Protein AF-A0A1H4NUS2-F1 (afdb_monomer_lite)

Organism: NCBI:txid1437360

Sequence (467 aa):
MADLNRAGRAFARDLIAGDNIDRDSAWSFTADDGNTLLGDAGSDWANYGKHHLGIDTTENFDTKDHWKYPFAKDGKIYRSALVAIRQRSSSQKDKVVYDAAGALLDEIDGDTDSSQADAGKGPNAGGGVITVANRPPRIEVQPRSDLASSAPASPDCFSRWNPGIRAATADEPNVIEMFDVIGYDFWSGGGITAESVSSQLKSFSGQPVEVQINSPGGDMFEGIAIYNLLNQYPGKVTVKVMALAASAASVIAMAGDDVQIGQGAFIMIHNCWVMAIGNRNDMREVADYLEPFDQALCDIYVARTSMKANDVATYMDDETFIGAQQAIDEGFADTLLSQEKIKEDKKAAASSKSKIAALHIEAALVRRGHVPAAQARSMIVNAAGAGADGTPAVREIEKILTRNDGEHEGMSRGTFRALIRDLKSGTPAAAANQSDVMPGADVGSKPGAGQAELLTAIAAFRQVAKS

InterPro domains:
  IPR001907 ATP-dependent Clp protease proteolytic subunit [PR00127] (208-228)
  IPR001907 ATP-dependent Clp protease proteolytic subunit [PR00127] (239-256)
  IPR001907 ATP-dependent Clp protease proteolytic subunit [PR00127] (315-334)
  IPR023562 Clp protease proteolytic subunit /Translocation-enhancing protein TepA [PF00574] (205-339)
  IPR023562 Clp protease proteolytic subunit /Translocation-enhancing protein TepA [PTHR10381] (207-345)
  IPR029045 ClpP/crotonase-like domain superfamily [SSF52096] (176-342)

pLDDT: mean 75.92, std 22.21, range [23.77, 98.38]

Radius of gyration: 27.38 Å; chains: 1; bounding box: 62×71×72 Å

Secondary structure (DSSP, 8-state):
-PEE-HHHHHHHHHHHHTT-EESSSPP---HHHHHHHTTTTT--HHHHHHTEEEE-TTS-TTSGGGEEEE-EETTEEEHHHHHHHHHHHHHHT-HHHHHHHHHHHHHHHHGGG------------------GGGPPP-------TTS-TT----HHHHHH--TTEEES-S--TTEEEE-S-BS-BTTTTB-B-HHHHHHHHHHTTT--EEEEEEE--B-HHHHHHHHHHHHT-SS-EEEEEEEEEETHHHHHHTT-SEEEE-TT-EEEE--------S-HHHHHHHHHHHHHHHHHHHHHHHHHSSS-HHHHHHHHHTTEEEEHHHHHHHTS-SEEPPGGGEEE-HHHHHHHHHHHHHHHHHHHHHHTT---HHHHHHHHHHHHT-SSTTSHHHHHHHHHHT---SSSPPPPHHHHHHHHHHHHTS--TTTTS-SS--TTS---S---HHHHHHHHHHHHHHHHTT-

Foldseek 3Di:
DWDFLPLLLVLLVVQLVVVLEAEDDADDDDPVQLQVQCPPVNQPLVSSQNQAGTADPVDDSRDPNRGHQGQDGPSHGYLNSLVVQLVVCVVVVVVNSNVSSVVSNCSNVVVPPPPDDDDDDDDDDDDDDDDPPDDDPDPPPDVDPQFPLFQFFALVLLVQAQLLKAWPDPPDPAEAEQSEEQDQDQLQRDHHFLVVLLVSLVVCVLEEHEYEDRYSYTRQVRLVSLLVSLLPRNHAYEYEQRAEQEESSLLSQLSHPARAYEANHKYWAAFRDTQDDDDPVSVVVVVVVRVVVRQVSLVSLVVQWVDDSVVSSVSRHVRHIAGRVRCCVGRSHVYYDDPNTIDGPPVSSLVCLLVSLLSSLLSLCVPQVVARSVRSNVLLLVLLPDPDCPDPSNVVSQVRQCDDPPPDHGDDPVNSVSSSVSNNSDRSPRSPPDDDDDPPPDPVDDDDPVVVVVVVVVVVVVVVVVD

Structure (mmCIF, N/CA/C/O backbone):
data_AF-A0A1H4NUS2-F1
#
_entry.id   AF-A0A1H4NUS2-F1
#
loop_
_atom_site.group_PDB
_atom_site.id
_atom_site.type_symbol
_atom_site.label_atom_id
_atom_site.label_alt_id
_atom_site.label_comp_id
_atom_site.label_asym_id
_atom_site.label_entity_id
_atom_site.label_seq_id
_atom_site.pdbx_PDB_ins_code
_atom_site.Cartn_x
_atom_site.Cartn_y
_atom_site.Cartn_z
_atom_site.occupancy
_atom_site.B_iso_or_equiv
_atom_site.auth_seq_id
_atom_site.auth_comp_id
_atom_site.auth_asym_id
_atom_site.auth_atom_id
_atom_site.pdbx_PDB_model_num
ATOM 1 N N . MET A 1 1 ? 5.716 -34.068 -12.506 1.00 69.44 1 MET A N 1
ATOM 2 C CA . MET A 1 1 ? 5.096 -32.837 -13.039 1.00 69.44 1 MET A CA 1
ATOM 3 C C . MET A 1 1 ? 6.242 -31.910 -13.341 1.00 69.44 1 MET A C 1
ATOM 5 O O . MET A 1 1 ? 7.138 -31.826 -12.512 1.00 69.44 1 MET A O 1
ATOM 9 N N . ALA A 1 2 ? 6.264 -31.328 -14.532 1.00 82.88 2 ALA A N 1
ATOM 10 C CA . ALA A 1 2 ? 7.347 -30.450 -14.940 1.00 82.88 2 ALA A CA 1
ATOM 11 C C . ALA A 1 2 ? 7.139 -29.042 -14.370 1.00 82.88 2 ALA A C 1
ATOM 13 O O . ALA A 1 2 ? 6.059 -28.461 -14.509 1.00 82.88 2 ALA A O 1
ATOM 14 N N . ASP A 1 3 ? 8.195 -28.488 -13.785 1.00 90.94 3 ASP A N 1
ATOM 15 C CA . ASP A 1 3 ? 8.243 -27.088 -13.382 1.00 90.94 3 ASP A CA 1
ATOM 16 C C . ASP A 1 3 ? 8.579 -26.204 -14.589 1.00 90.94 3 ASP A C 1
ATOM 18 O O . ASP A 1 3 ? 9.109 -26.658 -15.608 1.00 90.94 3 ASP A O 1
ATOM 22 N N . LEU A 1 4 ? 8.273 -24.911 -14.492 1.00 93.69 4 LEU A N 1
ATOM 23 C CA . LEU A 1 4 ? 8.584 -23.960 -15.554 1.00 93.69 4 LEU A CA 1
ATOM 24 C C . LEU A 1 4 ? 10.086 -23.672 -15.612 1.00 93.69 4 LEU A C 1
ATOM 26 O O . LEU A 1 4 ? 10.677 -23.166 -14.655 1.00 93.69 4 LEU A O 1
ATOM 30 N N . ASN A 1 5 ? 10.684 -23.866 -16.786 1.00 94.31 5 ASN A N 1
ATOM 31 C CA . ASN A 1 5 ? 12.039 -23.407 -17.039 1.00 94.31 5 ASN A CA 1
ATOM 32 C C . ASN A 1 5 ? 12.053 -21.890 -17.273 1.00 94.31 5 ASN A C 1
ATOM 34 O O . ASN A 1 5 ? 11.832 -21.414 -18.389 1.00 94.31 5 ASN A O 1
ATOM 38 N N . ARG A 1 6 ? 12.339 -21.107 -16.227 1.00 87.81 6 ARG A N 1
ATOM 39 C CA . ARG A 1 6 ? 12.378 -19.636 -16.331 1.00 87.81 6 ARG A CA 1
ATOM 40 C C . ARG A 1 6 ? 13.460 -19.143 -17.296 1.00 87.81 6 ARG A C 1
ATOM 42 O O . ARG A 1 6 ? 13.219 -18.185 -18.026 1.00 87.81 6 ARG A O 1
ATOM 49 N N . ALA A 1 7 ? 14.615 -19.811 -17.343 1.00 86.12 7 ALA A N 1
ATOM 50 C CA . ALA A 1 7 ? 15.694 -19.470 -18.272 1.00 86.12 7 ALA A CA 1
ATOM 51 C C . ALA A 1 7 ? 15.288 -19.747 -19.726 1.00 86.12 7 ALA A C 1
ATOM 53 O O . ALA A 1 7 ? 15.540 -18.921 -20.602 1.00 86.12 7 ALA A O 1
ATOM 54 N N . GLY A 1 8 ? 14.600 -20.867 -19.962 1.00 89.69 8 GLY A N 1
ATOM 55 C CA . GLY A 1 8 ? 14.024 -21.185 -21.265 1.00 89.69 8 GLY A CA 1
ATOM 56 C C . GLY A 1 8 ? 12.941 -20.196 -21.690 1.00 89.69 8 GLY A C 1
ATOM 57 O O . GLY A 1 8 ? 12.992 -19.659 -22.790 1.00 89.69 8 GLY A O 1
ATOM 58 N N . ARG A 1 9 ? 12.010 -19.847 -20.794 1.00 93.50 9 ARG A N 1
ATOM 59 C CA . ARG A 1 9 ? 10.984 -18.829 -21.075 1.00 93.50 9 ARG A CA 1
ATOM 60 C C . ARG A 1 9 ? 11.595 -17.465 -21.405 1.00 93.50 9 ARG A C 1
ATOM 62 O O . ARG A 1 9 ? 11.124 -16.802 -22.320 1.00 93.50 9 ARG A O 1
ATOM 69 N N . ALA A 1 10 ? 12.630 -17.038 -20.682 1.00 86.56 10 ALA A N 1
ATOM 70 C CA . ALA A 1 10 ? 13.322 -15.786 -20.983 1.00 86.56 10 ALA A CA 1
ATOM 71 C C . ALA A 1 10 ? 13.984 -15.827 -22.369 1.00 86.56 10 ALA A C 1
ATOM 73 O O . ALA A 1 10 ? 13.817 -14.895 -23.149 1.00 86.56 10 ALA A O 1
ATOM 74 N N . PHE A 1 11 ? 14.656 -16.932 -22.704 1.00 93.44 11 PHE A N 1
ATOM 75 C CA . PHE A 1 11 ? 15.268 -17.116 -24.018 1.00 93.44 11 PHE A CA 1
ATOM 76 C C . PHE A 1 11 ? 14.235 -17.135 -25.155 1.00 93.44 11 PHE A C 1
ATOM 78 O O . PHE A 1 11 ? 14.470 -16.543 -26.202 1.00 93.44 11 PHE A O 1
ATOM 85 N N . ALA A 1 12 ? 13.065 -17.742 -24.937 1.00 92.31 12 ALA A N 1
ATOM 86 C CA . ALA A 1 12 ? 11.951 -17.686 -25.880 1.00 92.31 12 ALA A CA 1
ATOM 87 C C . ALA A 1 12 ? 11.541 -16.239 -26.199 1.00 92.31 12 ALA A C 1
ATOM 89 O O . ALA A 1 12 ? 11.397 -15.897 -27.368 1.00 92.31 12 ALA A O 1
ATOM 90 N N . ARG A 1 13 ? 11.412 -15.379 -25.179 1.00 89.75 13 ARG A N 1
ATOM 91 C CA . ARG A 1 13 ? 11.066 -13.958 -25.368 1.00 89.75 13 ARG A CA 1
ATOM 92 C C . ARG A 1 13 ? 12.177 -13.170 -26.051 1.00 89.75 13 ARG A C 1
ATOM 94 O O . ARG A 1 13 ? 11.882 -12.337 -26.893 1.00 89.75 13 ARG A O 1
ATOM 101 N N . ASP A 1 14 ? 13.441 -13.465 -25.750 1.00 91.50 14 ASP A N 1
ATOM 102 C CA . ASP A 1 14 ? 14.576 -12.840 -26.443 1.00 91.50 14 ASP A CA 1
ATOM 103 C C . ASP A 1 14 ? 14.574 -13.191 -27.946 1.00 91.50 14 ASP A C 1
ATOM 105 O O . ASP A 1 14 ? 14.858 -12.338 -28.786 1.00 91.50 14 ASP A O 1
ATOM 109 N N . LEU A 1 15 ? 14.213 -14.432 -28.302 1.00 92.56 15 LEU A N 1
ATOM 110 C CA . LEU A 1 15 ? 14.055 -14.845 -29.699 1.00 92.56 15 LEU A CA 1
ATOM 111 C C . LEU A 1 15 ? 12.871 -14.146 -30.377 1.00 92.56 15 LEU A C 1
ATOM 113 O O . LEU A 1 15 ? 13.014 -13.728 -31.524 1.00 92.56 15 LEU A O 1
ATOM 117 N N . ILE A 1 16 ? 11.744 -13.987 -29.674 1.00 89.94 16 ILE A N 1
ATOM 118 C CA . ILE A 1 16 ? 10.565 -13.268 -30.180 1.00 89.94 16 ILE A CA 1
ATOM 119 C C . IL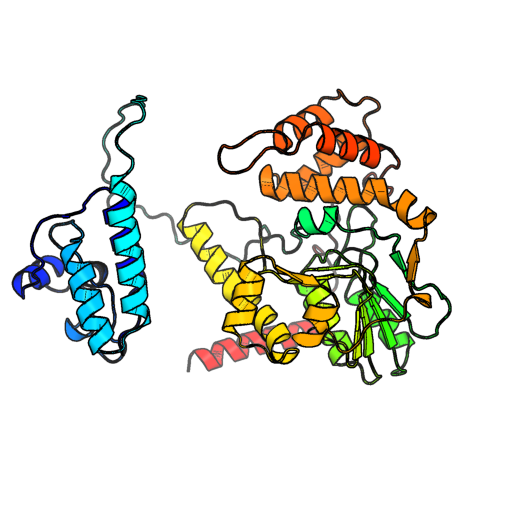E A 1 16 ? 10.894 -11.789 -30.411 1.00 89.94 16 ILE A C 1
ATOM 121 O O . ILE A 1 16 ? 10.726 -11.290 -31.519 1.00 89.94 16 ILE A O 1
ATOM 125 N N . ALA A 1 17 ? 11.457 -11.111 -29.411 1.00 84.75 17 ALA A N 1
ATOM 126 C CA . ALA A 1 17 ? 11.843 -9.703 -29.501 1.00 84.75 17 ALA A CA 1
ATOM 127 C C . ALA A 1 17 ? 12.914 -9.438 -30.574 1.00 84.75 17 ALA A C 1
ATOM 129 O O . ALA A 1 17 ? 13.002 -8.336 -31.111 1.00 84.75 17 ALA A 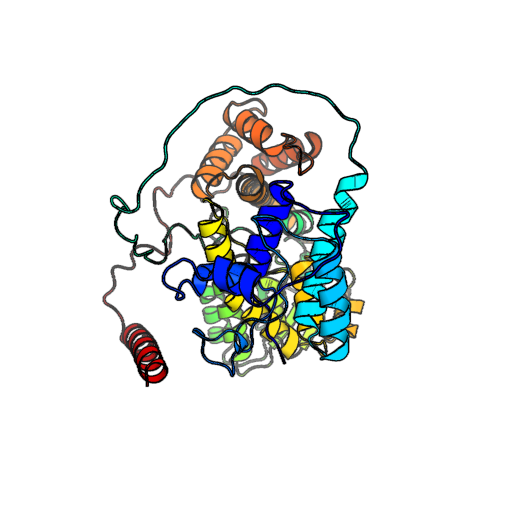O 1
ATOM 130 N N . GLY A 1 18 ? 13.744 -10.439 -30.882 1.00 88.12 18 GLY A N 1
ATOM 131 C CA . GLY A 1 18 ? 14.729 -10.386 -31.960 1.00 88.12 18 GLY A CA 1
ATOM 132 C C . GLY A 1 18 ? 14.200 -10.781 -33.344 1.00 88.12 18 GLY A C 1
ATOM 133 O O . GLY A 1 18 ? 15.023 -10.936 -34.242 1.00 88.12 18 GLY A O 1
ATOM 134 N N . ASP A 1 19 ? 12.889 -11.009 -33.502 1.00 89.31 19 ASP A N 1
ATOM 135 C CA . ASP A 1 19 ? 12.228 -11.555 -34.704 1.00 89.31 19 ASP A CA 1
ATOM 136 C C . ASP A 1 19 ? 12.880 -12.849 -35.243 1.00 89.31 19 ASP A C 1
ATOM 138 O O . ASP A 1 19 ? 12.853 -13.175 -36.429 1.00 89.31 19 ASP A O 1
ATOM 142 N N . ASN A 1 20 ? 13.459 -13.653 -34.348 1.00 93.69 20 ASN A N 1
ATOM 143 C CA . ASN A 1 20 ? 14.013 -14.967 -34.670 1.00 93.69 20 ASN A CA 1
ATOM 144 C C . ASN A 1 20 ? 12.926 -16.042 -34.567 1.00 93.69 20 ASN A C 1
ATOM 146 O O . ASN A 1 20 ? 13.058 -17.024 -33.832 1.00 93.69 20 ASN A O 1
ATOM 150 N N . ILE A 1 21 ? 11.827 -15.833 -35.288 1.00 93.88 21 ILE A N 1
ATOM 151 C CA . ILE A 1 21 ? 10.601 -16.619 -35.157 1.00 93.88 21 ILE A CA 1
ATOM 152 C C . ILE A 1 21 ? 10.349 -17.389 -36.450 1.00 93.88 21 ILE A C 1
ATOM 154 O O . ILE A 1 21 ? 10.258 -16.815 -37.534 1.00 93.88 21 ILE A O 1
ATOM 158 N N . ASP A 1 22 ? 10.192 -18.702 -36.333 1.00 93.62 22 ASP A N 1
ATOM 159 C CA . ASP A 1 22 ? 9.664 -19.541 -37.400 1.00 93.62 22 ASP A CA 1
ATOM 160 C C . ASP A 1 22 ? 8.156 -19.747 -37.189 1.00 93.62 22 ASP A C 1
ATOM 162 O O . ASP A 1 22 ? 7.715 -20.413 -36.243 1.00 93.62 22 ASP A O 1
ATOM 166 N N . ARG A 1 23 ? 7.358 -19.111 -38.053 1.00 92.31 23 ARG A N 1
ATOM 167 C CA . ARG A 1 23 ? 5.889 -19.096 -37.970 1.00 92.31 23 ARG A CA 1
ATOM 168 C C . ARG A 1 23 ? 5.236 -20.239 -38.755 1.00 92.31 23 ARG A C 1
ATOM 170 O O . ARG A 1 23 ? 4.121 -20.635 -38.415 1.00 92.31 23 ARG A O 1
ATOM 177 N N . ASP A 1 24 ? 5.945 -20.800 -39.734 1.00 88.31 24 ASP A N 1
ATOM 178 C CA . ASP A 1 24 ? 5.358 -21.615 -40.804 1.00 88.31 24 ASP A CA 1
ATOM 179 C C . ASP A 1 24 ? 5.843 -23.072 -40.804 1.00 88.31 24 ASP A C 1
ATOM 181 O O . ASP A 1 24 ? 5.113 -23.976 -41.221 1.00 88.31 24 ASP A O 1
ATOM 185 N N . SER A 1 25 ? 7.063 -23.335 -40.332 1.00 92.31 25 SER A N 1
ATOM 186 C CA . SER A 1 25 ? 7.662 -24.667 -40.374 1.00 92.31 25 SER A CA 1
ATOM 187 C C . SER A 1 25 ? 7.027 -25.608 -39.352 1.00 92.31 25 SER A C 1
ATOM 189 O O . SER A 1 25 ? 6.730 -25.244 -38.210 1.00 92.31 25 SER A O 1
ATOM 191 N N . ALA A 1 26 ? 6.866 -26.875 -39.737 1.00 89.44 26 ALA A N 1
ATOM 192 C CA . ALA A 1 26 ? 6.424 -27.920 -38.821 1.00 89.44 26 ALA A CA 1
ATOM 193 C C . ALA A 1 26 ? 7.491 -28.200 -37.749 1.00 89.44 26 ALA A C 1
ATOM 195 O O . ALA A 1 26 ? 8.675 -28.354 -38.054 1.00 89.44 26 ALA A O 1
ATOM 196 N N . TRP A 1 27 ? 7.064 -28.310 -36.490 1.00 93.31 27 TRP A N 1
ATOM 197 C CA . TRP A 1 27 ? 7.979 -28.572 -35.385 1.00 93.31 27 TRP A CA 1
ATOM 198 C C . TRP A 1 27 ? 8.450 -30.026 -35.356 1.00 93.31 27 TRP A C 1
ATOM 200 O O . TRP A 1 27 ? 7.646 -30.959 -35.371 1.00 93.31 27 TRP A O 1
ATOM 210 N N . SER A 1 28 ? 9.764 -30.211 -35.227 1.00 91.69 28 SER A N 1
ATOM 211 C CA . SER A 1 28 ? 10.380 -31.488 -34.872 1.00 91.69 28 SER A CA 1
ATOM 212 C C . SER A 1 28 ? 11.685 -31.256 -34.109 1.00 91.69 28 SER A C 1
ATOM 214 O O . SER A 1 28 ? 12.448 -30.341 -34.426 1.00 91.69 28 SER A O 1
ATOM 216 N N . PHE A 1 29 ? 11.936 -32.098 -33.106 1.00 92.00 29 PHE A N 1
ATOM 217 C CA . PHE A 1 29 ? 13.152 -32.068 -32.298 1.00 92.00 29 PHE A CA 1
ATOM 218 C C . PHE A 1 29 ? 13.722 -33.482 -32.203 1.00 92.00 29 PHE A C 1
ATOM 220 O O . PHE A 1 29 ? 13.109 -34.377 -31.616 1.00 92.00 29 PHE A O 1
ATOM 227 N N . THR A 1 30 ? 14.859 -33.686 -32.849 1.00 92.06 30 THR A N 1
ATOM 228 C CA . THR A 1 30 ? 15.549 -34.968 -32.984 1.00 92.06 30 THR A CA 1
ATOM 229 C C . THR A 1 30 ? 16.682 -35.098 -31.967 1.00 92.06 30 THR A C 1
ATOM 231 O O . THR A 1 30 ? 17.065 -34.141 -31.292 1.00 92.06 30 THR A O 1
ATOM 234 N N . ALA A 1 31 ? 17.242 -36.304 -31.850 1.00 87.00 31 ALA A N 1
ATOM 235 C CA . ALA A 1 31 ? 18.417 -36.526 -31.012 1.00 87.00 31 ALA A CA 1
ATOM 236 C C . ALA A 1 31 ? 19.623 -35.691 -31.476 1.00 87.00 31 ALA A C 1
ATOM 238 O O . ALA A 1 31 ? 20.376 -35.217 -30.624 1.00 87.00 31 ALA A O 1
ATOM 239 N N . ASP A 1 32 ? 19.758 -35.486 -32.790 1.00 88.69 32 ASP A N 1
ATOM 240 C CA . ASP A 1 32 ? 20.829 -34.696 -33.397 1.00 88.69 32 ASP A CA 1
ATOM 241 C C . ASP A 1 32 ? 20.664 -33.209 -33.091 1.00 88.69 32 ASP A C 1
ATOM 243 O O . ASP A 1 32 ? 21.622 -32.602 -32.625 1.00 88.69 32 ASP A O 1
ATOM 247 N N . ASP A 1 33 ? 19.445 -32.661 -33.209 1.00 90.88 33 ASP A N 1
ATOM 248 C CA . ASP A 1 33 ? 19.150 -31.279 -32.789 1.00 90.88 33 ASP A CA 1
ATOM 249 C C . ASP A 1 33 ? 19.592 -31.058 -31.330 1.00 90.88 33 ASP A C 1
ATOM 251 O O . ASP A 1 33 ? 20.264 -30.084 -30.995 1.00 90.88 33 ASP A O 1
ATOM 255 N N . GLY A 1 34 ? 19.274 -32.016 -30.454 1.00 87.69 34 GLY A N 1
ATOM 256 C CA . GLY A 1 34 ? 19.691 -31.965 -29.061 1.00 87.69 34 GLY A CA 1
ATOM 257 C C . GLY A 1 34 ? 21.206 -32.085 -28.851 1.00 87.69 34 GLY A C 1
ATOM 258 O O . GLY A 1 34 ? 21.749 -31.440 -27.959 1.00 87.69 34 GLY A O 1
ATOM 259 N N . ASN A 1 35 ? 21.902 -32.892 -29.652 1.00 90.06 35 ASN A N 1
ATOM 260 C CA . ASN A 1 35 ? 23.361 -33.016 -29.581 1.00 90.06 35 ASN A CA 1
ATOM 261 C C . ASN A 1 35 ? 24.054 -31.733 -30.051 1.00 90.06 35 ASN A C 1
ATOM 263 O O . ASN A 1 35 ? 25.014 -31.302 -29.420 1.00 90.06 35 ASN A O 1
ATOM 267 N N . THR A 1 36 ? 23.533 -31.083 -31.095 1.00 91.00 36 THR A N 1
ATOM 268 C CA . THR A 1 36 ? 24.023 -29.780 -31.561 1.00 91.00 36 THR A CA 1
ATOM 269 C C . THR A 1 36 ? 23.948 -28.732 -30.453 1.00 91.00 36 THR A C 1
ATOM 271 O O . THR A 1 36 ? 24.887 -27.962 -30.267 1.00 91.00 36 THR A O 1
ATOM 274 N N . LEU A 1 37 ? 22.874 -28.737 -29.661 1.00 89.81 37 LEU A N 1
ATOM 275 C CA . LEU A 1 37 ? 22.727 -27.815 -28.534 1.00 89.81 37 LEU A CA 1
ATOM 276 C C . LEU A 1 37 ? 23.702 -28.083 -27.374 1.00 89.81 37 LEU A C 1
ATOM 278 O O . LEU A 1 37 ? 24.019 -27.151 -26.640 1.00 89.81 37 LEU A O 1
ATOM 282 N N . LEU A 1 38 ? 24.192 -29.315 -27.212 1.00 88.25 38 LEU A N 1
ATOM 283 C CA . LEU A 1 38 ? 25.189 -29.668 -26.189 1.00 88.25 38 LEU A CA 1
ATOM 284 C C . LEU A 1 38 ? 26.630 -29.305 -26.593 1.00 88.25 38 LEU A C 1
ATOM 286 O O . LEU A 1 38 ? 27.542 -29.427 -25.767 1.00 88.25 38 LEU A O 1
ATOM 290 N N . GLY A 1 39 ? 26.831 -28.854 -27.836 1.00 84.56 39 GLY A N 1
ATOM 291 C CA . GLY A 1 39 ? 28.128 -28.487 -28.399 1.00 84.56 39 GLY A CA 1
ATOM 292 C C . GLY A 1 39 ? 29.070 -29.677 -28.618 1.00 84.56 39 GLY A C 1
ATOM 293 O O . GLY A 1 39 ? 28.769 -30.816 -28.264 1.00 84.56 39 GLY A O 1
ATOM 294 N N . ASP A 1 40 ? 30.254 -29.405 -29.172 1.00 81.31 40 ASP A N 1
ATOM 295 C CA . ASP A 1 40 ? 31.236 -30.436 -29.560 1.00 81.31 40 ASP A CA 1
ATOM 296 C C . ASP A 1 40 ? 31.722 -31.300 -28.381 1.00 81.31 40 ASP A C 1
ATOM 298 O O . ASP A 1 40 ? 32.098 -32.458 -28.558 1.00 81.31 40 ASP A O 1
ATOM 302 N N . ALA A 1 41 ? 31.707 -30.743 -27.165 1.00 79.38 41 ALA A N 1
ATOM 303 C CA . ALA A 1 41 ? 32.077 -31.445 -25.936 1.00 79.38 41 ALA A CA 1
ATOM 304 C C . ALA A 1 41 ? 30.923 -32.262 -25.322 1.00 79.38 41 ALA A C 1
ATOM 306 O O . ALA A 1 41 ? 31.149 -32.998 -24.361 1.00 79.38 41 ALA A O 1
ATOM 307 N N . GLY A 1 42 ? 29.698 -32.130 -25.846 1.00 84.31 42 GLY A N 1
ATOM 308 C CA . GLY A 1 42 ? 28.519 -32.868 -25.390 1.00 84.31 42 GLY A CA 1
ATOM 309 C C . GLY A 1 42 ? 28.074 -32.545 -23.959 1.00 84.31 42 GLY A C 1
ATOM 310 O O . GLY A 1 42 ? 27.412 -33.369 -23.333 1.00 84.31 42 GLY A O 1
ATOM 311 N N . SER A 1 43 ? 28.464 -31.387 -23.423 1.00 85.50 43 SER A N 1
ATOM 312 C CA . SER A 1 43 ? 28.314 -31.044 -22.003 1.00 85.50 43 SER A CA 1
ATOM 313 C C . SER A 1 43 ? 27.755 -29.643 -21.746 1.00 85.50 43 SER A C 1
ATOM 315 O O . SER A 1 43 ? 27.666 -29.228 -20.590 1.00 85.50 43 SER A O 1
ATOM 317 N N . ASP A 1 44 ? 27.337 -28.909 -22.785 1.00 88.38 44 ASP A N 1
ATOM 318 C CA . ASP A 1 44 ? 26.739 -27.578 -22.633 1.00 88.38 44 ASP A CA 1
ATOM 319 C C . ASP A 1 44 ? 25.251 -27.653 -22.240 1.00 88.38 44 ASP A C 1
ATOM 321 O O . ASP A 1 44 ? 24.341 -27.251 -22.971 1.00 88.38 44 ASP A O 1
ATOM 325 N N . TRP A 1 45 ? 24.992 -28.196 -21.049 1.00 87.56 45 TRP A N 1
ATOM 326 C CA . TRP A 1 45 ? 23.647 -28.329 -20.485 1.00 87.56 45 TRP A CA 1
ATOM 327 C C . TRP A 1 45 ? 22.979 -26.975 -20.231 1.00 87.56 45 TRP A C 1
ATOM 329 O O . TRP A 1 45 ? 21.757 -26.860 -20.306 1.00 87.56 45 TRP A O 1
ATOM 339 N N . ALA A 1 46 ? 23.772 -25.924 -20.004 1.00 85.31 46 ALA A N 1
ATOM 340 C CA . ALA A 1 46 ? 23.269 -24.564 -19.851 1.00 85.31 46 ALA A CA 1
ATOM 341 C C . ALA A 1 46 ? 22.716 -24.000 -21.172 1.00 85.31 46 ALA A C 1
ATOM 343 O O . ALA A 1 46 ? 21.694 -23.311 -21.159 1.00 85.31 46 ALA A O 1
ATOM 344 N N . ASN A 1 47 ? 23.359 -24.278 -22.310 1.00 89.44 47 ASN A N 1
ATOM 345 C CA . ASN A 1 47 ? 22.826 -23.930 -23.626 1.00 89.44 47 ASN A CA 1
ATOM 346 C C . ASN A 1 47 ? 21.640 -24.821 -24.016 1.00 89.44 47 ASN A C 1
ATOM 348 O O . ASN A 1 47 ? 20.606 -24.314 -24.461 1.00 89.44 47 ASN A O 1
ATOM 352 N N . TYR A 1 48 ? 21.750 -26.128 -23.775 1.00 91.12 48 TYR A N 1
ATOM 353 C CA . TYR A 1 48 ? 20.674 -27.088 -24.014 1.00 91.12 48 TYR A CA 1
ATOM 354 C C . TYR A 1 48 ? 19.389 -26.702 -23.271 1.00 91.12 48 TYR A C 1
ATOM 356 O O . TYR A 1 48 ? 18.311 -26.616 -23.867 1.00 91.12 48 TYR A O 1
ATOM 364 N N . GLY A 1 49 ? 19.509 -26.373 -21.984 1.00 90.19 49 GLY A N 1
ATOM 365 C CA . GLY A 1 49 ? 18.381 -26.015 -21.137 1.00 90.19 49 GLY A CA 1
ATOM 366 C C . GLY A 1 49 ? 17.643 -24.755 -21.579 1.00 90.19 49 GLY A C 1
ATOM 367 O O . GLY A 1 49 ? 16.422 -24.703 -21.480 1.00 90.19 49 GLY A O 1
ATOM 368 N N . LYS A 1 50 ? 18.324 -23.756 -22.158 1.00 93.69 50 LYS A N 1
ATOM 369 C CA . LYS A 1 50 ? 17.662 -22.532 -22.659 1.00 93.69 50 LYS A CA 1
ATOM 370 C C . LYS A 1 50 ? 16.651 -22.799 -23.771 1.00 93.69 50 LYS A C 1
ATOM 372 O O . LYS A 1 50 ? 15.751 -21.997 -23.956 1.00 93.69 50 LYS A O 1
ATOM 377 N N . HIS A 1 51 ? 16.763 -23.913 -24.484 1.00 96.56 51 HIS A N 1
ATOM 378 C CA . HIS A 1 51 ? 15.871 -24.251 -25.594 1.00 96.56 51 HIS A CA 1
ATOM 379 C C . HIS A 1 51 ? 14.636 -25.064 -25.159 1.00 96.56 51 HIS A C 1
ATOM 381 O O . HIS A 1 51 ? 13.867 -25.511 -26.011 1.00 96.56 51 HIS A O 1
ATOM 387 N N . HIS A 1 52 ? 14.438 -25.260 -23.849 1.00 97.19 52 HIS A N 1
ATOM 388 C CA . HIS A 1 52 ? 13.393 -26.100 -23.254 1.00 97.19 52 HIS A CA 1
ATOM 389 C C . HIS A 1 52 ? 12.498 -25.294 -22.305 1.00 97.19 52 HIS A C 1
ATOM 391 O O . HIS A 1 52 ? 12.999 -24.496 -21.521 1.00 97.19 52 HIS A O 1
ATOM 397 N N . LEU A 1 53 ? 11.176 -25.483 -22.352 1.00 95.94 53 LEU A N 1
ATOM 398 C CA . LEU A 1 53 ? 10.221 -24.675 -21.581 1.00 95.94 53 LEU A CA 1
ATOM 399 C C . LEU A 1 53 ? 9.879 -25.273 -20.209 1.00 95.94 53 LEU A C 1
ATOM 401 O O . LEU A 1 53 ? 9.401 -24.554 -19.336 1.00 95.94 53 LEU A O 1
ATOM 405 N N . GLY A 1 54 ? 10.141 -26.561 -19.990 1.00 95.38 54 GLY A N 1
ATOM 406 C CA . GLY A 1 54 ? 9.937 -27.207 -18.695 1.00 95.38 54 GLY A CA 1
ATOM 407 C C . GLY A 1 54 ? 11.193 -27.888 -18.173 1.00 95.38 54 GLY A C 1
ATOM 408 O O . GLY A 1 54 ? 12.093 -28.231 -18.941 1.00 95.38 54 GLY A O 1
ATOM 409 N N . ILE A 1 55 ? 11.228 -28.099 -16.863 1.00 94.81 55 ILE A N 1
ATOM 410 C CA . ILE A 1 55 ? 12.252 -28.884 -16.176 1.00 94.81 55 ILE A CA 1
ATOM 411 C C . ILE A 1 55 ? 11.608 -29.986 -15.339 1.00 94.81 55 ILE A C 1
ATOM 413 O O . ILE A 1 55 ? 10.520 -29.808 -14.795 1.00 94.81 55 ILE A O 1
ATOM 417 N N . ASP A 1 56 ? 12.289 -31.118 -15.228 1.00 92.44 56 ASP A N 1
ATOM 418 C CA . ASP A 1 56 ? 11.966 -32.180 -14.284 1.00 92.44 56 ASP A CA 1
ATOM 419 C C . ASP A 1 56 ? 13.022 -32.190 -13.180 1.00 92.44 56 ASP A C 1
ATOM 421 O O . ASP A 1 56 ? 14.135 -32.685 -13.352 1.00 92.44 56 ASP A O 1
ATOM 425 N N . THR A 1 57 ? 12.677 -31.599 -12.039 1.00 88.38 57 THR A N 1
ATOM 426 C CA . THR A 1 57 ? 13.580 -31.441 -10.892 1.00 88.38 57 THR A CA 1
ATOM 427 C C . THR A 1 57 ? 13.918 -32.763 -10.202 1.00 88.38 57 THR A C 1
ATOM 429 O O . THR A 1 57 ? 14.808 -32.789 -9.353 1.00 88.38 57 THR A O 1
ATOM 432 N N . THR A 1 58 ? 13.253 -33.862 -10.575 1.00 88.62 58 THR A N 1
ATOM 433 C CA . THR A 1 58 ? 13.575 -35.208 -10.080 1.00 88.62 58 THR A CA 1
ATOM 434 C C . THR A 1 58 ? 14.710 -35.877 -10.855 1.00 88.62 58 THR A C 1
ATOM 436 O O . THR A 1 58 ? 15.317 -36.822 -10.354 1.00 88.62 58 THR A O 1
ATOM 439 N N . GLU A 1 59 ? 15.036 -35.357 -12.039 1.00 90.25 59 GLU A N 1
ATOM 440 C CA . GLU A 1 59 ? 16.106 -35.852 -12.900 1.00 90.25 59 GLU A CA 1
ATOM 441 C C . GLU A 1 59 ? 17.386 -35.025 -12.728 1.00 90.25 59 GLU A C 1
ATOM 443 O O . GLU A 1 59 ? 17.356 -33.830 -12.414 1.00 90.25 59 GLU A O 1
ATOM 448 N N . ASN A 1 60 ? 18.539 -35.647 -12.975 1.00 87.69 60 ASN A N 1
ATOM 449 C CA . ASN A 1 60 ? 19.834 -34.976 -12.857 1.00 87.69 60 ASN A CA 1
ATOM 450 C C . ASN A 1 60 ? 19.995 -33.883 -13.919 1.00 87.69 60 ASN A C 1
ATOM 452 O O . ASN A 1 60 ? 19.806 -34.145 -15.104 1.00 87.69 60 ASN A O 1
ATOM 456 N N . PHE A 1 61 ? 20.450 -32.699 -13.505 1.00 86.94 61 PHE A N 1
ATOM 457 C CA . PHE A 1 61 ? 20.646 -31.526 -14.369 1.00 86.94 61 PHE A CA 1
ATOM 458 C C . PHE A 1 61 ? 21.421 -31.824 -15.671 1.00 86.94 61 PHE A C 1
ATOM 460 O O . PHE A 1 61 ? 21.044 -31.350 -16.745 1.00 86.94 61 PHE A O 1
ATOM 467 N N . ASP A 1 62 ? 22.451 -32.671 -15.586 1.00 88.88 62 ASP A N 1
ATOM 468 C CA . ASP A 1 62 ? 23.312 -33.080 -16.706 1.00 88.88 62 ASP A CA 1
ATOM 469 C C . ASP A 1 62 ? 22.726 -34.249 -17.526 1.00 88.88 62 ASP A C 1
ATOM 471 O O . ASP A 1 62 ? 23.450 -35.123 -18.011 1.00 88.88 62 ASP A O 1
ATOM 475 N N . THR A 1 63 ? 21.400 -34.321 -17.645 1.00 89.81 63 THR A N 1
ATOM 476 C CA . THR A 1 63 ? 20.709 -35.348 -18.432 1.00 89.81 63 THR A CA 1
ATOM 477 C C . THR A 1 63 ? 19.643 -34.730 -19.320 1.00 89.81 63 THR A C 1
ATOM 479 O O . THR A 1 63 ? 19.023 -33.722 -18.983 1.00 89.81 63 THR A O 1
ATOM 482 N N . LYS A 1 64 ? 19.381 -35.359 -20.472 1.00 88.81 64 LYS A N 1
ATOM 483 C CA . LYS A 1 64 ? 18.315 -34.903 -21.378 1.00 88.81 64 LYS A CA 1
ATOM 484 C C . LYS A 1 64 ? 16.929 -35.044 -20.749 1.00 88.81 64 LYS A C 1
ATOM 486 O O . LYS A 1 64 ? 16.027 -34.313 -21.142 1.00 88.81 64 LYS A O 1
ATOM 491 N N . ASP A 1 65 ? 16.771 -35.933 -19.769 1.00 89.75 65 ASP A N 1
ATOM 492 C CA . ASP A 1 65 ? 15.503 -36.145 -19.079 1.00 89.75 65 ASP A CA 1
ATOM 493 C C . ASP A 1 65 ? 15.137 -34.990 -18.141 1.00 89.75 65 ASP A C 1
ATOM 495 O O . ASP A 1 65 ? 13.948 -34.721 -17.983 1.00 89.75 65 ASP A O 1
ATOM 499 N N . HIS A 1 66 ? 16.112 -34.238 -17.623 1.00 92.62 66 HIS A N 1
ATOM 500 C CA . HIS A 1 66 ? 15.858 -33.030 -16.832 1.00 92.62 66 HIS A CA 1
ATOM 501 C C . HIS A 1 66 ? 15.164 -31.921 -17.626 1.00 92.62 66 HIS A C 1
ATOM 503 O O . HIS A 1 66 ? 14.425 -31.123 -17.058 1.00 92.62 66 HIS A O 1
ATOM 509 N N . TRP A 1 67 ? 15.350 -31.865 -18.944 1.00 93.88 67 TRP A N 1
ATOM 510 C CA . TRP A 1 67 ? 14.858 -30.768 -19.774 1.00 93.88 67 TRP A CA 1
ATOM 511 C C . TRP A 1 67 ? 13.680 -31.225 -20.629 1.00 93.88 67 TRP A C 1
ATOM 513 O O . TRP A 1 67 ? 13.802 -32.071 -21.515 1.00 93.88 67 TRP A O 1
ATOM 523 N N . LYS A 1 68 ? 12.508 -30.647 -20.380 1.00 95.38 68 LYS A N 1
ATOM 524 C CA . LYS A 1 68 ? 11.260 -31.010 -21.056 1.00 95.38 68 LYS A CA 1
ATOM 525 C C . LYS A 1 68 ? 10.805 -29.888 -21.986 1.00 95.38 68 LYS A C 1
ATOM 527 O O . LYS A 1 68 ? 11.115 -28.717 -21.789 1.00 95.38 68 LYS A O 1
ATOM 532 N N . TYR A 1 69 ? 9.997 -30.243 -22.982 1.00 96.44 69 TYR A N 1
ATOM 533 C CA . TYR A 1 69 ? 9.328 -29.277 -23.863 1.00 96.44 69 TYR A CA 1
ATOM 534 C C . TYR A 1 69 ? 10.296 -28.384 -24.669 1.00 96.44 69 TYR A C 1
ATOM 536 O O . TYR A 1 69 ? 10.307 -27.169 -24.465 1.00 96.44 69 TYR A O 1
ATOM 544 N N . PRO A 1 70 ? 11.106 -28.951 -25.585 1.00 97.00 70 PRO A N 1
ATOM 545 C CA . PRO A 1 70 ? 11.938 -28.146 -26.475 1.00 97.00 70 PRO A CA 1
ATOM 546 C C . PRO A 1 70 ? 11.060 -27.249 -27.356 1.00 97.00 70 PRO A C 1
ATOM 548 O O . PRO A 1 70 ? 10.036 -27.709 -27.870 1.00 97.00 70 PRO A O 1
ATOM 551 N N . PHE A 1 71 ? 11.459 -25.989 -27.526 1.00 96.62 71 PHE A N 1
ATOM 552 C CA . PHE A 1 71 ? 10.705 -24.984 -28.290 1.00 96.62 71 PHE A CA 1
ATOM 553 C C . PHE A 1 71 ? 11.533 -24.246 -29.351 1.00 96.62 71 PHE A C 1
ATOM 555 O O . PHE A 1 71 ? 10.969 -23.582 -30.224 1.00 96.62 71 PHE A O 1
ATOM 562 N N . ALA A 1 72 ? 12.861 -24.331 -29.266 1.00 95.25 72 ALA A N 1
ATOM 563 C CA . ALA A 1 72 ? 13.771 -23.616 -30.146 1.00 95.25 72 ALA A CA 1
ATOM 564 C C . ALA A 1 72 ? 14.901 -24.523 -30.630 1.00 95.25 72 ALA A C 1
ATOM 566 O O . ALA A 1 72 ? 15.338 -25.431 -29.922 1.00 95.25 72 ALA A O 1
ATOM 567 N N . LYS A 1 73 ? 15.385 -24.239 -31.836 1.00 93.12 73 LYS A N 1
ATOM 568 C CA . LYS A 1 73 ? 16.618 -24.790 -32.408 1.00 93.12 73 LYS A CA 1
ATOM 569 C C . LYS A 1 73 ? 17.112 -23.878 -33.525 1.00 93.12 73 LYS A C 1
ATOM 571 O O . LYS A 1 73 ? 16.361 -23.025 -33.989 1.00 93.12 73 LYS A O 1
ATOM 576 N N . ASP A 1 74 ? 18.371 -24.028 -33.926 1.00 88.94 74 ASP A N 1
ATOM 577 C CA . ASP A 1 74 ? 18.986 -23.225 -34.997 1.00 88.94 74 ASP A CA 1
ATOM 578 C C . ASP A 1 74 ? 18.864 -21.705 -34.776 1.00 88.94 74 ASP A C 1
ATOM 580 O O . ASP A 1 74 ? 18.737 -20.923 -35.717 1.00 88.94 74 ASP A O 1
ATOM 584 N N . GLY A 1 75 ? 18.857 -21.284 -33.506 1.00 89.00 75 GLY A N 1
ATOM 585 C CA . GLY A 1 75 ? 18.690 -19.883 -33.124 1.00 89.00 75 GLY A CA 1
ATOM 586 C C . GLY A 1 75 ? 17.295 -19.313 -33.384 1.00 89.00 75 GLY A C 1
ATOM 587 O O . GLY A 1 75 ? 17.158 -18.096 -33.391 1.00 89.00 75 GLY A O 1
ATOM 588 N N . LYS A 1 76 ? 16.273 -20.152 -33.599 1.00 94.31 76 LYS A N 1
ATOM 589 C CA . LYS A 1 76 ? 14.886 -19.726 -33.818 1.00 94.31 76 LYS A CA 1
ATOM 590 C C . LYS A 1 76 ? 13.918 -20.393 -32.857 1.00 94.31 76 LYS A C 1
ATOM 592 O O . LYS A 1 76 ? 14.063 -21.572 -32.525 1.00 94.31 76 LYS A O 1
ATOM 597 N N . ILE A 1 77 ? 12.894 -19.645 -32.460 1.00 96.12 77 ILE A N 1
ATOM 598 C CA . ILE A 1 77 ? 11.713 -20.182 -31.786 1.00 96.12 77 ILE A CA 1
ATOM 599 C C . ILE A 1 77 ? 10.677 -20.578 -32.829 1.00 96.12 77 ILE A C 1
ATOM 601 O O . ILE A 1 77 ? 10.422 -19.834 -33.771 1.00 96.12 77 ILE A O 1
ATOM 605 N N . TYR A 1 78 ? 10.069 -21.747 -32.660 1.00 97.06 78 TYR A N 1
ATOM 606 C CA . TYR A 1 78 ? 9.075 -22.252 -33.599 1.00 97.06 78 TYR A CA 1
ATOM 607 C C . TYR A 1 78 ? 7.682 -22.101 -32.997 1.00 97.06 78 TYR A C 1
ATOM 609 O O . TYR A 1 78 ? 7.372 -22.687 -31.956 1.00 97.06 78 TYR A O 1
ATOM 617 N N . ARG A 1 79 ? 6.801 -21.373 -33.686 1.00 95.75 79 ARG A N 1
ATOM 618 C CA . ARG A 1 79 ? 5.394 -21.222 -33.289 1.00 95.75 79 ARG A CA 1
ATOM 619 C C . ARG A 1 79 ? 4.712 -22.585 -33.140 1.00 95.75 79 ARG A C 1
ATOM 621 O O . ARG A 1 79 ? 4.038 -22.864 -32.149 1.00 95.75 79 ARG A O 1
ATOM 628 N N . SER A 1 80 ? 4.950 -23.477 -34.099 1.00 94.06 80 SER A N 1
ATOM 629 C CA . SER A 1 80 ? 4.445 -24.854 -34.093 1.00 94.06 80 SER A CA 1
ATOM 630 C C . SER A 1 80 ? 4.957 -25.683 -32.903 1.00 94.06 80 SER A C 1
ATOM 632 O O . SER A 1 80 ? 4.257 -26.593 -32.452 1.00 94.06 80 SER A O 1
ATOM 634 N N . ALA A 1 81 ? 6.122 -25.345 -32.332 1.00 96.44 81 ALA A N 1
ATOM 635 C CA . ALA A 1 81 ? 6.636 -25.993 -31.129 1.00 96.44 81 ALA A CA 1
ATOM 636 C C . ALA A 1 81 ? 5.813 -25.636 -29.900 1.00 96.44 81 ALA A C 1
ATOM 638 O O . ALA A 1 81 ? 5.444 -26.521 -29.135 1.00 96.44 81 ALA A O 1
ATOM 639 N N . LEU A 1 82 ? 5.465 -24.360 -29.732 1.00 96.94 82 LEU A N 1
ATOM 640 C CA . LEU A 1 82 ? 4.649 -23.908 -28.607 1.00 96.94 82 LEU A CA 1
ATOM 641 C C . LEU A 1 82 ? 3.238 -24.508 -28.652 1.00 96.94 82 LEU A C 1
ATOM 643 O O . LEU A 1 82 ? 2.713 -24.925 -27.619 1.00 96.94 82 LEU A O 1
ATOM 647 N N . VAL A 1 83 ? 2.653 -24.653 -29.847 1.00 92.19 83 VAL A N 1
ATOM 648 C CA . VAL A 1 83 ? 1.381 -25.377 -30.032 1.00 92.19 83 VAL A CA 1
ATOM 649 C C . VAL A 1 83 ? 1.518 -26.838 -29.590 1.00 92.19 83 VAL A C 1
ATOM 651 O O . VAL A 1 83 ? 0.697 -27.335 -28.813 1.00 92.19 83 VAL A O 1
ATOM 654 N N . ALA A 1 84 ? 2.584 -27.520 -30.022 1.00 93.06 84 ALA A N 1
ATOM 655 C CA . ALA A 1 84 ? 2.858 -28.897 -29.618 1.00 93.06 84 ALA A CA 1
ATOM 656 C C . ALA A 1 84 ? 3.104 -29.020 -28.102 1.00 93.06 84 ALA A C 1
ATOM 658 O O . ALA A 1 84 ? 2.666 -29.990 -27.479 1.00 93.06 84 ALA A O 1
ATOM 659 N N . ILE A 1 85 ? 3.760 -28.031 -27.489 1.00 96.88 85 ILE A N 1
ATOM 660 C CA . ILE A 1 85 ? 3.974 -27.972 -26.042 1.00 96.88 85 ILE A CA 1
ATOM 661 C C . ILE A 1 85 ? 2.641 -27.859 -25.318 1.00 96.88 85 ILE A C 1
ATOM 663 O O . ILE A 1 85 ? 2.407 -28.676 -24.437 1.00 96.88 85 ILE A O 1
ATOM 667 N N . ARG A 1 86 ? 1.740 -26.951 -25.717 1.00 94.44 86 ARG A N 1
ATOM 668 C CA . ARG A 1 86 ? 0.405 -26.830 -25.101 1.00 94.44 86 ARG A CA 1
ATOM 669 C C . ARG A 1 86 ? -0.379 -28.135 -25.162 1.00 94.44 86 ARG A C 1
ATOM 671 O O . ARG A 1 86 ? -0.995 -28.535 -24.176 1.00 94.44 86 ARG A O 1
ATOM 678 N N . GLN A 1 87 ? -0.333 -28.835 -26.292 1.00 91.50 87 GLN A N 1
ATOM 679 C CA . GLN A 1 87 ? -1.004 -30.127 -26.417 1.00 91.50 87 GLN A CA 1
ATOM 680 C C . GLN A 1 87 ? -0.412 -31.170 -25.452 1.00 91.50 87 GLN A C 1
ATOM 682 O O . GLN A 1 87 ? -1.151 -31.880 -24.765 1.00 91.50 87 GLN A O 1
ATOM 687 N N . ARG A 1 88 ? 0.922 -31.254 -25.364 1.00 92.62 88 ARG A N 1
ATOM 688 C CA . ARG A 1 88 ? 1.612 -32.238 -24.514 1.00 92.62 88 ARG A CA 1
ATOM 689 C C . ARG A 1 88 ? 1.503 -31.904 -23.025 1.00 92.62 88 ARG A C 1
ATOM 691 O O . ARG A 1 88 ? 1.192 -32.805 -22.249 1.00 92.62 88 ARG A O 1
ATOM 698 N N . SER A 1 89 ? 1.688 -30.648 -22.627 1.00 91.75 89 SER A N 1
ATOM 699 C CA . SER A 1 89 ? 1.600 -30.213 -21.227 1.00 91.75 89 SER A CA 1
ATOM 700 C C . SER A 1 89 ? 0.177 -30.309 -20.686 1.00 91.75 89 SER A C 1
ATOM 702 O O . SER A 1 89 ? -0.009 -30.714 -19.542 1.00 91.75 89 SER A O 1
ATOM 704 N N . SER A 1 90 ? -0.840 -30.079 -21.526 1.00 90.31 90 SER A N 1
ATOM 705 C CA . SER A 1 90 ? -2.235 -30.363 -21.173 1.00 90.31 90 SER A CA 1
ATOM 706 C C . SER A 1 90 ? -2.447 -31.851 -20.859 1.00 90.31 90 SER A C 1
ATOM 708 O O . SER A 1 90 ? -3.008 -32.186 -19.815 1.00 90.31 90 SER A O 1
ATOM 710 N N . SER A 1 91 ? -1.923 -32.759 -21.697 1.00 88.44 91 SER A N 1
ATOM 711 C CA . SER A 1 91 ? -2.039 -34.210 -21.466 1.00 88.44 91 SER A CA 1
ATOM 712 C C . SER A 1 91 ? -1.300 -34.694 -20.210 1.00 88.44 91 SER A C 1
ATOM 714 O O . SER A 1 91 ? -1.764 -35.612 -19.536 1.00 88.44 91 SER A O 1
ATOM 716 N N . GLN A 1 92 ? -0.176 -34.052 -19.875 1.00 88.88 92 GLN A N 1
ATOM 717 C CA . GLN A 1 92 ? 0.662 -34.381 -18.716 1.00 88.88 92 GLN A CA 1
ATOM 718 C C . GLN A 1 92 ? 0.247 -33.632 -17.440 1.00 88.88 92 GLN A C 1
ATOM 720 O O . GLN A 1 92 ? 0.791 -33.904 -16.374 1.00 88.88 92 GLN A O 1
ATOM 725 N N . LYS A 1 93 ? -0.764 -32.754 -17.530 1.00 91.19 93 LYS A N 1
ATOM 726 C CA . LYS A 1 93 ? -1.257 -31.886 -16.447 1.00 91.19 93 LYS A CA 1
ATOM 727 C C . LYS A 1 93 ? -0.220 -30.880 -15.924 1.00 91.19 93 LYS A C 1
ATOM 729 O O . LYS A 1 93 ? -0.340 -30.399 -14.800 1.00 91.19 93 LYS A O 1
ATOM 734 N N . ASP A 1 94 ? 0.739 -30.491 -16.758 1.00 90.50 94 ASP A N 1
ATOM 735 C CA . ASP A 1 94 ? 1.751 -29.482 -16.436 1.00 90.50 94 ASP A CA 1
ATOM 736 C C . ASP A 1 94 ? 1.207 -28.071 -16.730 1.00 90.50 94 ASP A C 1
ATOM 738 O O . ASP A 1 94 ? 1.557 -27.430 -17.727 1.00 90.50 94 ASP A O 1
ATOM 742 N N . LYS A 1 95 ? 0.296 -27.587 -15.870 1.00 87.69 95 LYS A N 1
ATOM 743 C CA . LYS A 1 95 ? -0.448 -26.328 -16.087 1.00 87.69 95 LYS A CA 1
ATOM 744 C C . LYS A 1 95 ? 0.467 -25.110 -16.265 1.00 87.69 95 LYS A C 1
ATOM 746 O O . LYS A 1 95 ? 0.222 -24.293 -17.144 1.00 87.69 95 LYS A O 1
ATOM 751 N N . VAL A 1 96 ? 1.543 -25.010 -15.486 1.00 85.75 96 VAL A N 1
ATOM 752 C CA . VAL A 1 96 ? 2.455 -23.852 -15.538 1.00 85.75 96 VAL A CA 1
ATOM 753 C C . VAL A 1 96 ? 3.174 -23.763 -16.892 1.00 85.75 96 VAL A C 1
ATOM 755 O O . VAL A 1 96 ? 3.326 -22.679 -17.450 1.00 85.75 96 VAL A O 1
ATOM 758 N N . VAL A 1 97 ? 3.561 -24.908 -17.466 1.00 91.69 97 VAL A N 1
ATOM 759 C CA . VAL A 1 97 ? 4.171 -24.973 -18.804 1.00 91.69 97 VAL A CA 1
ATOM 760 C C . VAL A 1 97 ? 3.127 -24.708 -19.897 1.00 91.69 97 VAL A C 1
ATOM 762 O O . VAL A 1 97 ? 3.431 -24.047 -20.889 1.00 91.69 97 VAL A O 1
ATOM 765 N N . TYR A 1 98 ? 1.890 -25.187 -19.719 1.00 90.56 98 TYR A N 1
ATOM 766 C CA . TYR A 1 98 ? 0.769 -24.899 -20.621 1.00 90.56 98 TYR A CA 1
ATOM 767 C C . TYR A 1 98 ? 0.479 -23.397 -20.731 1.00 90.56 98 TYR A C 1
ATOM 769 O O . TYR A 1 98 ? 0.425 -22.871 -21.845 1.00 90.56 98 TYR A O 1
ATOM 777 N N . ASP A 1 99 ? 0.341 -22.714 -19.594 1.00 85.62 99 ASP A N 1
ATOM 778 C CA . ASP A 1 99 ? 0.044 -21.281 -19.550 1.00 85.62 99 ASP A CA 1
ATOM 779 C C . ASP A 1 99 ? 1.202 -20.464 -20.146 1.00 85.62 99 ASP A C 1
ATOM 781 O O . ASP A 1 99 ? 0.982 -19.561 -20.954 1.00 85.62 99 ASP A O 1
ATOM 785 N N . ALA A 1 100 ? 2.451 -20.831 -19.832 1.00 89.81 100 ALA A N 1
ATOM 786 C CA . ALA A 1 100 ? 3.632 -20.164 -20.377 1.00 89.81 100 ALA A CA 1
ATOM 787 C C . ALA A 1 100 ? 3.745 -20.297 -21.905 1.00 89.81 100 ALA A C 1
ATOM 789 O O . ALA A 1 100 ? 4.081 -19.324 -22.578 1.00 89.81 100 ALA A O 1
ATOM 790 N N . ALA A 1 101 ? 3.449 -21.474 -22.464 1.00 94.00 101 ALA A N 1
ATOM 791 C CA . ALA A 1 101 ? 3.425 -21.668 -23.913 1.00 94.00 101 ALA A CA 1
ATOM 792 C C . ALA A 1 101 ? 2.272 -20.901 -24.585 1.00 94.00 101 ALA A C 1
ATOM 794 O O . ALA A 1 101 ? 2.425 -20.459 -25.720 1.00 94.00 101 ALA A O 1
ATOM 795 N N . GLY A 1 102 ? 1.137 -20.731 -23.893 1.00 88.00 102 GLY A N 1
ATOM 796 C CA . GLY A 1 102 ? 0.024 -19.884 -24.335 1.00 88.00 102 GLY A CA 1
ATOM 797 C C . GLY A 1 102 ? 0.434 -18.424 -24.477 1.00 88.00 102 GLY A C 1
ATOM 798 O O . GLY A 1 102 ? 0.337 -17.880 -25.568 1.00 88.00 102 GLY A O 1
ATOM 799 N N . ALA A 1 103 ? 1.004 -17.842 -23.422 1.00 89.44 103 ALA A N 1
ATOM 800 C CA . ALA A 1 103 ? 1.444 -16.449 -23.440 1.00 89.44 103 ALA A CA 1
ATOM 801 C C . ALA A 1 103 ? 2.488 -16.159 -24.537 1.00 89.44 103 ALA A C 1
ATOM 803 O O . ALA A 1 103 ? 2.449 -15.108 -25.165 1.00 89.44 103 ALA A O 1
ATOM 804 N N . LEU A 1 104 ? 3.411 -17.096 -24.793 1.00 91.81 104 LEU A N 1
ATOM 805 C CA . LEU A 1 104 ? 4.402 -16.953 -25.869 1.00 91.81 104 LEU A CA 1
ATOM 806 C C . LEU A 1 104 ? 3.774 -17.038 -27.270 1.00 91.81 104 LEU A C 1
ATOM 808 O O . LEU A 1 104 ? 4.266 -16.394 -28.190 1.00 91.81 104 LEU A O 1
ATOM 812 N N . LEU A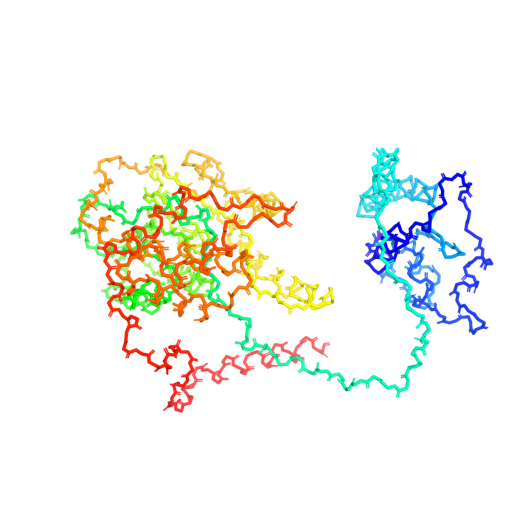 1 105 ? 2.706 -17.822 -27.450 1.00 92.69 105 LEU A N 1
ATOM 813 C CA . LEU A 1 105 ? 1.960 -17.852 -28.712 1.00 92.69 105 LEU A CA 1
ATOM 814 C C . LEU A 1 105 ? 1.213 -16.547 -28.949 1.00 92.69 105 LEU A C 1
ATOM 816 O O . LEU A 1 105 ? 1.267 -16.028 -30.058 1.00 92.69 105 LEU A O 1
ATOM 820 N N . ASP A 1 106 ? 0.574 -16.011 -27.911 1.00 88.19 106 ASP A N 1
ATOM 821 C CA . ASP A 1 106 ? -0.132 -14.734 -27.997 1.00 88.19 106 ASP A CA 1
ATOM 822 C C . ASP A 1 106 ? 0.842 -13.596 -28.355 1.00 88.19 106 ASP A C 1
ATOM 824 O O . ASP A 1 106 ? 0.501 -12.723 -29.147 1.00 88.19 106 ASP A O 1
ATOM 828 N N . GLU A 1 107 ? 2.082 -13.644 -27.851 1.00 88.75 107 GLU A N 1
ATOM 829 C CA . GLU A 1 107 ? 3.151 -12.695 -28.200 1.00 88.75 107 GLU A CA 1
ATOM 830 C C . GLU A 1 107 ? 3.604 -12.833 -29.669 1.00 88.75 107 GLU A C 1
ATOM 832 O O . GLU A 1 107 ? 3.793 -11.832 -30.352 1.00 88.75 107 GLU A O 1
ATOM 837 N N . ILE A 1 108 ? 3.730 -14.063 -30.186 1.00 88.38 108 ILE A N 1
ATOM 838 C CA . ILE A 1 108 ? 4.101 -14.319 -31.592 1.00 88.38 108 ILE A CA 1
ATOM 839 C C . ILE A 1 108 ? 2.986 -13.912 -32.565 1.00 88.38 108 ILE A C 1
ATOM 841 O O . ILE A 1 108 ? 3.269 -13.402 -33.653 1.00 88.38 108 ILE A O 1
ATOM 845 N N . ASP A 1 109 ? 1.732 -14.175 -32.194 1.00 84.44 109 ASP A N 1
ATOM 846 C CA . ASP A 1 109 ? 0.562 -13.953 -33.043 1.00 84.44 109 ASP A CA 1
ATOM 847 C C . ASP A 1 109 ? 0.078 -12.500 -32.982 1.00 84.44 109 ASP A C 1
ATOM 849 O O . ASP A 1 109 ? -0.353 -11.956 -33.999 1.00 84.44 109 ASP A O 1
ATOM 853 N N . GLY A 1 110 ? 0.212 -11.838 -31.829 1.00 64.38 110 GLY A N 1
ATOM 854 C CA . GLY A 1 110 ? -0.159 -10.435 -31.630 1.00 64.38 110 GLY A CA 1
ATOM 855 C C . GLY A 1 110 ? 0.672 -9.439 -32.446 1.00 64.38 110 GLY A C 1
ATOM 856 O O . GLY A 1 110 ? 0.207 -8.334 -32.712 1.00 64.38 110 GLY A O 1
ATOM 857 N N . ASP A 1 111 ? 1.860 -9.835 -32.913 1.00 52.41 111 ASP A N 1
ATOM 858 C CA . ASP A 1 111 ? 2.732 -8.996 -33.747 1.00 52.41 111 ASP A CA 1
ATOM 859 C C . ASP A 1 111 ? 2.322 -8.976 -35.239 1.00 52.41 111 ASP A C 1
ATOM 861 O O . ASP A 1 111 ? 2.910 -8.271 -36.055 1.00 52.41 111 ASP A O 1
ATOM 865 N N . THR A 1 112 ? 1.285 -9.731 -35.634 1.00 39.28 112 THR A N 1
ATOM 866 C CA . THR A 1 112 ? 0.812 -9.765 -37.035 1.00 39.28 112 THR A CA 1
ATOM 867 C C . THR A 1 112 ? -0.105 -8.603 -37.443 1.00 39.28 112 THR A C 1
ATOM 869 O O . THR A 1 112 ? -0.392 -8.468 -38.632 1.00 39.28 112 THR A O 1
ATOM 872 N N . ASP A 1 113 ? -0.493 -7.716 -36.519 1.00 32.72 113 ASP A N 1
ATOM 873 C CA . ASP A 1 113 ? -1.403 -6.583 -36.790 1.00 32.72 113 ASP A CA 1
ATOM 874 C C . ASP A 1 113 ? -0.698 -5.209 -36.917 1.00 32.72 113 ASP A C 1
ATOM 876 O O . ASP A 1 113 ? -1.350 -4.182 -37.113 1.00 32.72 113 ASP A O 1
ATOM 880 N N . SER A 1 114 ? 0.639 -5.152 -36.847 1.00 30.44 114 SER A N 1
ATOM 881 C CA . SER A 1 114 ? 1.407 -3.892 -36.774 1.00 30.44 114 SER A CA 1
ATOM 882 C C . SER A 1 114 ? 2.079 -3.443 -38.087 1.00 30.44 114 SER A C 1
ATOM 884 O O . SER A 1 114 ? 2.853 -2.482 -38.099 1.00 30.44 114 SER A O 1
ATOM 886 N N . SER A 1 115 ? 1.768 -4.050 -39.240 1.00 30.70 115 SER A N 1
ATOM 887 C CA . SER A 1 115 ? 2.352 -3.637 -40.526 1.00 30.70 115 SER A CA 1
ATOM 888 C C . SER A 1 115 ? 1.644 -2.421 -41.153 1.00 30.70 115 SER A C 1
ATOM 890 O O . SER A 1 115 ? 1.027 -2.548 -42.208 1.00 30.70 115 SER A O 1
ATOM 892 N N . GLN A 1 116 ? 1.728 -1.240 -40.529 1.00 31.34 116 GLN A N 1
ATOM 893 C CA . GLN A 1 116 ? 1.699 0.076 -41.200 1.00 31.34 116 GLN A CA 1
ATOM 894 C C . GLN A 1 116 ? 1.895 1.222 -40.187 1.00 31.34 116 GLN A C 1
ATOM 896 O O . GLN A 1 116 ? 0.932 1.845 -39.757 1.00 31.34 116 GLN A O 1
ATOM 901 N N . ALA A 1 117 ? 3.143 1.554 -39.847 1.00 25.56 117 ALA A N 1
ATOM 902 C CA . ALA A 1 117 ? 3.522 2.918 -39.460 1.00 25.56 117 ALA A CA 1
ATOM 903 C C . ALA A 1 117 ? 5.049 3.104 -39.463 1.00 25.56 117 ALA A C 1
ATOM 905 O O . ALA A 1 117 ? 5.754 2.662 -38.568 1.00 25.56 117 ALA A O 1
ATOM 906 N N . ASP A 1 118 ? 5.491 3.805 -40.504 1.00 27.66 118 ASP A N 1
ATOM 907 C CA . ASP A 1 118 ? 6.566 4.799 -40.553 1.00 27.66 118 ASP A CA 1
ATOM 908 C C . ASP A 1 118 ? 8.024 4.434 -40.197 1.00 27.66 118 ASP A C 1
ATOM 910 O O . ASP A 1 118 ? 8.397 3.984 -39.117 1.00 27.66 118 ASP A O 1
ATOM 914 N N . ALA A 1 119 ? 8.884 4.743 -41.165 1.00 31.77 119 ALA A N 1
ATOM 915 C CA . ALA A 1 119 ? 10.316 4.540 -41.165 1.00 31.77 119 ALA A CA 1
ATOM 916 C C . ALA A 1 119 ? 11.035 5.758 -40.558 1.00 31.77 119 ALA A C 1
ATOM 918 O O . ALA A 1 119 ? 11.100 6.823 -41.168 1.00 31.77 119 ALA A O 1
ATOM 919 N N . GLY A 1 120 ? 11.679 5.575 -39.402 1.00 26.38 120 GLY A N 1
ATOM 920 C CA . GLY A 1 120 ? 12.528 6.586 -38.763 1.00 26.38 120 GLY A CA 1
ATOM 921 C C . GLY A 1 120 ? 13.947 6.076 -38.502 1.00 26.38 120 GLY A C 1
ATOM 922 O O . GLY A 1 120 ? 14.176 5.283 -37.599 1.00 26.38 120 GLY A O 1
ATOM 923 N N . LYS A 1 121 ? 14.914 6.543 -39.299 1.00 30.69 121 LYS A N 1
ATOM 924 C CA . LYS A 1 121 ? 16.357 6.237 -39.213 1.00 30.69 121 LYS A CA 1
ATOM 925 C C . LYS A 1 121 ? 16.997 6.580 -37.852 1.00 30.69 121 LYS A C 1
ATOM 927 O O . LYS A 1 121 ? 16.864 7.706 -37.382 1.00 30.69 121 LYS A O 1
ATOM 932 N N . GLY A 1 122 ? 17.871 5.690 -37.368 1.00 23.77 122 GLY A N 1
ATOM 933 C CA . GLY A 1 122 ? 18.936 5.949 -36.381 1.00 23.77 122 GLY A CA 1
ATOM 934 C C . GLY A 1 122 ? 20.203 5.126 -36.703 1.00 23.77 122 GLY A C 1
ATOM 935 O O . GLY A 1 122 ? 20.082 4.115 -37.391 1.00 23.77 122 GLY A O 1
ATOM 936 N N . PRO A 1 123 ? 21.421 5.576 -36.336 1.00 30.86 123 PRO A N 1
ATOM 937 C CA . PRO A 1 123 ? 22.632 5.354 -37.133 1.00 30.86 123 PRO A CA 1
ATOM 938 C C . PRO A 1 123 ? 23.436 4.085 -36.794 1.00 30.86 123 PRO A C 1
ATOM 940 O O . PRO A 1 123 ? 23.481 3.626 -35.659 1.00 30.86 123 PRO A O 1
ATOM 943 N N . ASN A 1 124 ? 24.158 3.596 -37.808 1.00 34.69 124 ASN A N 1
ATOM 944 C CA . ASN A 1 124 ? 25.248 2.619 -37.715 1.00 34.69 124 ASN A CA 1
ATOM 945 C C . ASN A 1 124 ? 26.311 3.009 -36.669 1.00 34.69 124 ASN A C 1
ATOM 947 O O . ASN A 1 124 ? 26.866 4.106 -36.746 1.00 34.69 124 ASN A O 1
ATOM 951 N N . ALA A 1 125 ? 26.722 2.055 -35.831 1.00 27.69 125 ALA A N 1
ATOM 952 C CA . ALA A 1 125 ? 28.072 1.989 -35.269 1.00 27.69 125 ALA A CA 1
ATOM 953 C C . ALA A 1 125 ? 28.430 0.519 -34.986 1.00 27.69 125 ALA A C 1
ATOM 955 O O . ALA A 1 125 ? 27.658 -0.210 -34.372 1.00 27.69 125 ALA A O 1
ATOM 956 N N . GLY A 1 126 ? 29.565 0.068 -35.521 1.00 24.53 126 GLY A N 1
ATOM 957 C CA . GLY A 1 126 ? 29.938 -1.341 -35.587 1.00 24.53 126 GLY A CA 1
ATOM 958 C C . GLY A 1 126 ? 30.729 -1.894 -34.399 1.00 24.53 126 GLY A C 1
ATOM 959 O O . GLY A 1 126 ? 31.262 -1.155 -33.585 1.00 24.53 126 GLY A O 1
ATOM 960 N N . GLY A 1 127 ? 30.847 -3.227 -34.413 1.00 27.20 127 GLY A N 1
ATOM 961 C CA . GLY A 1 127 ? 32.039 -4.008 -34.061 1.00 27.20 127 GLY A CA 1
ATOM 962 C C . GLY A 1 127 ? 32.519 -4.032 -32.605 1.00 27.20 127 GLY A C 1
ATOM 963 O O . GLY A 1 127 ? 33.134 -3.085 -32.132 1.00 27.20 127 GLY A O 1
ATOM 964 N N . GLY A 1 128 ? 32.414 -5.205 -31.967 1.00 26.95 128 GLY A N 1
ATOM 965 C CA . GLY A 1 128 ? 33.264 -5.566 -30.826 1.00 26.95 128 GLY A CA 1
ATOM 966 C C . GLY A 1 128 ? 32.763 -6.768 -30.026 1.00 26.95 128 GLY A C 1
ATOM 967 O O . GLY A 1 128 ? 31.975 -6.611 -29.102 1.00 26.95 128 GLY A O 1
ATOM 968 N N . VAL A 1 129 ? 33.248 -7.971 -30.348 1.00 31.12 129 VAL A N 1
ATOM 969 C CA . VAL A 1 129 ? 33.091 -9.171 -29.507 1.00 31.12 129 VAL A CA 1
ATOM 970 C C . VAL A 1 129 ? 33.928 -8.986 -28.236 1.00 31.12 129 VAL A C 1
ATOM 972 O O . VAL A 1 129 ? 35.148 -8.865 -28.326 1.00 31.12 129 VAL A O 1
ATOM 975 N N . ILE A 1 130 ? 33.299 -8.973 -27.057 1.00 28.28 130 ILE A N 1
ATOM 976 C CA . ILE A 1 130 ? 34.006 -8.979 -25.766 1.00 28.28 130 ILE A CA 1
ATOM 977 C C . ILE A 1 130 ? 34.152 -10.431 -25.292 1.00 28.28 130 ILE A C 1
ATOM 979 O O . ILE A 1 130 ? 33.170 -11.101 -24.980 1.00 28.28 130 ILE A O 1
ATOM 983 N N . THR A 1 131 ? 35.392 -10.918 -25.250 1.00 30.20 131 THR A N 1
ATOM 984 C CA . THR A 1 131 ? 35.792 -12.217 -24.692 1.00 30.20 131 THR A CA 1
ATOM 985 C C . THR A 1 131 ? 35.841 -12.186 -23.156 1.00 30.20 131 THR A C 1
ATOM 987 O O . THR A 1 131 ? 36.086 -11.155 -22.534 1.00 30.20 131 THR A O 1
ATOM 990 N N . VAL A 1 132 ? 35.623 -13.351 -22.536 1.00 38.41 132 VAL A N 1
ATOM 991 C CA . VAL A 1 132 ? 35.352 -13.606 -21.098 1.00 38.41 132 VAL A CA 1
ATOM 992 C C . VAL A 1 132 ? 36.483 -13.204 -20.116 1.00 38.41 132 VAL A C 1
ATOM 994 O O . VAL A 1 132 ? 36.351 -13.385 -18.911 1.00 38.41 132 VAL A O 1
ATOM 997 N N . ALA A 1 133 ? 37.582 -12.600 -20.569 1.00 31.45 133 ALA A N 1
ATOM 998 C CA . ALA A 1 133 ? 38.774 -12.389 -19.741 1.00 31.45 133 ALA A CA 1
ATOM 999 C C . ALA A 1 133 ? 38.816 -11.078 -18.922 1.00 31.45 133 ALA A C 1
ATOM 1001 O O . ALA A 1 133 ? 39.759 -10.893 -18.165 1.00 31.45 133 ALA A O 1
ATOM 1002 N N . ASN A 1 134 ? 37.817 -10.189 -19.015 1.00 32.09 134 ASN A N 1
ATOM 1003 C CA . ASN A 1 134 ? 37.781 -8.924 -18.255 1.00 32.09 134 ASN A CA 1
ATOM 1004 C C . ASN A 1 134 ? 36.404 -8.648 -17.622 1.00 32.09 134 ASN A C 1
ATOM 1006 O O . ASN A 1 134 ? 35.813 -7.584 -17.810 1.00 32.09 134 ASN A O 1
ATOM 1010 N N . ARG A 1 135 ? 35.864 -9.601 -16.850 1.00 35.19 135 ARG A N 1
ATOM 1011 C CA . ARG A 1 135 ? 34.760 -9.270 -15.933 1.00 35.19 135 ARG A CA 1
ATOM 1012 C C . ARG A 1 135 ? 35.316 -8.421 -14.779 1.00 35.19 135 ARG A C 1
ATOM 1014 O O . ARG A 1 135 ? 36.254 -8.881 -14.128 1.00 35.19 135 ARG A O 1
ATOM 1021 N N . PRO A 1 136 ? 34.762 -7.227 -14.486 1.00 28.77 136 PRO A N 1
ATOM 1022 C CA . PRO A 1 136 ? 35.030 -6.581 -13.206 1.00 28.77 136 PRO A CA 1
ATOM 1023 C C . PRO A 1 136 ? 34.612 -7.530 -12.068 1.00 28.77 136 PRO A C 1
ATOM 1025 O O . PRO A 1 136 ? 33.736 -8.382 -12.277 1.00 28.77 136 PRO A O 1
ATOM 1028 N N . PRO A 1 137 ? 35.255 -7.446 -10.889 1.00 32.00 137 PRO A N 1
ATOM 1029 C CA . PRO A 1 137 ? 34.958 -8.342 -9.782 1.00 32.00 137 PRO A CA 1
ATOM 1030 C C . PRO A 1 137 ? 33.469 -8.279 -9.445 1.00 32.00 137 PRO A C 1
ATOM 1032 O O . PRO A 1 137 ? 32.843 -7.223 -9.547 1.00 32.00 137 PRO A O 1
ATOM 1035 N N . ARG A 1 138 ? 32.915 -9.435 -9.060 1.00 33.06 138 ARG A N 1
ATOM 1036 C CA . ARG A 1 138 ? 31.565 -9.567 -8.510 1.00 33.06 138 ARG A CA 1
ATOM 1037 C C . ARG A 1 138 ? 31.375 -8.464 -7.472 1.00 33.06 138 ARG A C 1
ATOM 1039 O O . ARG A 1 138 ? 32.044 -8.486 -6.442 1.00 33.06 138 ARG A O 1
ATOM 1046 N N . ILE A 1 139 ? 30.506 -7.501 -7.767 1.00 31.92 139 ILE A N 1
ATOM 1047 C CA . ILE A 1 139 ? 30.075 -6.530 -6.770 1.00 31.92 139 ILE A CA 1
ATOM 1048 C C . ILE A 1 139 ? 29.296 -7.354 -5.750 1.00 31.92 139 ILE A C 1
ATOM 1050 O O . ILE A 1 139 ? 28.221 -7.869 -6.051 1.00 31.92 139 ILE A O 1
ATOM 1054 N N . GLU A 1 140 ? 29.880 -7.566 -4.573 1.00 29.09 140 GLU A N 1
ATOM 1055 C CA . GLU A 1 140 ? 29.081 -7.901 -3.404 1.00 29.09 140 GLU A CA 1
ATOM 1056 C C . GLU A 1 140 ? 28.158 -6.714 -3.170 1.00 29.09 140 GLU A C 1
ATOM 1058 O O . GLU A 1 140 ? 28.586 -5.643 -2.732 1.00 29.09 140 GLU A O 1
ATOM 1063 N N . VAL A 1 141 ? 26.893 -6.897 -3.535 1.00 34.06 141 VAL A N 1
ATOM 1064 C CA . VAL A 1 141 ? 25.833 -5.964 -3.194 1.00 34.06 141 VAL A CA 1
ATOM 1065 C C . VAL A 1 141 ? 25.639 -6.099 -1.687 1.00 34.06 141 VAL A C 1
ATOM 1067 O O . VAL A 1 141 ? 24.932 -6.975 -1.195 1.00 34.06 141 VAL A O 1
ATOM 1070 N N . GLN A 1 142 ? 26.342 -5.255 -0.933 1.00 29.83 142 GLN A N 1
ATOM 1071 C CA . GLN A 1 142 ? 25.873 -4.854 0.389 1.00 29.83 142 GLN A CA 1
ATOM 1072 C C . GLN A 1 142 ? 24.419 -4.387 0.214 1.00 29.83 142 GLN A C 1
ATOM 1074 O O . GLN A 1 142 ? 24.163 -3.712 -0.789 1.00 29.83 142 GLN A O 1
ATOM 1079 N N . PRO A 1 143 ? 23.483 -4.733 1.122 1.00 32.62 143 PRO A N 1
ATOM 1080 C CA . PRO A 1 143 ? 22.109 -4.239 1.054 1.00 32.62 143 PRO A CA 1
ATOM 1081 C C . PRO A 1 143 ? 22.194 -2.726 0.913 1.00 32.62 143 PRO A C 1
ATOM 1083 O O . PRO A 1 143 ? 22.713 -2.046 1.803 1.00 32.62 143 PRO A O 1
ATOM 1086 N N . ARG A 1 144 ? 21.867 -2.218 -0.277 1.00 32.25 144 ARG A N 1
ATOM 1087 C CA . ARG A 1 144 ? 22.226 -0.847 -0.588 1.00 32.25 144 ARG A CA 1
ATOM 1088 C C . ARG A 1 144 ? 21.381 0.055 0.299 1.00 32.25 144 ARG A C 1
ATOM 1090 O O . ARG A 1 144 ? 20.159 -0.038 0.309 1.00 32.25 144 ARG A O 1
ATOM 1097 N N . SER A 1 145 ? 22.036 0.957 1.018 1.00 32.97 145 SER A N 1
ATOM 1098 C CA . SER A 1 145 ? 21.385 1.992 1.825 1.00 32.97 145 SER A CA 1
ATOM 1099 C C . SER A 1 145 ? 20.593 3.014 0.986 1.00 32.97 145 SER A C 1
ATOM 1101 O O . SER A 1 145 ? 20.082 3.979 1.544 1.00 32.97 145 SER A O 1
ATOM 1103 N N . ASP A 1 146 ? 20.545 2.849 -0.344 1.00 32.72 146 ASP A N 1
ATOM 1104 C CA . ASP A 1 146 ? 19.813 3.683 -1.305 1.00 32.72 146 ASP A CA 1
ATOM 1105 C C . ASP A 1 146 ? 18.430 3.113 -1.686 1.00 32.72 146 ASP A C 1
ATOM 1107 O O . ASP A 1 146 ? 17.612 3.854 -2.234 1.00 32.72 146 ASP A O 1
ATOM 1111 N N . LEU A 1 147 ? 18.130 1.850 -1.344 1.00 33.81 147 LEU A N 1
ATOM 1112 C CA . LEU A 1 147 ? 16.770 1.308 -1.328 1.00 33.81 147 LEU A CA 1
ATOM 1113 C C . LEU A 1 147 ? 16.050 1.927 -0.128 1.00 33.81 147 LEU A C 1
ATOM 1115 O O . LEU A 1 147 ? 15.984 1.366 0.963 1.00 33.81 147 LEU A O 1
ATOM 1119 N N . ALA A 1 148 ? 15.579 3.155 -0.314 1.00 35.72 148 ALA A N 1
ATOM 1120 C CA . ALA A 1 148 ? 14.801 3.851 0.690 1.00 35.72 148 ALA A CA 1
ATOM 1121 C C . ALA A 1 148 ? 13.516 3.050 0.963 1.00 35.72 148 ALA A C 1
ATOM 1123 O O . ALA A 1 148 ? 12.633 2.994 0.109 1.00 35.72 148 ALA A O 1
ATOM 1124 N N . SER A 1 149 ? 13.389 2.471 2.164 1.00 33.31 149 SER A N 1
ATOM 1125 C CA . SER A 1 149 ? 12.124 1.883 2.645 1.00 33.31 149 SER A CA 1
ATOM 1126 C C . SER A 1 149 ? 11.002 2.922 2.778 1.00 33.31 149 SER A C 1
ATOM 1128 O O . SER A 1 149 ? 9.846 2.570 2.979 1.00 33.31 149 SER A O 1
ATOM 1130 N N . SER A 1 150 ? 11.336 4.209 2.638 1.00 40.12 150 SER A N 1
ATOM 1131 C CA . SER A 1 150 ? 10.467 5.361 2.863 1.00 40.12 150 SER A CA 1
ATOM 1132 C C . SER A 1 150 ? 9.755 5.866 1.604 1.00 40.12 150 SER A C 1
ATOM 1134 O O . SER A 1 150 ? 9.443 7.055 1.499 1.00 40.12 150 SER A O 1
ATOM 1136 N N . ALA A 1 151 ? 9.499 4.990 0.630 1.00 40.44 151 ALA A N 1
ATOM 1137 C CA . ALA A 1 151 ? 8.781 5.372 -0.576 1.00 40.44 151 ALA A CA 1
ATOM 1138 C C . ALA A 1 151 ? 7.356 5.871 -0.197 1.00 40.44 151 ALA A C 1
ATOM 1140 O O . ALA A 1 151 ? 6.602 5.146 0.455 1.00 40.44 151 ALA A O 1
ATOM 1141 N N . PRO A 1 152 ? 6.967 7.115 -0.549 1.00 48.66 152 PRO A N 1
ATOM 1142 C CA . PRO A 1 152 ? 5.707 7.723 -0.102 1.00 48.66 152 PRO A CA 1
ATOM 1143 C C . PRO A 1 152 ? 4.497 7.050 -0.758 1.00 48.66 152 PRO A C 1
ATOM 1145 O O . PRO A 1 152 ? 4.539 6.834 -1.957 1.00 48.66 152 PRO A O 1
ATOM 1148 N N . ALA A 1 153 ? 3.410 6.780 -0.023 1.00 54.47 153 ALA A N 1
ATOM 1149 C CA . ALA A 1 153 ? 2.193 6.126 -0.541 1.00 54.47 153 ALA A CA 1
ATOM 1150 C C . ALA A 1 153 ? 1.786 6.536 -1.978 1.00 54.47 153 ALA A C 1
ATOM 1152 O O . ALA A 1 153 ? 2.072 7.648 -2.425 1.00 54.47 153 ALA A O 1
ATOM 1153 N N . SER A 1 154 ? 1.094 5.656 -2.715 1.00 59.03 154 SER A N 1
ATOM 1154 C CA . SER A 1 154 ? 0.781 5.929 -4.125 1.00 59.03 154 SER A CA 1
ATOM 1155 C C . SER A 1 154 ? 0.106 7.312 -4.295 1.00 59.03 154 SER A C 1
ATOM 1157 O O . SER A 1 154 ? -0.694 7.721 -3.444 1.00 59.03 154 SER A O 1
ATOM 1159 N N . PRO A 1 155 ? 0.417 8.083 -5.362 1.00 57.81 155 PRO A N 1
ATOM 1160 C CA . PRO A 1 155 ? -0.171 9.412 -5.578 1.00 57.81 155 PRO A CA 1
ATOM 1161 C C . PRO A 1 155 ? -1.706 9.415 -5.522 1.00 57.81 155 PRO A C 1
ATOM 1163 O O . PRO A 1 155 ? -2.322 10.386 -5.080 1.00 57.81 155 PRO A O 1
ATOM 1166 N N . ASP A 1 156 ? -2.313 8.299 -5.916 1.00 63.47 156 ASP A N 1
ATOM 1167 C CA . ASP A 1 156 ? -3.748 8.069 -5.887 1.00 63.47 156 ASP A CA 1
ATOM 1168 C C . ASP A 1 156 ? -4.318 8.018 -4.465 1.00 63.47 156 ASP A C 1
ATOM 1170 O O . ASP A 1 156 ? -5.396 8.580 -4.237 1.00 63.47 156 ASP A O 1
ATOM 1174 N N . CYS A 1 157 ? -3.587 7.440 -3.505 1.00 64.50 157 CYS A N 1
ATOM 1175 C CA . CYS A 1 157 ? -3.953 7.439 -2.087 1.00 64.50 157 CYS A CA 1
ATOM 1176 C C . CYS A 1 157 ? -3.967 8.854 -1.516 1.00 64.50 157 CYS A C 1
ATOM 1178 O O . CYS A 1 157 ? -4.943 9.253 -0.883 1.00 64.50 157 CYS A O 1
ATOM 1180 N N . PHE A 1 158 ? -2.929 9.647 -1.790 1.00 65.25 158 PHE A N 1
ATOM 1181 C CA . PHE A 1 158 ? -2.892 11.035 -1.334 1.00 65.25 158 PHE A CA 1
ATOM 1182 C C . PHE A 1 158 ? -4.035 11.864 -1.938 1.00 65.25 158 PHE A C 1
ATOM 1184 O O . PHE A 1 158 ? -4.588 12.726 -1.253 1.00 65.25 158 PHE A O 1
ATOM 1191 N N . SER A 1 159 ? -4.435 11.588 -3.188 1.00 63.09 159 SER A N 1
ATOM 1192 C CA . SER A 1 159 ? -5.431 12.414 -3.894 1.00 63.09 159 SER A CA 1
ATOM 1193 C C . SER A 1 159 ? -6.831 12.262 -3.315 1.00 63.09 159 SER A C 1
ATOM 1195 O O . SER A 1 159 ? -7.644 13.187 -3.367 1.00 63.09 159 SER A O 1
ATOM 1197 N N . ARG A 1 160 ? -7.086 11.091 -2.728 1.00 68.56 160 ARG A N 1
ATOM 1198 C CA . ARG A 1 160 ? -8.343 10.707 -2.088 1.00 68.56 160 ARG A CA 1
ATOM 1199 C C . ARG A 1 160 ? -8.307 10.921 -0.572 1.00 68.56 160 ARG A C 1
ATOM 1201 O O . ARG A 1 160 ? -9.342 10.797 0.079 1.00 68.56 160 ARG A O 1
ATOM 1208 N N . TRP A 1 161 ? -7.149 11.262 -0.005 1.00 77.25 161 TRP A N 1
ATOM 1209 C CA . TRP A 1 161 ? -6.974 11.428 1.432 1.00 77.25 161 TRP A CA 1
ATOM 1210 C C . TRP A 1 161 ? -7.343 12.839 1.909 1.00 77.25 161 TRP A C 1
ATOM 1212 O O . TRP A 1 161 ? -6.792 13.844 1.460 1.00 77.25 161 TRP A O 1
ATOM 1222 N N . ASN A 1 162 ? -8.253 12.905 2.884 1.00 76.00 162 ASN A N 1
ATOM 1223 C CA . ASN A 1 162 ? -8.573 14.119 3.632 1.00 76.00 162 ASN A CA 1
ATOM 1224 C C . ASN A 1 162 ? -8.322 13.874 5.133 1.00 76.00 162 ASN A C 1
ATOM 1226 O O . ASN A 1 162 ? -9.175 13.262 5.778 1.00 76.00 162 ASN A O 1
ATOM 1230 N N . PRO A 1 163 ? -7.221 14.373 5.730 1.00 72.44 163 PRO A N 1
ATOM 1231 C CA . PRO A 1 163 ? -6.886 14.143 7.143 1.00 72.44 163 PRO A CA 1
ATOM 1232 C C . PRO A 1 163 ? -7.834 14.843 8.128 1.00 72.44 163 PRO A C 1
ATOM 1234 O O . PRO A 1 163 ? -7.770 14.605 9.333 1.00 72.44 163 PRO A O 1
ATOM 1237 N N . GLY A 1 164 ? -8.718 15.720 7.641 1.00 65.56 164 GLY A N 1
ATOM 1238 C CA . GLY A 1 164 ? -9.740 16.361 8.463 1.00 65.56 164 GLY A CA 1
ATOM 1239 C C . GLY A 1 164 ? -10.862 15.422 8.900 1.00 65.56 164 GLY A C 1
ATOM 1240 O O . GLY A 1 164 ? -11.617 15.783 9.800 1.00 65.56 164 GLY A O 1
ATOM 1241 N N . ILE A 1 165 ? -10.990 14.234 8.298 1.00 71.81 165 ILE A N 1
ATOM 1242 C CA . ILE A 1 165 ? -11.990 13.249 8.719 1.00 71.81 165 ILE A CA 1
ATOM 1243 C C . ILE A 1 165 ? -11.504 12.545 9.986 1.00 71.81 165 ILE A C 1
ATOM 1245 O O . ILE A 1 165 ? -10.482 11.858 9.968 1.00 71.81 165 ILE A O 1
ATOM 1249 N N . ARG A 1 166 ? -12.243 12.745 11.080 1.00 77.06 166 ARG A N 1
ATOM 1250 C CA . ARG A 1 166 ? -11.919 12.293 12.440 1.00 77.06 166 ARG A CA 1
ATOM 1251 C C . ARG A 1 166 ? -13.178 11.796 13.154 1.00 77.06 166 ARG A C 1
ATOM 1253 O O . ARG A 1 166 ? -14.295 12.062 12.699 1.00 77.06 166 ARG A O 1
ATOM 1260 N N . ALA A 1 167 ? -13.028 11.133 14.302 1.00 69.38 167 ALA A N 1
ATOM 1261 C CA . ALA A 1 167 ? -14.190 10.775 15.108 1.00 69.38 167 ALA A CA 1
ATOM 1262 C C . ALA A 1 167 ? -14.904 12.002 15.698 1.00 69.38 167 ALA A C 1
ATOM 1264 O O . ALA A 1 167 ? -14.299 13.030 16.015 1.00 69.38 167 ALA A O 1
ATOM 1265 N N . ALA A 1 168 ? -16.222 11.890 15.864 1.00 56.84 168 ALA A N 1
ATOM 1266 C CA . ALA A 1 168 ? -17.062 12.959 16.393 1.00 56.84 168 ALA A CA 1
ATOM 1267 C C . ALA A 1 168 ? -16.743 13.299 17.862 1.00 56.84 168 ALA A C 1
ATOM 1269 O O . ALA A 1 168 ? -16.768 14.477 18.238 1.00 56.84 168 ALA A O 1
ATOM 1270 N N . THR A 1 169 ? -16.369 12.298 18.658 1.00 55.12 169 THR A N 1
ATOM 1271 C CA . THR A 1 169 ? -16.026 12.395 20.083 1.00 55.12 169 THR A CA 1
ATOM 1272 C C . THR A 1 169 ? -14.518 12.231 20.273 1.00 55.12 169 THR A C 1
ATOM 1274 O O . THR A 1 169 ? -13.965 11.195 19.919 1.00 55.12 169 THR A O 1
ATOM 1277 N N . ALA A 1 170 ? -13.854 13.261 20.805 1.00 50.34 170 ALA A N 1
ATOM 1278 C CA . ALA A 1 170 ? -12.397 13.295 20.997 1.00 50.34 170 ALA A CA 1
ATOM 1279 C C . ALA A 1 170 ? -11.946 12.836 22.401 1.00 50.34 170 ALA A C 1
ATOM 1281 O O . ALA A 1 170 ? -10.751 12.774 22.660 1.00 50.34 170 ALA A O 1
ATOM 1282 N N . ASP A 1 171 ? -12.893 12.519 23.292 1.00 56.16 171 ASP A N 1
ATOM 1283 C CA . ASP A 1 171 ? -12.644 12.346 24.733 1.00 56.16 171 ASP A CA 1
ATOM 1284 C C . ASP A 1 171 ? -12.928 10.919 25.240 1.00 56.16 171 ASP A C 1
ATOM 1286 O O . ASP A 1 171 ? -13.131 10.707 26.436 1.00 56.16 171 ASP A O 1
ATOM 1290 N N . GLU A 1 172 ? -12.965 9.927 24.347 1.00 64.38 172 GLU A N 1
ATOM 1291 C CA . GLU A 1 172 ? -13.048 8.527 24.774 1.00 64.38 172 GLU A CA 1
ATOM 1292 C C . GLU A 1 172 ? -11.687 8.081 25.346 1.00 64.38 172 GLU A C 1
ATOM 1294 O O . GLU A 1 172 ? -10.639 8.384 24.764 1.00 64.38 172 GLU A O 1
ATOM 1299 N N . PRO A 1 173 ? -11.653 7.379 26.493 1.00 74.31 173 PRO A N 1
ATOM 1300 C CA . PRO A 1 173 ? -10.407 6.867 27.045 1.00 74.31 173 PRO A CA 1
ATOM 1301 C C . PRO A 1 173 ? -9.805 5.802 26.113 1.00 74.31 173 PRO A C 1
ATOM 1303 O O . PRO A 1 173 ? -10.523 4.972 25.564 1.00 74.31 173 PRO A O 1
ATOM 1306 N N . ASN A 1 174 ? -8.475 5.791 25.988 1.00 90.44 174 ASN A N 1
ATOM 1307 C CA . ASN A 1 174 ? -7.696 4.802 25.225 1.00 90.44 174 ASN A CA 1
ATOM 1308 C C . ASN A 1 174 ? -7.942 4.801 23.704 1.00 90.44 174 ASN A C 1
ATOM 1310 O O . ASN A 1 174 ? -8.151 3.751 23.095 1.00 90.44 174 ASN A O 1
ATOM 1314 N N . VAL A 1 175 ? -7.889 5.979 23.080 1.00 92.38 175 VAL A N 1
ATOM 1315 C CA . VAL A 1 175 ? -7.956 6.129 21.619 1.00 92.38 175 VAL A CA 1
ATOM 1316 C C . VAL A 1 175 ? -6.565 6.389 21.039 1.00 92.38 175 VAL A C 1
ATOM 1318 O O . VAL A 1 175 ? -5.825 7.226 21.551 1.00 92.38 175 VAL A O 1
ATOM 1321 N N . ILE A 1 176 ? -6.234 5.708 19.941 1.00 93.62 176 ILE A N 1
ATOM 1322 C CA . ILE A 1 176 ? -5.082 5.992 19.079 1.00 93.62 176 ILE A CA 1
ATOM 1323 C C . ILE A 1 176 ? -5.598 6.574 17.765 1.00 93.62 176 ILE A C 1
ATOM 1325 O O . ILE A 1 176 ? -6.304 5.904 17.010 1.00 93.62 176 ILE A O 1
ATOM 1329 N N . GLU A 1 177 ? -5.223 7.816 17.473 1.00 92.69 177 GLU A N 1
ATOM 1330 C CA . GLU A 1 177 ? -5.567 8.495 16.222 1.00 92.69 177 GLU A CA 1
ATOM 1331 C C . GLU A 1 177 ? -4.465 8.296 15.169 1.00 92.69 177 GLU A C 1
ATOM 1333 O O . GLU A 1 177 ? -3.337 8.761 15.333 1.00 92.69 177 GLU A O 1
ATOM 1338 N N . MET A 1 178 ? -4.797 7.645 14.053 1.00 93.62 178 MET A N 1
ATOM 1339 C CA . MET A 1 178 ? -3.915 7.430 12.901 1.00 93.62 178 MET A CA 1
ATOM 1340 C C . MET A 1 178 ? -4.413 8.241 11.701 1.00 93.62 178 MET A C 1
ATOM 1342 O O . MET A 1 178 ? -4.944 7.707 10.724 1.00 93.62 178 MET A O 1
ATOM 1346 N N . PHE A 1 179 ? -4.270 9.562 11.808 1.00 89.75 179 PHE A N 1
ATOM 1347 C CA . PHE A 1 179 ? -4.728 10.545 10.814 1.00 89.75 179 PHE A CA 1
ATOM 1348 C C . PHE A 1 179 ? -3.576 11.179 10.035 1.00 89.75 179 PHE A C 1
ATOM 1350 O O . PHE A 1 179 ? -3.661 12.326 9.594 1.00 89.75 179 PHE A O 1
ATOM 1357 N N . ASP A 1 180 ? -2.479 10.437 9.915 1.00 87.25 180 ASP A N 1
ATOM 1358 C CA . ASP A 1 180 ? -1.256 10.850 9.245 1.00 87.25 180 ASP A CA 1
ATOM 1359 C C . ASP A 1 180 ? -0.642 9.674 8.467 1.00 87.25 180 ASP A C 1
ATOM 1361 O O . ASP A 1 180 ? -1.133 8.544 8.545 1.00 87.25 180 ASP A O 1
ATOM 1365 N N . VAL A 1 181 ? 0.418 9.930 7.703 1.00 85.31 181 VAL A N 1
ATOM 1366 C CA . VAL A 1 181 ? 1.221 8.894 7.047 1.00 85.31 181 VAL A CA 1
ATOM 1367 C C . VAL A 1 181 ? 1.836 7.946 8.079 1.00 85.31 181 VAL A C 1
ATOM 1369 O O . VAL A 1 181 ? 2.153 8.344 9.203 1.00 85.31 181 VAL A O 1
ATOM 1372 N N . ILE A 1 182 ? 2.000 6.686 7.687 1.00 90.06 182 ILE A N 1
ATOM 1373 C CA . ILE A 1 182 ? 2.683 5.675 8.495 1.00 90.06 182 ILE A CA 1
ATOM 1374 C C . ILE A 1 182 ? 4.198 5.857 8.356 1.00 90.06 182 ILE A C 1
ATOM 1376 O O . ILE A 1 182 ? 4.723 5.989 7.250 1.00 90.06 182 ILE A O 1
ATOM 1380 N N . GLY A 1 183 ? 4.894 5.864 9.487 1.00 85.88 183 GLY A N 1
ATOM 1381 C CA . GLY A 1 183 ? 6.303 6.220 9.603 1.00 85.88 183 GLY A CA 1
ATOM 1382 C C . GLY A 1 183 ? 6.538 7.718 9.791 1.00 85.88 183 GLY A C 1
ATOM 1383 O O . GLY A 1 183 ? 5.608 8.503 9.965 1.00 85.88 183 GLY A O 1
ATOM 1384 N N . TYR A 1 184 ? 7.813 8.109 9.805 1.00 77.44 184 TYR A N 1
ATOM 1385 C CA . TYR A 1 184 ? 8.221 9.495 10.035 1.00 77.44 184 TYR A CA 1
ATOM 1386 C C . TYR A 1 184 ? 7.929 10.392 8.823 1.00 77.44 184 TYR A C 1
ATOM 1388 O O . TYR A 1 184 ? 8.414 10.147 7.716 1.00 77.44 184 TYR A O 1
ATOM 1396 N N . ASP A 1 185 ? 7.198 11.485 9.051 1.00 73.50 185 ASP A N 1
ATOM 1397 C CA . ASP A 1 185 ? 6.933 12.514 8.049 1.00 73.50 185 ASP A CA 1
ATOM 1398 C C . ASP A 1 185 ? 7.863 13.713 8.212 1.00 73.50 185 ASP A C 1
ATOM 1400 O O . ASP A 1 185 ? 7.760 14.500 9.153 1.00 73.50 185 ASP A O 1
ATOM 1404 N N . PHE A 1 186 ? 8.705 13.930 7.212 1.00 67.25 186 PHE A N 1
ATOM 1405 C CA . PHE A 1 186 ? 9.616 15.067 7.164 1.00 67.25 186 PHE A CA 1
ATOM 1406 C C . PHE A 1 186 ? 8.916 16.422 7.032 1.00 67.25 186 PHE A C 1
ATOM 1408 O O . PHE A 1 186 ? 9.431 17.419 7.534 1.00 67.25 186 PHE A O 1
ATOM 1415 N N . TRP A 1 187 ? 7.757 16.494 6.372 1.00 63.50 187 TRP A N 1
ATOM 1416 C CA . TRP A 1 187 ? 7.093 17.778 6.122 1.00 63.50 187 TRP A CA 1
ATOM 1417 C C . TRP A 1 187 ? 6.477 18.370 7.384 1.00 63.50 187 TRP A C 1
ATOM 1419 O O . TRP A 1 187 ? 6.485 19.591 7.568 1.00 63.50 187 TRP A O 1
ATOM 1429 N N . SER A 1 188 ? 5.953 17.509 8.255 1.00 67.81 188 SER A N 1
ATOM 1430 C CA . SER A 1 188 ? 5.390 17.907 9.546 1.00 67.81 188 SER A CA 1
ATOM 1431 C C . SER A 1 188 ? 6.332 17.711 10.733 1.00 67.81 188 SER A C 1
ATOM 1433 O O . SER A 1 188 ? 6.078 18.297 11.783 1.00 67.81 188 SER A O 1
ATOM 1435 N N . GLY A 1 189 ? 7.395 16.910 10.592 1.00 68.12 189 GLY A N 1
ATOM 1436 C CA . GLY A 1 189 ? 8.161 16.389 11.730 1.00 68.12 189 GLY A CA 1
ATOM 1437 C C . GLY A 1 189 ? 7.357 15.400 12.588 1.00 68.12 189 GLY A C 1
ATOM 1438 O O . GLY A 1 189 ? 7.701 15.180 13.747 1.00 68.12 189 GLY A O 1
ATOM 1439 N N . GLY A 1 190 ? 6.254 14.875 12.044 1.00 79.62 190 GLY A N 1
ATOM 1440 C CA . GLY A 1 190 ? 5.296 13.994 12.707 1.00 79.62 190 GLY A CA 1
ATOM 1441 C C . GLY A 1 190 ? 5.218 12.621 12.040 1.00 79.62 190 GLY A C 1
ATOM 1442 O O . GLY A 1 190 ? 6.245 12.024 11.720 1.00 79.62 190 GLY A O 1
ATOM 1443 N N . GLY A 1 191 ? 3.993 12.136 11.823 1.00 84.12 191 GLY A N 1
ATOM 1444 C CA . GLY A 1 191 ? 3.714 10.793 11.309 1.00 84.12 191 GLY A CA 1
ATOM 1445 C C . GLY A 1 191 ? 3.390 9.767 12.403 1.00 84.12 191 GLY A C 1
ATOM 1446 O O . GLY A 1 191 ? 3.551 10.025 13.600 1.00 84.12 191 GLY A O 1
ATOM 1447 N N . ILE A 1 192 ? 2.869 8.609 11.994 1.00 88.38 192 ILE A N 1
ATOM 1448 C CA . ILE A 1 192 ? 2.464 7.525 12.898 1.00 88.38 192 ILE A CA 1
ATOM 1449 C C . ILE A 1 192 ? 3.580 6.484 12.958 1.00 88.38 192 ILE A C 1
ATOM 1451 O O . ILE A 1 192 ? 3.749 5.707 12.023 1.00 88.38 192 ILE A O 1
ATOM 1455 N N . THR A 1 193 ? 4.331 6.454 14.059 1.00 89.69 193 THR A N 1
ATOM 1456 C CA . THR A 1 193 ? 5.453 5.524 14.255 1.00 89.69 193 THR A CA 1
ATOM 1457 C C . THR A 1 193 ? 5.114 4.434 15.267 1.00 89.69 193 THR A C 1
ATOM 1459 O O . THR A 1 193 ? 4.311 4.623 16.185 1.00 89.69 193 THR A O 1
ATOM 1462 N N . ALA A 1 194 ? 5.777 3.288 15.154 1.00 91.12 194 ALA A N 1
ATOM 1463 C CA . ALA A 1 194 ? 5.685 2.194 16.110 1.00 91.12 194 ALA A CA 1
ATOM 1464 C C . ALA A 1 194 ? 6.071 2.641 17.527 1.00 91.12 194 ALA A C 1
ATOM 1466 O O . ALA A 1 194 ? 5.479 2.184 18.505 1.00 91.12 194 ALA A O 1
ATOM 1467 N N . GLU A 1 195 ? 7.018 3.575 17.657 1.00 88.81 195 GLU A N 1
ATOM 1468 C CA . GLU A 1 195 ? 7.393 4.159 18.945 1.00 88.81 195 GLU A CA 1
ATOM 1469 C C . GLU A 1 195 ? 6.230 4.932 19.584 1.00 88.81 195 GLU A C 1
ATOM 1471 O O . GLU A 1 195 ? 5.900 4.697 20.754 1.00 88.81 195 GLU A O 1
ATOM 1476 N N . SER A 1 196 ? 5.572 5.816 18.824 1.00 90.88 196 SER A N 1
ATOM 1477 C CA . SER A 1 196 ? 4.470 6.627 19.349 1.00 90.88 196 SER A CA 1
ATOM 1478 C C . SER A 1 196 ? 3.251 5.769 19.699 1.00 90.88 196 SER A C 1
ATOM 1480 O O . SER A 1 196 ? 2.614 5.995 20.732 1.00 90.88 196 SER A O 1
ATOM 1482 N N . VAL A 1 197 ? 2.965 4.733 18.905 1.00 94.94 197 VAL A N 1
ATOM 1483 C CA . VAL A 1 197 ? 1.904 3.755 19.185 1.00 94.94 197 VAL A CA 1
ATOM 1484 C C . VAL A 1 197 ? 2.251 2.898 20.405 1.00 94.94 197 VAL A C 1
ATOM 1486 O O . VAL A 1 197 ? 1.426 2.751 21.305 1.00 94.94 197 VAL A O 1
ATOM 1489 N N . SER A 1 198 ? 3.482 2.383 20.503 1.00 94.19 198 SER A N 1
ATOM 1490 C CA . SER A 1 198 ? 3.932 1.584 21.654 1.00 94.19 198 SER A CA 1
ATOM 1491 C C . SER A 1 198 ? 3.820 2.362 22.967 1.00 94.19 198 SER A C 1
ATOM 1493 O O . SER A 1 198 ? 3.380 1.816 23.981 1.00 94.19 198 SER A O 1
ATOM 1495 N N . SER A 1 199 ? 4.192 3.645 22.955 1.00 92.88 199 SER A N 1
ATOM 1496 C CA . SER A 1 199 ? 4.076 4.529 24.119 1.00 92.88 199 SER A CA 1
ATOM 1497 C C . SER A 1 199 ? 2.619 4.679 24.586 1.00 92.88 199 SER A C 1
ATOM 1499 O O . SER A 1 199 ? 2.324 4.508 25.772 1.00 92.88 199 SER A O 1
ATOM 1501 N N . GLN A 1 200 ? 1.689 4.897 23.650 1.00 94.19 200 GLN A N 1
ATOM 1502 C CA . GLN A 1 200 ? 0.252 4.987 23.935 1.00 94.19 200 GLN A CA 1
ATOM 1503 C C . GLN A 1 200 ? -0.310 3.668 24.474 1.00 94.19 200 GLN A C 1
ATOM 1505 O O . GLN A 1 200 ? -0.925 3.664 25.540 1.00 94.19 200 GLN A O 1
ATOM 1510 N N . LEU A 1 201 ? -0.023 2.534 23.828 1.00 94.88 201 LEU A N 1
ATOM 1511 C CA . LEU A 1 201 ? -0.491 1.220 24.284 1.00 94.88 201 LEU A CA 1
ATOM 1512 C C . LEU A 1 201 ? -0.033 0.899 25.714 1.00 94.88 201 LEU A C 1
ATOM 1514 O O . LEU A 1 201 ? -0.818 0.388 26.517 1.00 94.88 201 LEU A O 1
ATOM 1518 N N . LYS A 1 202 ? 1.213 1.248 26.067 1.00 93.81 202 LYS A N 1
ATOM 1519 C CA . LYS A 1 202 ? 1.732 1.105 27.439 1.00 93.81 202 LYS A CA 1
ATOM 1520 C C . LYS A 1 202 ? 0.934 1.944 28.434 1.00 93.81 202 LYS A C 1
ATOM 1522 O O . LYS A 1 202 ? 0.616 1.455 29.515 1.00 93.81 202 LYS A O 1
ATOM 1527 N N . SER A 1 203 ? 0.583 3.178 28.067 1.00 93.88 203 SER A N 1
ATOM 1528 C CA . SER A 1 203 ? -0.217 4.065 28.921 1.00 93.88 203 SER A CA 1
ATOM 1529 C C . SER A 1 203 ? -1.620 3.517 29.205 1.00 93.88 203 SER A C 1
ATOM 1531 O O . SER A 1 203 ? -2.139 3.698 30.305 1.00 93.88 203 SER A O 1
ATOM 1533 N N . PHE A 1 204 ? -2.191 2.754 28.271 1.00 93.44 204 PHE A N 1
ATOM 1534 C CA . PHE A 1 204 ? -3.527 2.166 28.408 1.00 93.44 204 PHE A CA 1
ATOM 1535 C C . PHE A 1 204 ? -3.554 0.912 29.290 1.00 93.44 204 PHE A C 1
ATOM 1537 O O . PHE A 1 204 ? -4.626 0.443 29.657 1.00 93.44 204 PHE A O 1
ATOM 1544 N N . SER A 1 205 ? -2.391 0.372 29.678 1.00 91.25 205 SER A N 1
ATOM 1545 C CA . SER A 1 205 ? -2.271 -0.676 30.707 1.00 91.25 205 SER A CA 1
ATOM 1546 C C . SER A 1 205 ? -3.160 -1.916 30.474 1.00 91.25 205 SER A C 1
ATOM 1548 O O . SER A 1 205 ? -3.725 -2.470 31.416 1.00 91.25 205 SER A O 1
ATOM 1550 N N . GLY A 1 206 ? -3.299 -2.345 29.214 1.00 90.81 206 GLY A N 1
ATOM 1551 C CA . GLY A 1 206 ? -4.082 -3.523 28.810 1.00 90.81 206 GLY A CA 1
ATOM 1552 C C . GLY A 1 206 ? -5.603 -3.331 28.774 1.00 90.81 206 GLY A C 1
ATOM 1553 O O . GLY A 1 206 ? -6.331 -4.307 28.606 1.00 90.81 206 GLY A O 1
ATOM 1554 N N . GLN A 1 207 ? -6.101 -2.106 28.950 1.00 95.38 207 GLN A N 1
ATOM 1555 C CA . GLN A 1 207 ? -7.517 -1.790 28.756 1.00 95.38 207 GLN A CA 1
ATOM 1556 C C . GLN A 1 207 ? -7.904 -1.865 27.271 1.00 95.38 207 GLN A C 1
ATOM 1558 O O . GLN A 1 207 ? -7.039 -1.689 26.420 1.00 95.38 207 GLN A O 1
ATOM 1563 N N . PRO A 1 208 ? -9.186 -2.083 26.923 1.00 95.81 208 PRO A N 1
ATOM 1564 C CA . PRO A 1 208 ? -9.630 -2.002 25.535 1.00 95.81 208 PRO A CA 1
ATOM 1565 C C . PRO A 1 208 ? -9.194 -0.688 24.877 1.00 95.81 208 PRO A C 1
ATOM 1567 O O . PRO A 1 208 ? -9.288 0.375 25.499 1.00 95.81 208 PRO A O 1
ATOM 1570 N N . VAL A 1 209 ? -8.718 -0.787 23.637 1.00 95.50 209 VAL A N 1
ATOM 1571 C CA . VAL A 1 209 ? -8.186 0.326 22.849 1.00 95.50 209 VAL A CA 1
ATOM 1572 C C . VAL A 1 209 ? -8.978 0.483 21.561 1.00 95.50 209 VAL A C 1
ATOM 1574 O O . VAL A 1 209 ? -9.375 -0.491 20.916 1.00 95.50 209 VAL A O 1
ATOM 1577 N N . GLU A 1 210 ? -9.186 1.733 21.175 1.00 95.19 210 GLU A N 1
ATOM 1578 C CA . GLU A 1 210 ? -9.777 2.097 19.899 1.00 95.19 210 GLU A CA 1
ATOM 1579 C C . GLU A 1 210 ? -8.715 2.716 18.988 1.00 95.19 210 GLU A C 1
ATOM 1581 O O . GLU A 1 210 ? -8.048 3.674 19.366 1.00 95.19 210 GLU A O 1
ATOM 1586 N N . VAL A 1 211 ? -8.567 2.192 17.774 1.00 96.44 211 VAL A N 1
ATOM 1587 C CA . VAL A 1 211 ? -7.626 2.693 16.769 1.00 96.44 211 VAL A CA 1
ATOM 1588 C C . VAL A 1 211 ? -8.417 3.308 15.623 1.00 96.44 211 VAL A C 1
ATOM 1590 O O . VAL A 1 211 ? -9.101 2.603 14.888 1.00 96.44 211 VAL A O 1
ATOM 1593 N N . GLN A 1 212 ? -8.340 4.623 15.453 1.00 95.56 212 GLN A N 1
ATOM 1594 C CA . GLN A 1 212 ? -9.064 5.338 14.403 1.00 95.56 212 GLN A CA 1
ATOM 1595 C C . GLN A 1 212 ? -8.137 5.607 13.221 1.00 95.56 212 GLN A C 1
ATOM 1597 O O . GLN A 1 212 ? -7.155 6.330 13.359 1.00 95.56 212 GLN A O 1
ATOM 1602 N N . ILE A 1 213 ? -8.456 5.051 12.053 1.00 95.75 213 ILE A N 1
ATOM 1603 C CA . ILE A 1 213 ? -7.603 5.109 10.865 1.00 95.75 213 ILE A CA 1
ATOM 1604 C C . ILE A 1 213 ? -8.229 5.996 9.791 1.00 95.75 213 ILE A C 1
ATOM 1606 O O . ILE A 1 213 ? -9.355 5.781 9.335 1.00 95.75 213 ILE A O 1
ATOM 1610 N N . ASN A 1 214 ? -7.453 6.988 9.368 1.00 94.12 214 ASN A N 1
ATOM 1611 C CA . ASN A 1 214 ? -7.640 7.745 8.140 1.00 94.12 214 ASN A CA 1
ATOM 1612 C C . ASN A 1 214 ? -6.254 8.111 7.595 1.00 94.12 214 ASN A C 1
ATOM 1614 O O . ASN A 1 214 ? -5.764 9.223 7.802 1.00 94.12 214 ASN A O 1
ATOM 1618 N N . SER A 1 215 ? -5.608 7.145 6.950 1.00 93.12 215 SER A N 1
ATOM 1619 C CA . SER A 1 215 ? -4.211 7.221 6.537 1.00 93.12 215 SER A CA 1
ATOM 1620 C C . SER A 1 215 ? -4.019 6.675 5.118 1.00 93.12 215 SER A C 1
ATOM 1622 O O . SER A 1 215 ? -4.602 5.641 4.770 1.00 93.12 215 SER A O 1
ATOM 1624 N N . PRO A 1 216 ? -3.173 7.327 4.299 1.00 88.31 216 PRO A N 1
ATOM 1625 C CA . PRO A 1 216 ? -2.822 6.848 2.968 1.00 88.31 216 PRO A CA 1
ATOM 1626 C C . PRO A 1 216 ? -1.766 5.725 3.010 1.00 88.31 216 PRO A C 1
ATOM 1628 O O . PRO A 1 216 ? -1.374 5.233 1.956 1.00 88.31 216 PRO A O 1
ATOM 1631 N N . GLY A 1 217 ? -1.280 5.342 4.196 1.00 90.44 217 GLY A N 1
ATOM 1632 C CA . GLY A 1 217 ? -0.161 4.419 4.369 1.00 90.44 217 GLY A CA 1
ATOM 1633 C C . GLY A 1 217 ? 1.176 5.146 4.486 1.00 90.44 217 GLY A C 1
ATOM 1634 O O . GLY A 1 217 ? 1.229 6.291 4.937 1.00 90.44 217 GLY A O 1
ATOM 1635 N N . GLY A 1 218 ? 2.265 4.473 4.115 1.00 86.56 218 GLY A N 1
ATOM 1636 C CA . GLY A 1 218 ? 3.627 4.989 4.250 1.00 86.56 218 GLY A CA 1
ATOM 1637 C C . GLY A 1 218 ? 4.643 3.856 4.357 1.00 86.56 218 GLY A C 1
ATOM 1638 O O . GLY A 1 218 ? 4.576 2.916 3.567 1.00 86.56 218 GLY A O 1
ATOM 1639 N N . ASP A 1 219 ? 5.553 3.941 5.327 1.00 83.50 219 ASP A N 1
ATOM 1640 C CA . ASP A 1 219 ? 6.612 2.947 5.525 1.00 83.50 219 ASP A CA 1
ATOM 1641 C C . ASP A 1 219 ? 6.037 1.578 5.940 1.00 83.50 219 ASP A C 1
ATOM 1643 O O . ASP A 1 219 ? 5.270 1.452 6.901 1.00 83.50 219 ASP A O 1
ATOM 1647 N N . MET A 1 220 ? 6.408 0.540 5.186 1.00 86.00 220 MET A N 1
ATOM 1648 C CA . MET A 1 220 ? 5.922 -0.827 5.383 1.00 86.00 220 MET A CA 1
ATOM 1649 C C . MET A 1 220 ? 6.406 -1.428 6.706 1.00 86.00 220 MET A C 1
ATOM 1651 O O . MET A 1 220 ? 5.640 -2.115 7.382 1.00 86.00 220 MET A O 1
ATOM 1655 N N . PHE A 1 221 ? 7.662 -1.191 7.088 1.00 84.44 221 PHE A N 1
ATOM 1656 C CA . PHE A 1 221 ? 8.236 -1.778 8.297 1.00 84.44 221 PHE A CA 1
ATOM 1657 C C . PHE A 1 221 ? 7.615 -1.172 9.554 1.00 84.44 221 PHE A C 1
ATOM 1659 O O . PHE A 1 221 ? 7.291 -1.909 10.483 1.00 84.44 221 PHE A O 1
ATOM 1666 N N . GLU A 1 222 ? 7.371 0.139 9.558 1.00 88.19 222 GLU A N 1
ATOM 1667 C CA . GLU A 1 222 ? 6.582 0.824 10.585 1.00 88.19 222 GLU A CA 1
ATOM 1668 C C . GLU A 1 222 ? 5.157 0.259 10.645 1.00 88.19 222 GLU A C 1
ATOM 1670 O O . GLU A 1 222 ? 4.662 -0.057 11.729 1.00 88.19 222 GLU A O 1
ATOM 1675 N N . GLY A 1 223 ? 4.528 0.027 9.487 1.00 92.44 223 GLY A N 1
ATOM 1676 C CA . GLY A 1 223 ? 3.218 -0.620 9.390 1.00 92.44 223 GLY A CA 1
ATOM 1677 C C . GLY A 1 223 ? 3.171 -2.006 10.035 1.00 92.44 223 GLY A C 1
ATOM 1678 O O . GLY A 1 223 ? 2.329 -2.264 10.897 1.00 92.44 223 GLY A O 1
ATOM 1679 N N . ILE A 1 224 ? 4.108 -2.886 9.674 1.00 92.25 224 ILE A N 1
ATOM 1680 C CA . ILE A 1 224 ? 4.217 -4.245 10.227 1.00 92.25 224 ILE A CA 1
ATOM 1681 C C . ILE A 1 224 ? 4.558 -4.207 11.724 1.00 92.25 224 ILE A C 1
ATOM 1683 O O . ILE A 1 224 ? 4.038 -5.008 12.505 1.00 92.25 224 ILE A O 1
ATOM 1687 N N . ALA A 1 225 ? 5.411 -3.280 12.161 1.00 92.38 225 ALA A N 1
ATOM 1688 C CA . ALA A 1 225 ? 5.739 -3.119 13.573 1.00 92.38 225 ALA A CA 1
ATOM 1689 C C . ALA A 1 225 ? 4.504 -2.709 14.389 1.00 92.38 225 ALA A C 1
ATOM 1691 O O . ALA A 1 225 ? 4.230 -3.314 15.426 1.00 92.38 225 ALA A O 1
ATOM 1692 N N . ILE A 1 226 ? 3.723 -1.741 13.902 1.00 97.31 226 ILE A N 1
ATOM 1693 C CA . ILE A 1 226 ? 2.463 -1.322 14.528 1.00 97.31 226 ILE A CA 1
ATOM 1694 C C . ILE A 1 226 ? 1.446 -2.470 14.533 1.00 97.31 226 ILE A C 1
ATOM 1696 O O . ILE A 1 226 ? 0.858 -2.742 15.580 1.00 97.31 226 ILE A O 1
ATOM 1700 N N . TYR A 1 227 ? 1.280 -3.177 13.411 1.00 97.94 227 TYR A N 1
ATOM 1701 C CA . TYR A 1 227 ? 0.428 -4.367 13.317 1.00 97.94 227 TYR A CA 1
ATOM 1702 C C . TYR A 1 227 ? 0.772 -5.385 14.415 1.00 97.94 227 TYR A C 1
ATOM 1704 O O . TYR A 1 227 ? -0.096 -5.801 15.181 1.00 97.94 227 TYR A O 1
ATOM 1712 N N . ASN A 1 228 ? 2.055 -5.717 14.572 1.00 97.12 228 ASN A N 1
ATOM 1713 C CA . ASN A 1 228 ? 2.509 -6.673 15.581 1.00 97.12 228 ASN A CA 1
ATOM 1714 C C . ASN A 1 228 ? 2.364 -6.160 17.021 1.00 97.12 228 ASN A C 1
ATOM 1716 O O . ASN A 1 228 ? 2.153 -6.963 17.930 1.00 97.12 228 ASN A O 1
ATOM 1720 N N . LEU A 1 229 ? 2.502 -4.852 17.257 1.00 97.62 229 LEU A N 1
ATOM 1721 C CA . LEU A 1 229 ? 2.268 -4.249 18.573 1.00 97.62 229 LEU A CA 1
ATOM 1722 C C . LEU A 1 229 ? 0.797 -4.348 18.982 1.00 97.62 229 LEU A C 1
ATOM 1724 O O . LEU A 1 229 ? 0.514 -4.658 20.137 1.00 97.62 229 LEU A O 1
ATOM 1728 N N . LEU A 1 230 ? -0.119 -4.102 18.043 1.00 97.69 230 LEU A N 1
ATOM 1729 C CA . LEU A 1 230 ? -1.558 -4.227 18.266 1.00 97.69 230 LEU A CA 1
ATOM 1730 C C . LEU A 1 230 ? -1.965 -5.692 18.452 1.00 97.69 230 LEU A C 1
ATOM 1732 O O . LEU A 1 230 ? -2.656 -6.002 19.411 1.00 97.69 230 LEU A O 1
ATOM 1736 N N . ASN A 1 231 ? -1.459 -6.601 17.617 1.00 95.12 231 ASN A N 1
ATOM 1737 C CA . ASN A 1 231 ? -1.779 -8.029 17.701 1.00 95.12 231 ASN A CA 1
ATOM 1738 C C . ASN A 1 231 ? -1.276 -8.691 19.004 1.00 95.12 231 ASN A C 1
ATOM 1740 O O . ASN A 1 231 ? -1.841 -9.668 19.481 1.00 95.12 231 ASN A O 1
ATOM 1744 N N . GLN A 1 232 ? -0.201 -8.165 19.604 1.00 95.38 232 GLN A N 1
ATOM 1745 C CA . GLN A 1 232 ? 0.311 -8.624 20.906 1.00 95.38 232 GLN A CA 1
ATOM 1746 C C . GLN A 1 232 ? -0.324 -7.902 22.101 1.00 95.38 232 GLN A C 1
ATOM 1748 O O . GLN A 1 232 ? 0.010 -8.200 23.254 1.00 95.38 232 GLN A O 1
ATOM 1753 N N . TYR A 1 233 ? -1.188 -6.920 21.859 1.00 97.06 233 TYR A N 1
ATOM 1754 C CA . TYR A 1 233 ? -1.801 -6.153 22.927 1.00 97.06 233 TYR A CA 1
ATOM 1755 C C . TYR A 1 233 ? -2.820 -7.023 23.686 1.00 97.06 233 TYR A C 1
ATOM 1757 O O . TYR A 1 233 ? -3.662 -7.660 23.064 1.00 97.06 233 TYR A O 1
ATOM 1765 N N . PRO A 1 234 ? -2.776 -7.082 25.032 1.00 94.56 234 PRO A N 1
ATOM 1766 C CA . PRO A 1 234 ? -3.652 -7.978 25.792 1.00 94.56 234 PRO A CA 1
ATOM 1767 C C . PRO A 1 234 ? -5.103 -7.487 25.890 1.00 94.56 234 PRO A C 1
ATOM 1769 O O . PRO A 1 234 ? -5.989 -8.265 26.242 1.00 94.56 234 PRO A O 1
ATOM 1772 N N . GLY A 1 235 ? -5.340 -6.192 25.661 1.00 95.12 235 GLY A N 1
ATOM 1773 C CA . GLY A 1 235 ? -6.679 -5.609 25.644 1.00 95.12 235 GLY A CA 1
ATOM 1774 C C . GLY A 1 235 ? -7.329 -5.756 24.272 1.00 95.12 235 GLY A C 1
ATOM 1775 O O . GLY A 1 235 ? -6.637 -5.862 23.267 1.00 95.12 235 GLY A O 1
ATOM 1776 N N . LYS A 1 236 ? -8.664 -5.703 24.220 1.00 97.12 236 LYS A N 1
ATOM 1777 C CA . LYS A 1 236 ? -9.390 -5.743 22.944 1.00 97.12 236 LYS A CA 1
ATOM 1778 C C . LYS A 1 236 ? -9.020 -4.535 22.076 1.00 97.12 236 LYS A C 1
ATOM 1780 O O . LYS A 1 236 ? -9.186 -3.400 22.527 1.00 97.12 236 LYS A O 1
ATOM 1785 N N . VAL A 1 237 ? -8.614 -4.770 20.834 1.00 98.06 237 VAL A N 1
ATOM 1786 C CA . VAL A 1 237 ? -8.317 -3.754 19.820 1.00 98.06 237 VAL A CA 1
ATOM 1787 C C . VAL A 1 237 ? -9.520 -3.587 18.894 1.00 98.06 237 VAL A C 1
ATOM 1789 O O . VAL A 1 237 ? -9.876 -4.491 18.143 1.00 98.06 237 VAL A O 1
ATOM 1792 N N . THR A 1 238 ? -10.157 -2.416 18.924 1.00 97.12 238 THR A N 1
ATOM 1793 C CA . THR A 1 238 ? -11.217 -2.054 17.967 1.00 97.12 238 THR A CA 1
ATOM 1794 C C . THR A 1 238 ? -10.668 -1.061 16.952 1.00 97.12 238 THR A C 1
ATOM 1796 O O . THR A 1 238 ? -10.338 0.067 17.312 1.00 97.12 238 THR A O 1
ATOM 1799 N N . VAL A 1 239 ? -10.573 -1.453 15.686 1.00 97.69 239 VAL A N 1
ATOM 1800 C CA . VAL A 1 239 ? -10.109 -0.589 14.595 1.00 97.69 239 VAL A CA 1
ATOM 1801 C C . VAL A 1 239 ? -11.317 0.058 13.929 1.00 97.69 239 VAL A C 1
ATOM 1803 O O . VAL A 1 239 ? -12.307 -0.598 13.633 1.00 97.69 239 VAL A O 1
ATOM 1806 N N . LYS A 1 240 ? -11.240 1.360 13.669 1.00 96.12 240 LYS A N 1
ATOM 1807 C CA . LYS A 1 240 ? -12.260 2.138 12.972 1.00 96.12 240 LYS A CA 1
ATOM 1808 C C . LYS A 1 240 ? -11.667 2.807 11.743 1.00 96.12 240 LYS A C 1
ATOM 1810 O O . LYS A 1 240 ? -10.954 3.801 11.863 1.00 96.12 240 LYS A O 1
ATOM 1815 N N . VAL A 1 241 ? -11.997 2.307 10.560 1.00 96.06 241 VAL A N 1
ATOM 1816 C CA . VAL A 1 241 ? -11.626 2.928 9.284 1.00 96.06 241 VAL A CA 1
ATOM 1817 C C . VAL A 1 241 ? -12.602 4.067 8.998 1.00 96.06 241 VAL A C 1
ATOM 1819 O O . VAL A 1 241 ? -13.758 3.840 8.647 1.00 96.06 241 VAL A O 1
ATOM 1822 N N . MET A 1 242 ? -12.152 5.307 9.188 1.00 91.31 242 MET A N 1
ATOM 1823 C CA . MET A 1 242 ? -13.013 6.495 9.123 1.00 91.31 242 MET A CA 1
ATOM 1824 C C . MET A 1 242 ? -13.273 6.963 7.697 1.00 91.31 242 MET A C 1
ATOM 1826 O O . MET A 1 242 ? -14.384 7.382 7.383 1.00 91.31 242 MET A O 1
ATOM 1830 N N . ALA A 1 243 ? -12.253 6.900 6.845 1.00 90.12 243 ALA A N 1
ATOM 1831 C CA . ALA A 1 243 ? -12.351 7.297 5.444 1.00 90.12 243 ALA A CA 1
ATOM 1832 C C . ALA A 1 243 ? -11.427 6.461 4.558 1.00 90.12 243 ALA A C 1
ATOM 1834 O O . ALA A 1 243 ? -11.886 5.885 3.576 1.00 90.12 243 ALA A O 1
ATOM 1835 N N . LEU A 1 244 ? -10.145 6.362 4.917 1.00 92.06 244 LEU A N 1
ATOM 1836 C CA . LEU A 1 244 ? -9.162 5.615 4.140 1.00 92.06 244 LEU A CA 1
ATOM 1837 C C . LEU A 1 244 ? -8.209 4.847 5.056 1.00 92.06 244 LEU A C 1
ATOM 1839 O O . LEU A 1 244 ? -7.602 5.432 5.948 1.00 92.06 244 LEU A O 1
ATOM 1843 N N . ALA A 1 245 ? -8.043 3.556 4.809 1.00 97.19 245 ALA A N 1
ATOM 1844 C CA . ALA A 1 245 ? -6.914 2.780 5.306 1.00 97.19 245 ALA A CA 1
ATOM 1845 C C . ALA A 1 245 ? -6.218 2.164 4.092 1.00 97.19 245 ALA A C 1
ATOM 1847 O O . ALA A 1 245 ? -6.682 1.160 3.562 1.00 97.19 245 ALA A O 1
ATOM 1848 N N . ALA A 1 246 ? -5.161 2.808 3.602 1.00 93.50 246 ALA A N 1
ATOM 1849 C CA . ALA A 1 246 ? -4.461 2.372 2.396 1.00 93.50 246 ALA A CA 1
ATOM 1850 C C . ALA A 1 246 ? -3.043 1.877 2.697 1.00 93.50 246 ALA A C 1
ATOM 1852 O O . ALA A 1 246 ? -2.372 2.412 3.585 1.00 93.50 246 ALA A O 1
ATOM 1853 N N . SER A 1 247 ? -2.557 0.910 1.917 1.00 94.62 247 SER A N 1
ATOM 1854 C CA . SER A 1 247 ? -1.161 0.453 1.962 1.00 94.62 247 SER A CA 1
ATOM 1855 C C . SER A 1 247 ? -0.755 0.018 3.387 1.00 94.62 247 SER A C 1
ATOM 1857 O O . SER A 1 247 ? -1.468 -0.736 4.035 1.00 94.62 247 SER A O 1
ATOM 1859 N N . ALA A 1 248 ? 0.351 0.499 3.956 1.00 94.12 248 ALA A N 1
ATOM 1860 C CA . ALA A 1 248 ? 0.753 0.146 5.325 1.00 94.12 248 ALA A CA 1
ATOM 1861 C C . ALA A 1 248 ? -0.363 0.347 6.382 1.00 94.12 248 ALA A C 1
ATOM 1863 O O . ALA A 1 248 ? -0.415 -0.381 7.372 1.00 94.12 248 ALA A O 1
ATOM 1864 N N . ALA A 1 249 ? -1.296 1.286 6.173 1.00 97.12 249 ALA A N 1
ATOM 1865 C CA . ALA A 1 249 ? -2.424 1.490 7.080 1.00 97.12 249 ALA A CA 1
ATOM 1866 C C . ALA A 1 249 ? -3.515 0.412 6.955 1.00 97.12 249 ALA A C 1
ATOM 1868 O O . ALA A 1 249 ? -4.158 0.102 7.958 1.00 97.12 249 ALA A O 1
ATOM 1869 N N . SER A 1 250 ? -3.721 -0.185 5.771 1.00 97.75 250 SER A N 1
ATOM 1870 C CA . SER A 1 250 ? -4.619 -1.341 5.640 1.00 97.75 250 SER A CA 1
ATOM 1871 C C . SER A 1 250 ? -4.049 -2.554 6.359 1.00 97.75 250 SER A C 1
ATOM 1873 O O . SER A 1 250 ? -4.805 -3.252 7.021 1.00 97.75 250 SER A O 1
ATOM 1875 N N . VAL A 1 251 ? -2.726 -2.753 6.323 1.00 97.56 251 VAL A N 1
ATOM 1876 C CA . VAL A 1 251 ? -2.045 -3.802 7.102 1.00 97.56 251 VAL A CA 1
ATOM 1877 C C . VAL A 1 251 ? -2.318 -3.616 8.594 1.00 97.56 251 VAL A C 1
ATOM 1879 O O . VAL A 1 251 ? -2.783 -4.542 9.250 1.00 97.56 251 VAL A O 1
ATOM 1882 N N . ILE A 1 252 ? -2.116 -2.403 9.123 1.00 98.38 252 ILE A N 1
ATOM 1883 C CA . ILE A 1 252 ? -2.408 -2.079 10.529 1.00 98.38 252 ILE A CA 1
ATOM 1884 C C . ILE A 1 252 ? -3.875 -2.363 10.876 1.00 98.38 252 ILE A C 1
ATOM 1886 O O . ILE A 1 252 ? -4.153 -2.911 11.942 1.00 98.38 252 ILE A O 1
ATOM 1890 N N . ALA A 1 253 ? -4.812 -2.021 9.986 1.00 98.25 253 ALA A N 1
ATOM 1891 C CA . ALA A 1 253 ? -6.235 -2.257 10.214 1.00 98.25 253 ALA A CA 1
ATOM 1892 C C . ALA A 1 253 ? -6.558 -3.743 10.447 1.00 98.25 253 ALA A C 1
ATOM 1894 O O . ALA A 1 253 ? -7.451 -4.050 11.235 1.00 98.25 253 ALA A O 1
ATOM 1895 N N . MET A 1 254 ? -5.802 -4.663 9.835 1.00 98.19 254 MET A N 1
ATOM 1896 C CA . MET A 1 254 ? -6.000 -6.108 10.003 1.00 98.19 254 MET A CA 1
ATOM 1897 C C . MET A 1 254 ? -5.612 -6.623 11.401 1.00 98.19 254 MET A C 1
ATOM 1899 O O . MET A 1 254 ? -5.914 -7.770 11.716 1.00 98.19 254 MET A O 1
ATOM 1903 N N . ALA A 1 255 ? -4.967 -5.809 12.250 1.00 97.31 255 ALA A N 1
ATOM 1904 C CA . ALA A 1 255 ? -4.642 -6.174 13.635 1.00 97.31 255 ALA A CA 1
ATOM 1905 C C . ALA A 1 255 ? -5.826 -6.039 14.613 1.00 97.31 255 ALA A C 1
ATOM 1907 O O . ALA A 1 255 ? -5.673 -6.325 15.797 1.00 97.31 255 ALA A O 1
ATOM 1908 N N . GLY A 1 256 ? -6.979 -5.533 14.162 1.00 97.38 256 GLY A N 1
ATOM 1909 C CA . GLY A 1 256 ? -8.149 -5.353 15.019 1.00 97.38 256 GLY A CA 1
ATOM 1910 C C . GLY A 1 256 ? -8.850 -6.666 15.360 1.00 97.38 256 GLY A C 1
ATOM 1911 O O . GLY A 1 256 ? -9.127 -7.471 14.473 1.00 97.38 256 GLY A O 1
ATOM 1912 N N . ASP A 1 257 ? -9.239 -6.832 16.625 1.00 97.56 257 ASP A N 1
ATOM 1913 C CA . ASP A 1 257 ? -10.196 -7.868 17.036 1.00 97.56 257 ASP A CA 1
ATOM 1914 C C . ASP A 1 257 ? -11.602 -7.587 16.481 1.00 97.56 257 ASP A C 1
ATOM 1916 O O . ASP A 1 257 ? -12.385 -8.506 16.264 1.00 97.56 257 ASP A O 1
ATOM 1920 N N . ASP A 1 258 ? -11.930 -6.303 16.301 1.00 97.31 258 ASP A N 1
ATOM 1921 C CA . ASP A 1 258 ? -13.162 -5.799 15.684 1.00 97.31 258 ASP A CA 1
ATOM 1922 C C . ASP A 1 258 ? -12.812 -4.628 14.756 1.00 97.31 258 ASP A C 1
ATOM 1924 O O . ASP A 1 258 ? -12.307 -3.601 15.215 1.00 97.31 258 ASP A O 1
ATOM 1928 N N . VAL A 1 259 ? -13.050 -4.781 13.455 1.00 98.06 259 VAL A N 1
ATOM 1929 C CA . VAL A 1 259 ? -12.749 -3.795 12.413 1.00 98.06 259 VAL A CA 1
ATOM 1930 C C . VAL A 1 259 ? -14.052 -3.192 11.898 1.00 98.06 259 VAL A C 1
ATOM 1932 O O . VAL A 1 259 ? -14.846 -3.834 11.216 1.00 98.06 259 VAL A O 1
ATOM 1935 N N . GLN A 1 260 ? -14.272 -1.918 12.194 1.00 97.19 260 GLN A N 1
ATOM 1936 C CA . GLN A 1 260 ? -15.463 -1.171 11.805 1.00 97.19 260 GLN A CA 1
ATOM 1937 C C . GLN A 1 260 ? -15.120 -0.203 10.675 1.00 97.19 260 GLN A C 1
ATOM 1939 O O . GLN A 1 260 ? -14.166 0.568 10.789 1.00 97.19 260 GLN A O 1
ATOM 1944 N N . ILE A 1 261 ? -15.906 -0.183 9.601 1.00 96.06 261 ILE A N 1
ATOM 1945 C CA . ILE A 1 261 ? -15.649 0.676 8.438 1.00 96.06 261 ILE A CA 1
ATOM 1946 C C . ILE A 1 261 ? -16.763 1.702 8.226 1.00 96.06 261 ILE A C 1
ATOM 1948 O O . ILE A 1 261 ? -17.952 1.386 8.247 1.00 96.06 261 ILE A O 1
ATOM 1952 N N . GLY A 1 262 ? -16.380 2.967 8.054 1.00 91.88 262 GLY A N 1
ATOM 1953 C CA . GLY A 1 262 ? -17.296 4.066 7.765 1.00 91.88 262 GLY A CA 1
ATOM 1954 C C . GLY A 1 262 ? -18.044 3.869 6.450 1.00 91.88 262 GLY A C 1
ATOM 1955 O O . GLY A 1 262 ? -17.504 3.351 5.474 1.00 91.88 262 GLY A O 1
ATOM 1956 N N . GLN A 1 263 ? -19.296 4.322 6.387 1.00 86.94 263 GLN A N 1
ATOM 1957 C CA . GLN A 1 263 ? -20.023 4.322 5.122 1.00 86.94 263 GLN A CA 1
ATOM 1958 C C . GLN A 1 263 ? -19.336 5.262 4.119 1.00 86.94 263 GLN A C 1
ATOM 1960 O O . GLN A 1 263 ? -19.140 6.441 4.403 1.00 86.94 263 GLN A O 1
ATOM 1965 N N . GLY A 1 264 ? -18.979 4.734 2.945 1.00 82.06 264 GLY A N 1
ATOM 1966 C CA . GLY A 1 264 ? -18.202 5.467 1.939 1.00 82.06 264 GLY A CA 1
ATOM 1967 C C . GLY A 1 264 ? -16.694 5.520 2.215 1.00 82.06 264 GLY A C 1
ATOM 1968 O O . GLY A 1 264 ? -15.986 6.199 1.477 1.00 82.06 264 GLY A O 1
ATOM 1969 N N . ALA A 1 265 ? -16.210 4.820 3.246 1.00 92.44 265 ALA A N 1
ATOM 1970 C CA . ALA A 1 265 ? -14.787 4.611 3.474 1.00 92.44 265 ALA A CA 1
ATOM 1971 C C . ALA A 1 265 ? -14.248 3.441 2.635 1.00 92.44 265 ALA A C 1
ATOM 1973 O O . ALA A 1 265 ? -15.009 2.577 2.180 1.00 92.44 265 ALA A O 1
ATOM 1974 N N . PHE A 1 266 ? -12.927 3.428 2.460 1.00 92.31 266 PHE A N 1
ATOM 1975 C CA . PHE A 1 266 ? -12.210 2.443 1.659 1.00 92.31 266 PHE A CA 1
ATOM 1976 C C . PHE A 1 266 ? -11.019 1.852 2.412 1.00 92.31 266 PHE A C 1
ATOM 1978 O O . PHE A 1 266 ? -10.302 2.555 3.132 1.00 92.31 266 PHE A O 1
ATOM 1985 N N . ILE A 1 267 ? -10.784 0.565 2.179 1.00 97.56 267 ILE A N 1
ATOM 1986 C CA . ILE A 1 267 ? -9.506 -0.101 2.430 1.00 97.56 267 ILE A CA 1
ATOM 1987 C C . ILE A 1 2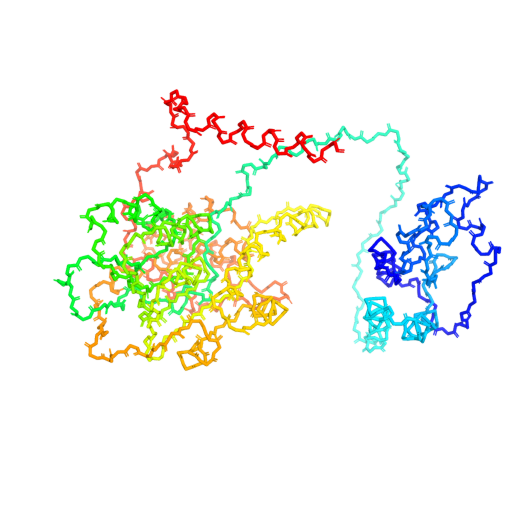67 ? -8.823 -0.261 1.075 1.00 97.56 267 ILE A C 1
ATOM 1989 O O . ILE A 1 267 ? -9.478 -0.661 0.121 1.00 97.56 267 ILE A O 1
ATOM 1993 N N . MET A 1 268 ? -7.542 0.074 0.959 1.00 96.44 268 MET A N 1
ATOM 1994 C CA . MET A 1 268 ? -6.796 -0.121 -0.287 1.00 96.44 268 MET A CA 1
ATOM 1995 C C . MET A 1 268 ? -5.569 -0.978 -0.032 1.00 96.44 268 MET A C 1
ATOM 1997 O O . MET A 1 268 ? -4.775 -0.654 0.852 1.00 96.44 268 MET A O 1
ATOM 2001 N N . ILE A 1 269 ? -5.428 -2.050 -0.809 1.00 95.81 269 ILE A N 1
ATOM 2002 C CA . ILE A 1 269 ? -4.308 -2.985 -0.716 1.00 95.81 269 ILE A CA 1
ATOM 2003 C C . ILE A 1 269 ? -3.541 -3.015 -2.035 1.00 95.81 269 ILE A C 1
ATOM 2005 O O . ILE A 1 269 ? -4.122 -2.874 -3.106 1.00 95.81 269 ILE A O 1
ATOM 2009 N N . HIS A 1 270 ? -2.226 -3.169 -1.939 1.00 90.38 270 HIS A N 1
ATOM 2010 C CA . HIS A 1 270 ? -1.314 -3.263 -3.076 1.00 90.38 270 HIS A CA 1
ATOM 2011 C C . HIS A 1 270 ? 0.003 -3.924 -2.649 1.00 90.38 270 HIS A C 1
ATOM 2013 O O . HIS A 1 270 ? 0.246 -4.064 -1.444 1.00 90.38 270 HIS A O 1
ATOM 2019 N N . ASN A 1 271 ? 0.833 -4.315 -3.617 1.00 87.38 271 ASN A N 1
ATOM 2020 C CA . ASN A 1 271 ? 2.182 -4.830 -3.368 1.00 87.38 271 ASN A CA 1
ATOM 2021 C C . ASN A 1 271 ? 3.115 -3.771 -2.758 1.00 87.38 271 ASN A C 1
ATOM 2023 O O . ASN A 1 271 ? 2.915 -2.557 -2.867 1.00 87.38 271 ASN A O 1
ATOM 2027 N N . CYS A 1 272 ? 4.185 -4.235 -2.124 1.00 82.88 272 CYS A N 1
ATOM 2028 C CA . CYS A 1 272 ? 5.301 -3.390 -1.745 1.00 82.88 272 CYS A CA 1
ATOM 2029 C C . CYS A 1 272 ? 5.910 -2.781 -3.003 1.00 82.88 272 CYS A C 1
ATOM 2031 O O . CYS A 1 272 ? 6.079 -3.430 -4.032 1.00 82.88 272 CYS A O 1
ATOM 2033 N N . TRP A 1 273 ? 6.308 -1.521 -2.910 1.00 72.25 273 TRP A N 1
ATOM 2034 C CA . TRP A 1 273 ? 6.943 -0.848 -4.026 1.00 72.25 273 TRP A CA 1
ATOM 2035 C C . TRP A 1 273 ? 8.143 -0.055 -3.528 1.00 72.25 273 TRP A C 1
ATOM 2037 O O . TRP A 1 273 ? 8.175 0.458 -2.407 1.00 72.25 273 TRP A O 1
ATOM 2047 N N . VAL A 1 274 ? 9.150 0.031 -4.388 1.00 69.31 274 VAL A N 1
ATOM 2048 C CA . VAL A 1 274 ? 10.374 0.796 -4.164 1.00 69.31 274 VAL A CA 1
ATOM 2049 C C . VAL A 1 274 ? 10.734 1.526 -5.445 1.00 69.31 274 VAL A C 1
ATOM 2051 O O . VAL A 1 274 ? 10.288 1.174 -6.536 1.00 69.31 274 VAL A O 1
ATOM 2054 N N . MET A 1 275 ? 11.595 2.526 -5.318 1.00 62.38 275 MET A N 1
ATOM 2055 C CA . MET A 1 275 ? 12.241 3.132 -6.472 1.00 62.38 275 MET A CA 1
ATOM 2056 C C . MET A 1 275 ? 13.576 2.450 -6.715 1.00 62.38 275 MET A C 1
ATOM 2058 O O . MET A 1 275 ? 14.453 2.471 -5.853 1.00 62.38 275 MET A O 1
ATOM 2062 N N . ALA A 1 276 ? 13.747 1.893 -7.907 1.00 65.62 276 ALA A N 1
ATOM 2063 C CA . ALA A 1 276 ? 15.002 1.304 -8.333 1.00 65.62 276 ALA A CA 1
ATOM 2064 C C . ALA 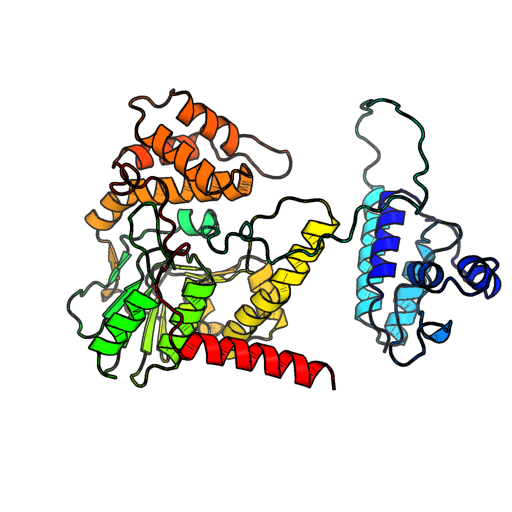A 1 276 ? 15.425 1.875 -9.688 1.00 65.62 276 ALA A C 1
ATOM 2066 O O . ALA A 1 276 ? 14.604 2.109 -10.570 1.00 65.62 276 ALA A O 1
ATOM 2067 N N . ILE A 1 277 ? 16.728 2.102 -9.847 1.00 59.72 277 ILE A N 1
ATOM 2068 C CA . ILE A 1 277 ? 17.340 2.509 -11.112 1.00 59.72 277 ILE A CA 1
ATOM 2069 C C . ILE A 1 277 ? 18.458 1.520 -11.408 1.00 59.72 277 ILE A C 1
ATOM 2071 O O . ILE A 1 277 ? 19.317 1.264 -10.561 1.00 59.72 277 ILE A O 1
ATOM 2075 N N . GLY A 1 278 ? 18.440 0.963 -12.612 1.00 64.50 278 GLY A N 1
ATOM 2076 C CA . GLY A 1 278 ? 19.421 -0.019 -13.038 1.00 64.50 278 GLY A CA 1
ATOM 2077 C C . GLY A 1 278 ? 19.059 -0.653 -14.372 1.00 64.50 278 GLY A C 1
ATOM 2078 O O . GLY A 1 278 ? 18.066 -0.307 -15.008 1.00 64.50 278 GLY A O 1
ATOM 2079 N N . ASN A 1 279 ? 19.899 -1.578 -14.816 1.00 50.47 279 ASN A N 1
ATOM 2080 C CA . ASN A 1 279 ? 19.633 -2.382 -16.000 1.00 50.47 279 ASN A CA 1
ATOM 2081 C C . ASN A 1 279 ? 18.617 -3.502 -15.687 1.00 50.47 279 ASN A C 1
ATOM 2083 O O . ASN A 1 279 ? 18.236 -3.722 -14.539 1.00 50.47 279 ASN A O 1
ATOM 2087 N N . ARG A 1 280 ? 18.206 -4.264 -16.709 1.00 66.12 280 ARG A N 1
ATOM 2088 C CA . ARG A 1 280 ? 17.199 -5.334 -16.565 1.00 66.12 280 ARG A CA 1
ATOM 2089 C C . ARG A 1 280 ? 17.502 -6.371 -15.473 1.00 66.12 280 ARG A C 1
ATOM 2091 O O . ARG A 1 280 ? 16.569 -6.953 -14.936 1.00 66.12 280 ARG A O 1
ATOM 2098 N N . ASN A 1 281 ? 18.775 -6.656 -15.188 1.00 60.53 281 ASN A N 1
ATOM 2099 C CA . ASN A 1 281 ? 19.144 -7.626 -14.155 1.00 60.53 281 ASN A CA 1
ATOM 2100 C C . ASN A 1 281 ? 18.955 -7.020 -12.768 1.00 60.53 281 ASN A C 1
ATOM 2102 O O . ASN A 1 281 ? 18.405 -7.688 -11.904 1.00 60.53 281 ASN A O 1
ATOM 2106 N N . ASP A 1 282 ? 19.319 -5.747 -12.603 1.00 68.00 282 ASP A N 1
ATOM 2107 C CA . ASP A 1 282 ? 19.106 -5.009 -11.358 1.00 68.00 282 ASP A CA 1
ATOM 2108 C C . ASP A 1 282 ? 17.601 -4.920 -11.046 1.00 68.00 282 ASP A C 1
ATOM 2110 O O . ASP A 1 282 ? 17.192 -5.108 -9.908 1.00 68.00 282 ASP A O 1
ATOM 2114 N N . MET A 1 283 ? 16.758 -4.690 -12.062 1.00 71.25 283 MET A N 1
ATOM 2115 C CA . MET A 1 283 ? 15.299 -4.640 -11.876 1.00 71.25 283 MET A CA 1
ATOM 2116 C C . MET A 1 283 ? 14.698 -6.006 -11.524 1.00 71.25 283 MET A C 1
ATOM 2118 O O . MET A 1 283 ? 13.787 -6.073 -10.707 1.00 71.25 283 MET A O 1
ATOM 2122 N N . ARG A 1 284 ? 15.216 -7.101 -12.099 1.00 74.38 284 ARG A N 1
ATOM 2123 C CA . ARG A 1 284 ? 14.802 -8.464 -11.719 1.00 74.38 284 ARG A CA 1
ATOM 2124 C C . ARG A 1 284 ? 15.216 -8.803 -10.292 1.00 74.38 284 ARG A C 1
ATOM 2126 O O . ARG A 1 284 ? 14.410 -9.347 -9.559 1.00 74.38 284 ARG A O 1
ATOM 2133 N N . GLU A 1 285 ? 16.433 -8.439 -9.897 1.00 75.81 285 GLU A N 1
ATOM 2134 C CA . GLU A 1 285 ? 16.909 -8.638 -8.525 1.00 75.81 285 GLU A CA 1
ATOM 2135 C C . GLU A 1 285 ? 16.061 -7.855 -7.516 1.00 75.81 285 GLU A C 1
ATOM 2137 O O . GLU A 1 285 ? 15.743 -8.377 -6.453 1.00 75.81 285 GLU A O 1
ATOM 2142 N N . VAL A 1 286 ? 15.639 -6.633 -7.858 1.00 73.88 286 VAL A N 1
ATOM 2143 C CA . VAL A 1 286 ? 14.707 -5.859 -7.025 1.00 73.88 286 VAL A CA 1
ATOM 2144 C C . VAL A 1 286 ? 13.337 -6.531 -6.943 1.00 73.88 286 VAL A C 1
ATOM 2146 O O . VAL A 1 286 ? 12.794 -6.615 -5.850 1.00 73.88 286 VAL A O 1
ATOM 2149 N N . ALA A 1 287 ? 12.794 -7.042 -8.050 1.00 78.00 287 ALA A N 1
ATOM 2150 C CA . ALA A 1 287 ? 11.527 -7.776 -8.023 1.00 78.00 287 ALA A CA 1
ATOM 2151 C C . ALA A 1 287 ? 11.620 -9.034 -7.138 1.00 78.00 287 ALA A C 1
ATOM 2153 O O . ALA A 1 287 ? 10.810 -9.207 -6.232 1.00 78.00 287 ALA A O 1
ATOM 2154 N N . ASP A 1 288 ? 12.666 -9.849 -7.317 1.00 77.94 288 ASP A N 1
ATOM 2155 C CA . ASP A 1 288 ? 12.917 -11.040 -6.494 1.00 77.94 288 ASP A CA 1
ATOM 2156 C C . ASP A 1 288 ? 13.125 -10.681 -5.006 1.00 77.94 288 ASP A C 1
ATOM 2158 O O . ASP A 1 288 ? 12.792 -11.463 -4.115 1.00 77.94 288 ASP A O 1
ATOM 2162 N N . TYR A 1 289 ? 13.684 -9.499 -4.724 1.00 77.25 289 TYR A N 1
ATOM 2163 C CA . TYR A 1 289 ? 13.843 -8.975 -3.368 1.00 77.25 289 TYR A CA 1
ATOM 2164 C C . TYR A 1 289 ? 12.511 -8.547 -2.739 1.00 77.25 289 TYR A C 1
ATOM 2166 O O . TYR A 1 289 ? 12.364 -8.684 -1.526 1.00 77.25 289 TYR A O 1
ATOM 2174 N N . LEU A 1 290 ? 11.561 -8.037 -3.529 1.00 80.94 290 LEU A N 1
ATOM 2175 C CA . LEU A 1 290 ? 10.250 -7.591 -3.047 1.00 80.94 290 LEU A CA 1
ATOM 2176 C C . LEU A 1 290 ? 9.280 -8.741 -2.771 1.00 80.94 290 LEU A C 1
ATOM 2178 O O . LEU A 1 290 ? 8.552 -8.681 -1.783 1.00 80.94 290 LEU A O 1
ATOM 2182 N N . GLU A 1 291 ? 9.356 -9.813 -3.558 1.00 85.12 291 GLU A N 1
ATOM 2183 C CA . GLU A 1 291 ? 8.500 -11.002 -3.454 1.00 85.12 291 GLU A CA 1
ATOM 2184 C C . GLU A 1 291 ? 8.253 -11.505 -2.009 1.00 85.12 291 GLU A C 1
ATOM 2186 O O . GLU A 1 291 ? 7.097 -11.698 -1.632 1.00 85.12 291 GLU A O 1
ATOM 2191 N N . PRO A 1 292 ? 9.268 -11.705 -1.136 1.00 83.38 292 PRO A N 1
ATOM 2192 C CA . PRO A 1 292 ? 9.012 -12.155 0.235 1.00 83.38 292 PRO A CA 1
ATOM 2193 C C . PRO A 1 292 ? 8.251 -11.134 1.094 1.00 83.38 292 PRO A C 1
ATOM 2195 O O . PRO A 1 292 ? 7.573 -11.532 2.041 1.00 83.38 292 PRO A O 1
ATOM 2198 N N . PHE A 1 293 ? 8.365 -9.835 0.805 1.00 86.69 293 PHE A N 1
ATOM 2199 C CA . PHE A 1 293 ? 7.601 -8.802 1.505 1.00 86.69 293 PHE A CA 1
ATOM 2200 C C . PHE A 1 293 ? 6.150 -8.782 1.025 1.00 86.69 293 PHE A C 1
ATOM 2202 O O . PHE A 1 293 ? 5.244 -8.731 1.855 1.00 86.69 293 PHE A O 1
ATOM 2209 N N . ASP A 1 294 ? 5.930 -8.920 -0.283 1.00 87.75 294 ASP A N 1
ATOM 2210 C CA . ASP A 1 294 ? 4.593 -9.052 -0.870 1.00 87.75 294 ASP A CA 1
ATOM 2211 C C . ASP A 1 294 ? 3.875 -10.281 -0.319 1.00 87.75 294 ASP A C 1
ATOM 2213 O O . ASP A 1 294 ? 2.736 -10.183 0.139 1.00 87.75 294 ASP A O 1
ATOM 2217 N N . GLN A 1 295 ? 4.577 -11.414 -0.233 1.00 90.88 295 GLN A N 1
ATOM 2218 C CA . GLN A 1 295 ? 4.040 -12.619 0.388 1.00 90.88 295 GLN A CA 1
ATOM 2219 C C . GLN A 1 295 ? 3.683 -12.391 1.862 1.00 90.88 295 GLN A C 1
ATOM 2221 O O . GLN A 1 295 ? 2.613 -12.809 2.295 1.00 90.88 295 GLN A O 1
ATOM 2226 N N . ALA A 1 296 ? 4.525 -11.694 2.632 1.00 88.69 296 ALA A N 1
ATOM 2227 C CA . ALA A 1 296 ? 4.233 -11.401 4.034 1.00 88.69 296 ALA A CA 1
ATOM 2228 C C . ALA A 1 296 ? 2.990 -10.508 4.206 1.00 88.69 296 ALA A C 1
ATOM 2230 O O . ALA A 1 296 ? 2.202 -10.724 5.127 1.00 88.69 296 ALA A O 1
ATOM 2231 N N . LEU A 1 297 ? 2.787 -9.521 3.325 1.00 92.62 297 LEU A N 1
ATOM 2232 C CA . LEU A 1 297 ? 1.572 -8.702 3.328 1.00 92.62 297 LEU A CA 1
ATOM 2233 C C . LEU A 1 297 ? 0.342 -9.519 2.908 1.00 92.62 297 LEU A C 1
ATOM 2235 O O . LEU A 1 297 ? -0.699 -9.436 3.563 1.00 92.62 297 LEU A O 1
ATOM 2239 N N . CYS A 1 298 ? 0.475 -10.341 1.866 1.00 95.88 298 CYS A N 1
ATOM 2240 C CA . CYS A 1 298 ? -0.570 -11.251 1.406 1.00 95.88 298 CYS A CA 1
ATOM 2241 C C . CYS A 1 298 ? -1.010 -12.196 2.530 1.00 95.88 298 CYS A C 1
ATOM 2243 O O . CYS A 1 298 ? -2.204 -12.313 2.798 1.00 95.88 298 CYS A O 1
ATOM 2245 N N . ASP A 1 299 ? -0.064 -12.782 3.266 1.00 95.19 299 ASP A N 1
ATOM 2246 C CA . ASP A 1 299 ? -0.343 -13.677 4.390 1.00 95.19 299 ASP A CA 1
ATOM 2247 C C . ASP A 1 299 ? -1.158 -12.988 5.496 1.00 95.19 299 ASP A C 1
ATOM 2249 O O . ASP A 1 299 ? -2.057 -13.608 6.066 1.00 95.19 299 ASP A O 1
ATOM 2253 N N . ILE A 1 300 ? -0.908 -11.702 5.777 1.00 96.38 300 ILE A N 1
ATOM 2254 C CA . ILE A 1 300 ? -1.695 -10.925 6.751 1.00 96.38 300 ILE A CA 1
ATOM 2255 C C . ILE A 1 300 ? -3.146 -10.776 6.278 1.00 96.38 300 ILE A C 1
ATOM 2257 O O . ILE A 1 300 ? -4.077 -11.013 7.052 1.00 96.38 300 ILE A O 1
ATOM 2261 N N . TYR A 1 301 ? -3.359 -10.412 5.013 1.00 97.94 301 TYR A N 1
ATOM 2262 C CA . TYR A 1 301 ? -4.708 -10.274 4.460 1.00 97.94 301 TYR A CA 1
ATOM 2263 C C . TYR A 1 301 ? -5.427 -11.622 4.359 1.00 97.94 301 TYR A C 1
ATOM 2265 O O . TYR A 1 301 ? -6.605 -11.711 4.694 1.00 97.94 301 TYR A O 1
ATOM 2273 N N . VAL A 1 302 ? -4.733 -12.690 3.967 1.00 97.44 302 VAL A N 1
ATOM 2274 C CA . VAL A 1 302 ? -5.280 -14.055 3.933 1.00 97.44 302 VAL A CA 1
ATOM 2275 C C . VAL A 1 302 ? -5.654 -14.531 5.333 1.00 97.44 302 VAL A C 1
ATOM 2277 O O . VAL A 1 302 ? -6.706 -15.134 5.503 1.00 97.44 302 VAL A O 1
ATOM 2280 N N . ALA A 1 303 ? -4.829 -14.251 6.344 1.00 95.38 303 ALA A N 1
ATOM 2281 C CA . ALA A 1 303 ? -5.126 -14.624 7.725 1.00 95.38 303 ALA A CA 1
ATOM 2282 C C . ALA A 1 303 ? -6.355 -13.890 8.280 1.00 95.38 303 ALA A C 1
ATOM 2284 O O . ALA A 1 303 ? -7.062 -14.430 9.131 1.00 95.38 303 ALA A O 1
ATOM 2285 N N . ARG A 1 304 ? -6.597 -12.660 7.814 1.00 95.62 304 ARG A N 1
ATOM 2286 C CA . ARG A 1 304 ? -7.737 -11.847 8.240 1.00 95.62 304 ARG A CA 1
ATOM 2287 C C . ARG A 1 304 ? -9.026 -12.184 7.490 1.00 95.62 304 ARG A C 1
ATOM 2289 O O . ARG A 1 304 ? -10.099 -12.186 8.086 1.00 95.62 304 ARG A O 1
ATOM 2296 N N . THR A 1 305 ? -8.921 -12.425 6.192 1.00 94.31 305 THR A N 1
ATOM 2297 C CA . THR A 1 305 ? -10.065 -12.643 5.303 1.00 94.31 305 THR A CA 1
ATOM 2298 C C . THR A 1 305 ? -10.419 -14.127 5.196 1.00 94.31 305 THR A C 1
ATOM 2300 O O . THR A 1 305 ? -9.755 -15.003 5.743 1.00 94.31 305 THR A O 1
ATOM 2303 N N . SER A 1 306 ? -11.489 -14.430 4.460 1.00 86.50 306 SER A N 1
ATOM 2304 C CA . SER A 1 306 ? -11.793 -15.806 4.029 1.00 86.50 306 SER A CA 1
ATOM 2305 C C . SER A 1 306 ? -11.358 -16.086 2.583 1.00 86.50 306 SER A C 1
ATOM 2307 O O . SER A 1 306 ? -11.711 -17.119 2.005 1.00 86.50 306 SER A O 1
ATOM 2309 N N . MET A 1 307 ? -10.605 -15.159 1.985 1.00 93.12 307 MET A N 1
ATOM 2310 C CA . MET A 1 307 ? -10.179 -15.214 0.591 1.00 93.12 307 MET A CA 1
ATOM 2311 C C . MET A 1 307 ? -9.015 -16.188 0.393 1.00 93.12 307 MET A C 1
ATOM 2313 O O . MET A 1 307 ? -8.266 -16.516 1.314 1.00 93.12 307 MET A O 1
ATOM 2317 N N . LYS A 1 308 ? -8.839 -16.660 -0.844 1.00 93.94 308 LYS A N 1
ATOM 2318 C CA . LYS A 1 308 ? -7.673 -17.474 -1.203 1.00 93.94 308 LYS A CA 1
ATOM 2319 C C . LYS A 1 308 ? -6.473 -16.570 -1.447 1.00 93.94 308 LYS A C 1
ATOM 2321 O O . LYS A 1 308 ? -6.624 -15.493 -2.013 1.00 93.94 308 LYS A O 1
ATOM 2326 N N . ALA A 1 309 ? -5.278 -17.073 -1.146 1.00 90.81 309 ALA A N 1
ATOM 2327 C CA . ALA A 1 309 ? -4.025 -16.352 -1.374 1.00 90.81 309 ALA A CA 1
ATOM 2328 C C . ALA A 1 309 ? -3.885 -15.797 -2.801 1.00 90.81 309 ALA A C 1
ATOM 2330 O O . ALA A 1 309 ? -3.498 -14.651 -2.964 1.00 90.81 309 ALA A O 1
ATOM 2331 N N . ASN A 1 310 ? -4.277 -16.556 -3.830 1.00 91.62 31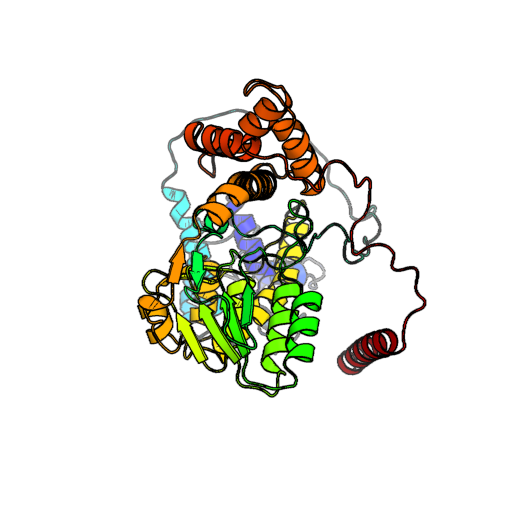0 ASN A N 1
ATOM 2332 C CA . ASN A 1 310 ? -4.216 -16.070 -5.215 1.00 91.62 310 ASN A CA 1
ATOM 2333 C C . ASN A 1 310 ? -5.182 -14.906 -5.495 1.00 91.62 310 ASN A C 1
ATOM 2335 O O . ASN A 1 310 ? -4.862 -14.037 -6.301 1.00 91.62 310 ASN A O 1
ATOM 2339 N N . ASP A 1 311 ? -6.354 -14.895 -4.856 1.00 93.25 311 ASP A N 1
ATOM 2340 C CA . ASP A 1 311 ? -7.344 -13.829 -5.045 1.00 93.25 311 ASP A CA 1
ATOM 2341 C C . ASP A 1 311 ? -6.854 -12.547 -4.350 1.00 93.25 311 ASP A C 1
ATOM 2343 O O . ASP A 1 311 ? -6.899 -11.467 -4.931 1.00 93.25 311 ASP A O 1
ATOM 2347 N N . VAL A 1 312 ? -6.290 -12.684 -3.143 1.00 94.81 312 VAL A N 1
ATOM 2348 C CA . VAL A 1 312 ? -5.642 -11.582 -2.413 1.00 94.81 312 VAL A CA 1
ATOM 2349 C C . VAL A 1 312 ? -4.433 -11.040 -3.178 1.00 94.81 312 VAL A C 1
ATOM 2351 O O . VAL A 1 312 ? -4.310 -9.829 -3.325 1.00 94.81 312 VAL A O 1
ATOM 2354 N N . ALA A 1 313 ? -3.573 -11.915 -3.710 1.00 91.12 313 ALA A N 1
ATOM 2355 C CA . ALA A 1 313 ? -2.431 -11.513 -4.529 1.00 91.12 313 ALA A CA 1
ATOM 2356 C C . ALA A 1 313 ? -2.883 -10.729 -5.769 1.00 91.12 313 ALA A C 1
ATOM 2358 O O . ALA A 1 313 ? -2.330 -9.677 -6.054 1.00 91.12 313 ALA A O 1
ATOM 2359 N N . THR A 1 314 ? -3.960 -11.167 -6.432 1.00 92.50 314 THR A N 1
ATOM 2360 C CA . THR A 1 314 ? -4.544 -10.425 -7.563 1.00 92.50 314 THR A CA 1
ATOM 2361 C C . THR A 1 314 ? -5.010 -9.033 -7.130 1.00 92.50 314 THR A C 1
ATOM 2363 O O . THR A 1 314 ? -4.737 -8.052 -7.810 1.00 92.50 314 THR A O 1
ATOM 2366 N N . TYR A 1 315 ? -5.661 -8.910 -5.968 1.00 91.62 315 TYR A N 1
ATOM 2367 C CA . TYR A 1 315 ? -6.074 -7.597 -5.463 1.00 91.62 315 TYR A CA 1
ATOM 2368 C C . TYR A 1 315 ? -4.879 -6.681 -5.174 1.00 91.62 315 TYR A C 1
ATOM 2370 O O . TYR A 1 315 ? -4.981 -5.465 -5.364 1.00 91.62 315 TYR A O 1
ATOM 2378 N N . MET A 1 316 ? -3.776 -7.255 -4.687 1.00 91.94 316 MET A N 1
ATOM 2379 C CA . MET A 1 316 ? -2.542 -6.522 -4.424 1.00 91.94 316 MET A CA 1
ATOM 2380 C C . MET A 1 316 ? -1.830 -6.106 -5.721 1.00 91.94 316 MET A C 1
ATOM 2382 O O . MET A 1 316 ? -1.348 -4.975 -5.802 1.00 91.94 316 MET A O 1
ATOM 2386 N N . ASP A 1 317 ? -1.817 -6.968 -6.738 1.00 85.94 317 ASP A N 1
ATOM 2387 C CA . ASP A 1 317 ? -1.303 -6.654 -8.076 1.00 85.94 317 ASP A CA 1
ATOM 2388 C C . ASP A 1 317 ? -2.099 -5.510 -8.731 1.00 85.94 317 ASP A C 1
ATOM 2390 O O . ASP A 1 317 ? -1.514 -4.619 -9.348 1.00 85.94 317 ASP A O 1
ATOM 2394 N N . ASP A 1 318 ? -3.423 -5.503 -8.549 1.00 84.94 318 ASP A N 1
ATOM 2395 C CA . ASP A 1 318 ? -4.350 -4.557 -9.185 1.00 84.94 318 ASP A CA 1
ATOM 2396 C C . ASP A 1 318 ? -4.477 -3.195 -8.461 1.00 84.94 318 ASP A C 1
ATOM 2398 O O . ASP A 1 318 ? -5.242 -2.338 -8.906 1.00 84.94 318 ASP A O 1
ATOM 2402 N N . GLU A 1 319 ? -3.757 -2.964 -7.353 1.00 84.81 319 GLU A N 1
ATOM 2403 C CA . GLU A 1 319 ? -3.926 -1.776 -6.488 1.00 84.81 319 GLU A CA 1
ATOM 2404 C C . GLU A 1 319 ? -5.408 -1.545 -6.088 1.00 84.81 319 GLU A C 1
ATOM 2406 O O . GLU A 1 319 ? -6.016 -0.499 -6.349 1.00 84.81 319 GLU A O 1
ATOM 2411 N N . THR A 1 320 ? -6.032 -2.540 -5.455 1.00 86.94 320 THR A N 1
ATOM 2412 C CA . THR A 1 320 ? -7.493 -2.573 -5.282 1.00 86.94 320 THR A CA 1
ATOM 2413 C C . THR A 1 320 ? -8.004 -1.680 -4.147 1.00 86.94 320 THR A C 1
ATOM 2415 O O . THR A 1 320 ? -7.592 -1.809 -2.993 1.00 86.94 320 THR A O 1
ATOM 2418 N N . PHE A 1 321 ? -8.997 -0.833 -4.452 1.00 90.69 321 PHE A N 1
ATOM 2419 C CA . PHE A 1 321 ? -9.796 -0.089 -3.469 1.00 90.69 321 PHE A CA 1
ATOM 2420 C C . PHE A 1 321 ? -11.098 -0.833 -3.143 1.00 90.69 321 PHE A C 1
ATOM 2422 O O . PHE A 1 321 ? -11.980 -0.975 -3.988 1.00 90.69 321 PHE A O 1
ATOM 2429 N N . ILE A 1 322 ? -11.246 -1.231 -1.885 1.00 94.50 322 ILE A N 1
ATOM 2430 C CA . ILE A 1 322 ? -12.328 -2.060 -1.360 1.00 94.50 322 ILE A CA 1
ATOM 2431 C C . ILE A 1 322 ? -13.276 -1.170 -0.550 1.00 94.50 322 ILE A C 1
ATOM 2433 O O . ILE A 1 322 ? -12.898 -0.590 0.472 1.00 94.50 322 ILE A O 1
ATOM 2437 N N . GLY A 1 323 ? -14.513 -1.024 -1.024 1.00 90.00 323 GLY A N 1
ATOM 2438 C CA . GLY A 1 323 ? -15.530 -0.205 -0.358 1.00 90.00 323 GLY A CA 1
ATOM 2439 C C . GLY A 1 323 ? -16.128 -0.882 0.880 1.00 90.00 323 GLY A C 1
ATOM 2440 O O . GLY A 1 323 ? -16.094 -2.100 1.006 1.00 90.00 323 GLY A O 1
ATOM 2441 N N . ALA A 1 324 ? -16.748 -0.098 1.765 1.00 92.31 324 ALA A N 1
ATOM 2442 C CA . ALA A 1 324 ? -17.271 -0.550 3.062 1.00 92.31 324 ALA A CA 1
ATOM 2443 C C . ALA A 1 324 ? -18.055 -1.882 3.065 1.00 92.31 324 ALA A C 1
ATOM 2445 O O . ALA A 1 324 ? -17.754 -2.757 3.869 1.00 92.31 324 ALA A O 1
ATOM 2446 N N . GLN A 1 325 ? -19.048 -2.053 2.182 1.00 92.56 325 GLN A N 1
ATOM 2447 C CA . GLN A 1 325 ? -19.842 -3.290 2.151 1.00 92.56 325 GLN A CA 1
ATOM 2448 C C . GLN A 1 325 ? -19.017 -4.479 1.652 1.00 92.56 325 GLN A C 1
ATOM 2450 O O . GLN A 1 325 ? -19.046 -5.537 2.264 1.00 92.56 325 GLN A O 1
ATOM 2455 N N . GLN A 1 326 ? -18.236 -4.278 0.590 1.00 95.50 326 GLN A N 1
ATOM 2456 C CA . GLN A 1 326 ? -17.357 -5.309 0.045 1.00 95.50 326 GLN A CA 1
ATOM 2457 C C . GLN A 1 326 ? -16.300 -5.736 1.073 1.00 95.50 326 GLN A C 1
ATOM 2459 O O . GLN A 1 326 ? -16.048 -6.922 1.233 1.00 95.50 326 GLN A O 1
ATOM 2464 N N . ALA A 1 327 ? -15.745 -4.784 1.828 1.00 97.31 327 ALA A N 1
ATOM 2465 C CA . ALA A 1 327 ? -14.800 -5.068 2.900 1.00 97.31 327 ALA A CA 1
ATOM 2466 C C . ALA A 1 327 ? -15.413 -5.978 3.973 1.00 97.31 327 ALA A C 1
ATOM 2468 O O . ALA A 1 327 ? -14.719 -6.847 4.490 1.00 97.31 327 ALA A O 1
ATOM 2469 N N . ILE A 1 328 ? -16.701 -5.808 4.286 1.00 96.69 328 ILE A N 1
ATOM 2470 C CA . ILE A 1 328 ? -17.421 -6.694 5.210 1.00 96.69 328 ILE A CA 1
ATOM 2471 C C . ILE A 1 328 ? -17.658 -8.065 4.574 1.00 96.69 328 ILE A C 1
ATOM 2473 O O . ILE A 1 328 ? -17.358 -9.088 5.183 1.00 96.69 328 ILE A O 1
ATOM 2477 N N . ASP A 1 329 ? -18.162 -8.087 3.341 1.00 96.06 329 ASP A N 1
ATOM 2478 C CA . ASP A 1 329 ? -18.512 -9.322 2.635 1.00 96.06 329 ASP A CA 1
ATOM 2479 C C . ASP A 1 329 ? -17.284 -10.228 2.402 1.00 96.06 329 ASP A C 1
ATOM 2481 O O . ASP A 1 329 ? -17.398 -11.453 2.440 1.00 96.06 329 ASP A O 1
ATOM 2485 N N . GLU A 1 330 ? -16.104 -9.634 2.199 1.00 96.12 330 GLU A N 1
ATOM 2486 C CA . GLU A 1 330 ? -14.839 -10.336 1.940 1.00 96.12 330 GLU A CA 1
ATOM 2487 C C . GLU A 1 330 ? -13.980 -10.549 3.207 1.00 96.12 330 GLU A C 1
ATOM 2489 O O . GLU A 1 330 ? -13.017 -11.321 3.185 1.00 96.12 330 GLU A O 1
ATOM 2494 N N . GLY A 1 331 ? -14.350 -9.941 4.343 1.00 96.69 331 GLY A N 1
ATOM 2495 C CA . GLY A 1 331 ? -13.715 -10.156 5.654 1.00 96.69 331 GLY A CA 1
ATOM 2496 C C . GLY A 1 331 ? -12.573 -9.195 6.018 1.00 96.69 331 GLY A C 1
ATOM 2497 O O . GLY A 1 331 ? -11.896 -9.392 7.026 1.00 96.69 331 GLY A O 1
ATOM 2498 N N . PHE A 1 332 ? -12.359 -8.131 5.243 1.00 97.56 332 PHE A N 1
ATOM 2499 C CA . PHE A 1 332 ? -11.453 -7.035 5.615 1.00 97.56 332 PHE A CA 1
ATOM 2500 C C . PHE A 1 332 ? -12.006 -6.179 6.767 1.00 97.56 332 PHE A C 1
ATOM 2502 O O . PHE A 1 332 ? -11.238 -5.549 7.492 1.00 97.56 332 PHE A O 1
ATOM 2509 N N . ALA A 1 333 ? -13.327 -6.154 6.947 1.00 98.00 333 ALA A N 1
ATOM 2510 C CA . ALA A 1 333 ? -14.023 -5.489 8.043 1.00 98.00 333 ALA A CA 1
ATOM 2511 C C . ALA A 1 333 ? -15.119 -6.396 8.627 1.00 98.00 333 ALA A C 1
ATOM 2513 O O . ALA A 1 333 ? -15.579 -7.323 7.972 1.00 98.00 333 ALA A O 1
ATOM 2514 N N . ASP A 1 334 ? -15.553 -6.118 9.854 1.00 97.50 334 ASP A N 1
ATOM 2515 C CA . ASP A 1 334 ? -16.606 -6.870 10.544 1.00 97.50 334 ASP A CA 1
ATOM 2516 C C . ASP A 1 334 ? -17.964 -6.173 10.443 1.00 97.50 334 ASP A C 1
ATOM 2518 O O . ASP A 1 334 ? -18.996 -6.812 10.236 1.00 97.50 334 ASP A O 1
ATOM 2522 N N . THR A 1 335 ? -17.992 -4.847 10.617 1.00 95.94 335 THR A N 1
ATOM 2523 C CA . THR A 1 335 ? -19.248 -4.087 10.680 1.00 95.94 335 THR A CA 1
ATOM 2524 C C . THR A 1 335 ? -19.130 -2.677 10.109 1.00 95.94 335 THR A C 1
ATOM 2526 O O . THR A 1 335 ? -18.044 -2.115 9.963 1.00 95.94 335 THR A O 1
ATOM 2529 N N . LEU A 1 336 ? -20.281 -2.073 9.795 1.00 93.94 336 LEU A N 1
ATOM 2530 C CA . LEU A 1 336 ? -20.349 -0.652 9.472 1.00 93.94 336 LEU A CA 1
ATOM 2531 C C . LEU A 1 336 ? -20.244 0.194 10.740 1.00 93.94 336 LEU A C 1
ATOM 2533 O O . LEU A 1 336 ? -20.914 -0.053 11.745 1.00 93.94 336 LEU A O 1
ATOM 2537 N N . LEU A 1 337 ? -19.467 1.264 10.652 1.00 86.44 337 LEU A N 1
ATOM 2538 C CA . LEU A 1 337 ? -19.411 2.280 11.684 1.00 86.44 337 LEU A CA 1
ATOM 2539 C C . LEU A 1 337 ? -20.692 3.133 11.682 1.00 86.44 337 LEU A C 1
ATOM 2541 O O . LEU A 1 337 ? -21.178 3.552 10.631 1.00 86.44 337 LEU A O 1
ATOM 2545 N N . SER A 1 338 ? -21.212 3.462 12.868 1.00 76.25 338 SER A N 1
ATOM 2546 C CA . SER A 1 338 ? -22.342 4.394 12.999 1.00 76.25 338 SER A CA 1
ATOM 2547 C C . SER A 1 338 ? -21.991 5.792 12.469 1.00 76.25 338 SER A C 1
ATOM 2549 O O . SER A 1 338 ? -20.982 6.373 12.873 1.00 76.25 338 SER A O 1
ATOM 2551 N N . GLN A 1 339 ? -22.853 6.359 11.615 1.00 64.00 339 GLN A N 1
ATOM 2552 C CA . GLN A 1 339 ? -22.639 7.672 10.989 1.00 64.00 339 GLN A CA 1
ATOM 2553 C C . GLN A 1 339 ? -22.509 8.831 11.988 1.00 64.00 339 GLN A C 1
ATOM 2555 O O . GLN A 1 339 ? -21.815 9.802 11.702 1.00 64.00 339 GLN A O 1
ATOM 2560 N N . GLU A 1 340 ? -23.106 8.729 13.180 1.00 60.34 340 GLU A N 1
ATOM 2561 C CA . GLU A 1 340 ? -22.987 9.758 14.229 1.00 60.34 340 GLU A CA 1
ATOM 2562 C C . GLU A 1 340 ? -21.548 9.920 14.747 1.00 60.34 340 GLU A C 1
ATOM 2564 O O . GLU A 1 340 ? -21.233 10.895 15.429 1.00 60.34 340 GLU A O 1
ATOM 2569 N N . LYS A 1 341 ? -20.659 8.970 14.427 1.00 64.38 341 LYS A N 1
ATOM 2570 C CA . LYS A 1 341 ? -19.294 8.913 14.948 1.00 64.38 341 LYS A CA 1
ATOM 2571 C C . LYS A 1 341 ? -18.239 9.533 14.030 1.00 64.38 341 LYS A C 1
ATOM 2573 O O . LYS A 1 341 ? -17.087 9.558 14.445 1.00 64.38 341 LYS A O 1
ATOM 2578 N N . ILE A 1 342 ? -18.579 10.065 12.851 1.00 69.38 342 ILE A N 1
ATOM 2579 C CA . ILE A 1 342 ? -17.614 10.698 11.925 1.00 69.38 342 ILE A CA 1
ATOM 2580 C C . ILE A 1 342 ? -17.916 12.197 11.785 1.00 69.38 342 ILE A C 1
ATOM 2582 O O . ILE A 1 342 ? -19.052 12.582 11.521 1.00 69.38 342 ILE A O 1
ATOM 2586 N N . LYS A 1 343 ? -16.895 13.055 11.913 1.00 77.50 343 LYS A N 1
ATOM 2587 C CA . LYS A 1 343 ? -16.983 14.494 11.606 1.00 77.50 343 LYS A CA 1
ATOM 2588 C C . LYS A 1 343 ? -15.803 14.953 10.750 1.00 77.50 343 LYS A C 1
ATOM 2590 O O . LYS A 1 343 ? -14.706 14.408 10.837 1.00 77.50 343 LYS A O 1
ATOM 2595 N N . GLU A 1 344 ? -16.015 16.009 9.972 1.00 76.31 344 GLU A N 1
ATOM 2596 C CA . GLU A 1 344 ? -14.923 16.732 9.318 1.00 76.31 344 GLU A CA 1
ATOM 2597 C C . GLU A 1 344 ? -14.488 17.921 10.187 1.00 76.31 344 GLU A C 1
ATOM 2599 O O . GLU A 1 344 ? -15.243 18.875 10.398 1.00 76.31 344 GLU A O 1
ATOM 2604 N N . ASP A 1 345 ? -13.247 17.894 10.665 1.00 76.94 345 ASP A N 1
ATOM 2605 C CA . ASP A 1 345 ? -12.592 19.062 11.238 1.00 76.94 345 ASP A CA 1
ATOM 2606 C C . ASP A 1 345 ? -12.039 19.946 10.112 1.00 76.94 345 ASP A C 1
ATOM 2608 O O . ASP A 1 345 ? -10.944 19.743 9.582 1.00 76.94 345 ASP A O 1
ATOM 2612 N N . LYS A 1 346 ? -12.807 20.983 9.763 1.00 74.19 346 LYS A N 1
ATOM 2613 C CA . LYS A 1 346 ? -12.444 21.943 8.711 1.00 74.19 346 LYS A CA 1
ATOM 2614 C C . LYS A 1 346 ? -11.153 22.713 9.003 1.00 74.19 346 LYS A C 1
ATOM 2616 O O . LYS A 1 346 ? -10.515 23.172 8.057 1.00 74.19 346 LYS A O 1
ATOM 2621 N N . LYS A 1 347 ? -10.766 22.887 10.274 1.00 71.12 347 LYS A N 1
ATOM 2622 C CA . LYS A 1 347 ? -9.503 23.554 10.629 1.00 71.12 347 LYS A CA 1
ATOM 2623 C C . LYS A 1 347 ? -8.330 22.615 10.378 1.00 71.12 347 LYS A C 1
ATOM 2625 O O . LYS A 1 347 ? -7.389 23.038 9.714 1.00 71.12 347 LYS A O 1
ATOM 2630 N N . ALA A 1 348 ? -8.429 21.361 10.821 1.00 69.00 348 ALA A N 1
ATOM 2631 C CA . ALA A 1 348 ? -7.418 20.336 10.554 1.00 69.00 348 ALA A CA 1
ATOM 2632 C C . ALA A 1 348 ? -7.270 20.051 9.045 1.00 69.00 348 ALA A C 1
ATOM 2634 O O . ALA A 1 348 ? -6.152 19.947 8.535 1.00 69.00 348 ALA A O 1
ATOM 2635 N N . ALA A 1 349 ? -8.385 20.006 8.305 1.00 69.25 349 ALA A N 1
ATOM 2636 C CA . ALA A 1 349 ? -8.379 19.882 6.847 1.00 69.25 349 ALA A CA 1
ATOM 2637 C C . ALA A 1 349 ? -7.657 21.066 6.182 1.00 69.25 349 ALA A C 1
ATOM 2639 O O . ALA A 1 349 ? -6.812 20.875 5.311 1.00 69.25 349 ALA A O 1
ATOM 2640 N N . ALA A 1 350 ? -7.956 22.299 6.609 1.00 67.69 350 ALA A N 1
ATOM 2641 C CA . ALA A 1 350 ? -7.337 23.503 6.060 1.00 67.69 350 ALA A CA 1
ATOM 2642 C C . ALA A 1 350 ? -5.838 23.605 6.383 1.00 67.69 350 ALA A C 1
ATOM 2644 O O . ALA A 1 350 ? -5.063 23.957 5.497 1.00 67.69 350 ALA A O 1
ATOM 2645 N N . SER A 1 351 ? -5.420 23.266 7.608 1.00 67.81 351 SER A N 1
ATOM 2646 C CA . SER A 1 351 ? -4.008 23.303 8.016 1.00 67.81 351 SER A CA 1
ATOM 2647 C C . SER A 1 351 ? -3.153 22.231 7.340 1.00 67.81 351 SER A C 1
ATOM 2649 O O . SER A 1 351 ? -1.942 22.394 7.248 1.00 67.81 351 SER A O 1
ATOM 2651 N N . SER A 1 352 ? -3.768 21.152 6.848 1.00 75.62 352 SER A N 1
ATOM 2652 C CA . SER A 1 352 ? -3.054 20.039 6.214 1.00 75.62 352 SER A CA 1
ATOM 2653 C C . SER A 1 352 ? -2.868 20.206 4.704 1.00 75.62 352 SER A C 1
ATOM 2655 O O . SER A 1 352 ? -2.101 19.457 4.107 1.00 75.62 352 SER A O 1
ATOM 2657 N N . LYS A 1 353 ? -3.523 21.188 4.063 1.00 77.38 353 LYS A N 1
ATOM 2658 C CA . LYS A 1 353 ? -3.488 21.357 2.597 1.00 77.38 353 LYS A CA 1
ATOM 2659 C C . LYS A 1 353 ? -2.080 21.504 2.032 1.00 77.38 353 LYS A C 1
ATOM 2661 O O . LYS A 1 353 ? -1.760 20.853 1.041 1.00 77.38 353 LYS A O 1
ATOM 2666 N N . SER A 1 354 ? -1.233 22.322 2.657 1.00 78.94 354 SER A N 1
ATOM 2667 C CA . SER A 1 354 ? 0.132 22.531 2.165 1.00 78.94 354 SER A CA 1
ATOM 2668 C C . SER A 1 354 ? 1.004 21.292 2.316 1.00 78.94 354 SER A C 1
ATOM 2670 O O . SER A 1 354 ? 1.758 20.959 1.404 1.00 78.94 354 SER A O 1
ATOM 2672 N N . LYS A 1 355 ? 0.841 20.563 3.424 1.00 79.12 355 LYS A N 1
ATOM 2673 C CA . LYS A 1 355 ? 1.482 19.268 3.657 1.00 79.12 355 LYS A CA 1
ATOM 2674 C C . LYS A 1 355 ? 1.050 18.232 2.618 1.00 79.12 355 LYS A C 1
ATOM 2676 O O . LYS A 1 355 ? 1.902 17.606 2.001 1.00 79.12 355 LYS A O 1
ATOM 2681 N N . ILE A 1 356 ? -0.254 18.068 2.394 1.00 75.69 356 ILE A N 1
ATOM 2682 C CA . ILE A 1 356 ? -0.791 17.115 1.407 1.00 75.69 356 ILE A CA 1
ATOM 2683 C C . ILE A 1 356 ? -0.292 17.465 0.005 1.00 75.69 356 ILE A C 1
ATOM 2685 O O . ILE A 1 356 ? 0.070 16.579 -0.764 1.00 75.69 356 ILE A O 1
ATOM 2689 N N . ALA A 1 357 ? -0.237 18.754 -0.333 1.00 81.19 357 ALA A N 1
ATOM 2690 C CA . ALA A 1 357 ? 0.330 19.196 -1.597 1.00 81.19 357 ALA A CA 1
ATOM 2691 C C . ALA A 1 357 ? 1.824 18.853 -1.717 1.00 81.19 357 ALA A C 1
ATOM 2693 O O . ALA A 1 357 ? 2.249 18.391 -2.773 1.00 81.19 357 ALA A O 1
ATOM 2694 N N . ALA A 1 358 ? 2.608 19.022 -0.647 1.00 82.12 358 ALA A N 1
ATOM 2695 C CA . ALA A 1 358 ? 4.015 18.628 -0.623 1.00 82.12 358 ALA A CA 1
ATOM 2696 C C . ALA A 1 358 ? 4.189 17.114 -0.827 1.00 82.12 358 ALA A C 1
ATOM 2698 O O . ALA A 1 358 ? 4.946 16.711 -1.706 1.00 82.12 358 ALA A O 1
ATOM 2699 N N . LEU A 1 359 ? 3.426 16.290 -0.101 1.00 77.25 359 LEU A N 1
ATOM 2700 C CA . LEU A 1 359 ? 3.444 14.827 -0.224 1.00 77.25 359 LEU A CA 1
ATOM 2701 C C . LEU A 1 359 ? 3.057 14.361 -1.633 1.00 77.25 359 LEU A C 1
ATOM 2703 O O . LEU A 1 359 ? 3.735 13.520 -2.216 1.00 77.25 359 LEU A O 1
ATOM 2707 N N . HIS A 1 360 ? 2.021 14.959 -2.224 1.00 77.75 360 HIS A N 1
ATOM 2708 C CA . HIS A 1 360 ? 1.624 14.687 -3.605 1.00 77.75 360 HIS A CA 1
ATOM 2709 C C . HIS A 1 360 ? 2.715 15.000 -4.617 1.00 77.75 360 HIS A C 1
ATOM 2711 O O . HIS A 1 360 ? 2.984 14.203 -5.516 1.00 77.75 360 HIS A O 1
ATOM 2717 N N . ILE A 1 361 ? 3.300 16.195 -4.511 1.00 82.19 361 ILE A N 1
ATOM 2718 C CA . ILE A 1 361 ? 4.341 16.632 -5.435 1.00 82.19 361 ILE A CA 1
ATOM 2719 C C . ILE A 1 361 ? 5.569 15.737 -5.262 1.00 82.19 361 ILE A C 1
ATOM 2721 O O . ILE A 1 361 ? 6.153 15.338 -6.265 1.00 82.19 361 ILE A O 1
ATOM 2725 N N . GLU A 1 362 ? 5.930 15.370 -4.030 1.00 81.38 362 GLU A N 1
ATOM 2726 C CA . GLU A 1 362 ? 7.032 14.447 -3.752 1.00 81.38 362 GLU A CA 1
ATOM 2727 C C . GLU A 1 362 ? 6.769 13.077 -4.376 1.00 81.38 362 GLU A C 1
ATOM 2729 O O . GLU A 1 362 ? 7.578 12.626 -5.182 1.00 81.38 362 GLU A O 1
ATOM 2734 N N . ALA A 1 363 ? 5.621 12.456 -4.096 1.00 73.12 363 ALA A N 1
ATOM 2735 C CA . ALA A 1 363 ? 5.262 11.154 -4.653 1.00 73.12 363 ALA A CA 1
ATOM 2736 C C . ALA A 1 363 ? 5.256 11.172 -6.190 1.00 73.12 363 ALA A C 1
ATOM 2738 O O . ALA A 1 363 ? 5.769 10.254 -6.828 1.00 73.12 363 ALA A O 1
ATOM 2739 N N . ALA A 1 364 ? 4.744 12.242 -6.805 1.00 78.81 364 ALA A N 1
ATOM 2740 C CA . ALA A 1 364 ? 4.742 12.389 -8.256 1.00 78.81 364 ALA A CA 1
ATOM 2741 C C . ALA A 1 364 ? 6.154 12.611 -8.834 1.00 78.81 364 ALA A C 1
ATOM 2743 O O . ALA A 1 364 ? 6.476 12.058 -9.886 1.00 78.81 364 ALA A O 1
ATOM 2744 N N . LEU A 1 365 ? 7.009 13.393 -8.165 1.00 79.12 365 LEU A N 1
ATOM 2745 C CA . LEU A 1 365 ? 8.399 13.625 -8.582 1.00 79.12 365 LEU A CA 1
ATOM 2746 C C . LEU A 1 365 ? 9.237 12.356 -8.465 1.00 79.12 365 LEU A C 1
ATOM 2748 O O . LEU A 1 365 ? 10.040 12.073 -9.351 1.00 79.12 365 LEU A O 1
ATOM 2752 N N . VAL A 1 366 ? 9.021 11.594 -7.399 1.00 72.62 366 VAL A N 1
ATOM 2753 C CA . VAL A 1 366 ? 9.678 10.314 -7.167 1.00 72.62 366 VAL A CA 1
ATOM 2754 C C . VAL A 1 366 ? 9.216 9.310 -8.223 1.00 72.62 366 VAL A C 1
ATOM 2756 O O . VAL A 1 366 ? 10.037 8.861 -9.015 1.00 72.62 366 VAL A O 1
ATOM 2759 N N . ARG A 1 367 ? 7.905 9.049 -8.330 1.00 70.12 367 ARG A N 1
ATOM 2760 C CA . ARG A 1 367 ? 7.347 8.015 -9.221 1.00 70.12 367 ARG A CA 1
ATOM 2761 C C . ARG A 1 367 ? 7.543 8.318 -10.706 1.00 70.12 367 ARG A C 1
ATOM 2763 O O . ARG A 1 367 ? 7.900 7.432 -11.465 1.00 70.12 367 ARG A O 1
ATOM 2770 N N . ARG A 1 368 ? 7.289 9.557 -11.140 1.00 70.56 368 ARG A N 1
ATOM 2771 C CA . ARG A 1 368 ? 7.309 9.923 -12.571 1.00 70.56 368 ARG A CA 1
ATOM 2772 C C . ARG A 1 368 ? 8.596 10.610 -12.980 1.00 70.56 368 ARG A C 1
ATOM 2774 O O . ARG A 1 368 ? 9.154 10.370 -14.046 1.00 70.56 368 ARG A O 1
ATOM 2781 N N . GLY A 1 369 ? 9.046 11.524 -12.131 1.00 67.62 369 GLY A N 1
ATOM 2782 C CA . GLY A 1 369 ? 10.249 12.296 -12.392 1.00 67.62 369 GLY A CA 1
ATOM 2783 C C . GLY A 1 369 ? 11.532 11.503 -12.190 1.00 67.62 369 GLY A C 1
ATOM 2784 O O . GLY A 1 369 ? 12.583 11.999 -12.589 1.00 67.62 369 GLY A O 1
ATOM 2785 N N . HIS A 1 370 ? 11.450 10.316 -11.572 1.00 70.50 370 HIS A N 1
ATOM 2786 C CA . HIS A 1 370 ? 12.604 9.539 -11.120 1.00 70.50 370 HIS A CA 1
ATOM 2787 C C . HIS A 1 370 ? 13.557 10.388 -10.265 1.00 70.50 370 HIS A C 1
ATOM 2789 O O . HIS A 1 370 ? 14.775 10.208 -10.283 1.00 70.50 370 HIS A O 1
ATOM 2795 N N . VAL A 1 371 ? 12.999 11.363 -9.540 1.00 72.25 371 VAL A N 1
ATOM 2796 C CA . VAL A 1 371 ? 13.759 12.279 -8.694 1.00 72.25 371 VAL A CA 1
ATOM 2797 C C . VAL A 1 371 ? 13.944 11.613 -7.331 1.00 72.25 371 VAL A C 1
ATOM 2799 O O . VAL A 1 371 ? 12.945 11.274 -6.696 1.00 72.25 371 VAL A O 1
ATOM 2802 N N . PRO A 1 372 ? 15.181 11.445 -6.830 1.00 73.50 372 PRO A N 1
ATOM 2803 C CA . PRO A 1 372 ? 15.411 10.938 -5.481 1.00 73.50 372 PRO A CA 1
ATOM 2804 C C . PRO A 1 372 ? 14.644 11.754 -4.433 1.00 73.50 372 PRO A C 1
ATOM 2806 O O . PRO A 1 372 ? 14.623 12.983 -4.511 1.00 73.50 372 PRO A O 1
ATOM 2809 N N . ALA A 1 373 ? 14.064 11.099 -3.422 1.00 69.38 373 ALA A N 1
ATOM 2810 C CA . ALA A 1 373 ? 13.184 11.747 -2.440 1.00 69.38 373 ALA A CA 1
ATOM 2811 C C . ALA A 1 373 ? 13.819 12.984 -1.772 1.00 69.38 373 ALA A C 1
ATOM 2813 O O . ALA A 1 373 ? 13.190 14.034 -1.667 1.00 69.38 373 ALA A O 1
ATOM 2814 N N . ALA A 1 374 ? 15.105 12.917 -1.413 1.00 70.50 374 ALA A N 1
ATOM 2815 C CA . ALA A 1 374 ? 15.835 14.060 -0.855 1.00 70.50 374 ALA A CA 1
ATOM 2816 C C . ALA A 1 374 ? 15.914 15.254 -1.830 1.00 70.50 374 ALA A C 1
ATOM 2818 O O . ALA A 1 374 ? 15.725 16.408 -1.437 1.00 70.50 374 ALA A O 1
ATOM 2819 N N . GLN A 1 375 ? 16.141 14.983 -3.118 1.00 75.38 375 GLN A N 1
ATOM 2820 C CA . GLN A 1 375 ? 16.155 16.014 -4.152 1.00 75.38 375 GLN A CA 1
ATOM 2821 C C . GLN A 1 375 ? 14.744 16.562 -4.403 1.00 75.38 375 GLN A C 1
ATOM 2823 O O . GLN A 1 375 ? 14.581 17.778 -4.515 1.00 75.38 375 GLN A O 1
ATOM 2828 N N . ALA A 1 376 ? 13.722 15.701 -4.421 1.00 76.50 376 ALA A N 1
ATOM 2829 C CA . ALA A 1 376 ? 12.326 16.110 -4.550 1.00 76.50 376 ALA A CA 1
ATOM 2830 C C . ALA A 1 376 ? 11.920 17.051 -3.403 1.00 76.50 376 ALA A C 1
ATOM 2832 O O . ALA A 1 376 ? 11.367 18.123 -3.652 1.00 76.50 376 ALA A O 1
ATOM 2833 N N . ARG A 1 377 ? 12.294 16.724 -2.158 1.00 80.25 377 ARG A N 1
ATOM 2834 C CA . ARG A 1 377 ? 12.088 17.589 -0.984 1.00 80.25 377 ARG A CA 1
ATOM 2835 C C . ARG A 1 377 ? 12.761 18.945 -1.148 1.00 80.25 377 ARG A C 1
ATOM 2837 O O . ARG A 1 377 ? 12.113 19.967 -0.944 1.00 80.25 377 ARG A O 1
ATOM 2844 N N . SER A 1 378 ? 14.020 18.977 -1.584 1.00 79.31 378 SER A N 1
ATOM 2845 C CA . SER A 1 378 ? 14.729 20.238 -1.847 1.00 79.31 378 SER A CA 1
ATOM 2846 C C . SER A 1 378 ? 14.014 21.098 -2.899 1.00 79.31 378 SER A C 1
ATOM 2848 O O . SER A 1 378 ? 13.801 22.296 -2.689 1.00 79.31 378 SER A O 1
ATOM 2850 N N . MET A 1 379 ? 13.570 20.491 -4.006 1.00 82.75 379 MET A N 1
ATOM 2851 C CA . MET A 1 379 ? 12.806 21.186 -5.049 1.00 82.75 379 MET A CA 1
ATOM 2852 C C . MET A 1 379 ? 11.501 21.779 -4.500 1.00 82.75 379 MET A C 1
ATOM 2854 O O . MET A 1 379 ? 11.188 22.939 -4.775 1.00 82.75 379 MET A O 1
ATOM 2858 N N . ILE A 1 380 ? 10.764 21.014 -3.692 1.00 83.69 380 ILE A N 1
ATOM 2859 C CA . ILE A 1 380 ? 9.489 21.435 -3.098 1.00 83.69 380 ILE A CA 1
ATOM 2860 C C . ILE A 1 380 ? 9.690 22.559 -2.077 1.00 83.69 380 ILE A C 1
ATOM 2862 O O . ILE A 1 380 ? 8.944 23.536 -2.114 1.00 83.69 380 ILE A O 1
ATOM 2866 N N . VAL A 1 381 ? 10.716 22.489 -1.220 1.00 81.94 381 VAL A N 1
ATOM 2867 C CA . VAL A 1 381 ? 11.054 23.567 -0.269 1.00 81.94 381 VAL A CA 1
ATOM 2868 C C . VAL A 1 381 ? 11.337 24.875 -1.014 1.00 81.94 381 VAL A C 1
ATOM 2870 O O . VAL A 1 381 ? 10.777 25.920 -0.676 1.00 81.94 381 VAL A O 1
ATOM 2873 N N . ASN A 1 382 ? 12.135 24.815 -2.083 1.00 82.38 382 ASN A N 1
ATOM 2874 C CA . ASN A 1 382 ? 12.438 25.981 -2.914 1.00 82.38 382 ASN A CA 1
ATOM 2875 C C . ASN A 1 382 ? 11.188 26.537 -3.621 1.00 82.38 382 ASN A C 1
ATOM 2877 O O . ASN A 1 382 ? 11.032 27.753 -3.754 1.00 82.38 382 ASN A O 1
ATOM 2881 N N . ALA A 1 383 ? 10.282 25.662 -4.065 1.00 83.75 383 ALA A N 1
ATOM 2882 C CA . ALA A 1 383 ? 9.018 26.054 -4.682 1.00 83.75 383 ALA A CA 1
ATOM 2883 C C . ALA A 1 383 ? 8.025 26.668 -3.675 1.00 83.75 383 ALA A C 1
ATOM 2885 O O . ALA A 1 383 ? 7.322 27.621 -4.020 1.00 83.75 383 ALA A O 1
ATOM 2886 N N . ALA A 1 384 ? 7.991 26.171 -2.436 1.00 81.44 384 ALA A N 1
ATOM 2887 C CA . ALA A 1 384 ? 7.139 26.684 -1.364 1.00 81.44 384 ALA A CA 1
ATOM 2888 C C . ALA A 1 384 ? 7.580 28.080 -0.891 1.00 81.44 384 ALA A C 1
ATOM 2890 O O . ALA A 1 384 ? 6.741 28.949 -0.666 1.00 81.44 384 ALA A O 1
ATOM 2891 N N . GLY A 1 385 ? 8.894 28.328 -0.806 1.00 71.69 385 GLY A N 1
ATOM 2892 C CA . GLY A 1 385 ? 9.457 29.636 -0.440 1.00 71.69 385 GLY A CA 1
ATOM 2893 C C . GLY A 1 385 ? 9.364 30.712 -1.535 1.00 71.69 385 GLY A C 1
ATOM 2894 O O . GLY A 1 385 ? 9.684 31.877 -1.295 1.00 71.69 385 GLY A O 1
ATOM 2895 N N . ALA A 1 386 ? 8.938 30.352 -2.748 1.00 67.38 386 ALA A N 1
ATOM 2896 C CA . ALA A 1 386 ? 8.877 31.257 -3.889 1.00 67.38 386 ALA A CA 1
ATOM 2897 C C . ALA A 1 386 ? 7.590 32.108 -3.924 1.00 67.38 386 ALA A C 1
ATOM 2899 O O . ALA A 1 386 ? 6.484 31.596 -4.100 1.00 67.38 386 ALA A O 1
ATOM 2900 N N . GLY A 1 387 ? 7.738 33.438 -3.900 1.00 57.50 387 GLY A N 1
ATOM 2901 C CA . GLY A 1 387 ? 6.614 34.390 -3.896 1.00 57.50 387 GLY A CA 1
ATOM 2902 C C . GLY A 1 387 ? 5.767 34.475 -5.181 1.00 57.50 387 GLY A C 1
ATOM 2903 O O . GLY A 1 387 ? 4.703 35.082 -5.154 1.00 57.50 387 GLY A O 1
ATOM 2904 N N . ALA A 1 388 ? 6.189 33.870 -6.300 1.00 63.03 388 ALA A N 1
ATOM 2905 C CA . ALA A 1 388 ? 5.444 33.858 -7.569 1.00 63.03 388 ALA A CA 1
ATOM 2906 C C . ALA A 1 388 ? 5.370 32.444 -8.174 1.00 63.03 388 ALA A C 1
ATOM 2908 O O . ALA A 1 388 ? 6.259 31.623 -7.963 1.00 63.03 388 ALA A O 1
ATOM 2909 N N . ASP A 1 389 ? 4.319 32.136 -8.937 1.00 58.12 389 ASP A N 1
ATOM 2910 C CA . ASP A 1 389 ? 4.099 30.798 -9.532 1.00 58.12 389 ASP A CA 1
ATOM 2911 C C . ASP A 1 389 ? 5.017 30.503 -10.728 1.00 58.12 389 ASP A C 1
ATOM 2913 O O . ASP A 1 389 ? 5.134 29.369 -11.175 1.00 58.12 389 ASP A O 1
ATOM 2917 N N . GLY A 1 390 ? 5.701 31.524 -11.246 1.00 60.16 390 GLY A N 1
ATOM 2918 C CA . GLY A 1 390 ? 6.598 31.416 -12.394 1.00 60.16 390 GLY A CA 1
ATOM 2919 C C . GLY A 1 390 ? 8.077 31.279 -12.046 1.00 60.16 390 GLY A C 1
ATOM 2920 O O . GLY A 1 390 ? 8.895 31.513 -12.938 1.00 60.16 390 GLY A O 1
ATOM 2921 N N . THR A 1 391 ? 8.442 30.980 -10.795 1.00 75.56 391 THR A N 1
ATOM 2922 C CA . THR A 1 391 ? 9.854 30.859 -10.403 1.00 75.56 391 THR A CA 1
ATOM 2923 C C . THR A 1 391 ? 10.537 29.661 -11.064 1.00 75.56 391 THR A C 1
ATOM 2925 O O . THR A 1 391 ? 9.863 28.696 -11.432 1.00 75.56 391 THR A O 1
ATOM 2928 N N . PRO A 1 392 ? 11.877 29.691 -11.215 1.00 78.00 392 PRO A N 1
ATOM 2929 C CA . PRO A 1 392 ? 12.627 28.573 -11.785 1.00 78.00 392 PRO A CA 1
ATOM 2930 C C . PRO A 1 392 ? 12.320 27.233 -11.105 1.00 78.00 392 PRO A C 1
ATOM 2932 O O . PRO A 1 392 ? 12.072 26.260 -11.806 1.00 78.00 392 PRO A O 1
ATOM 2935 N N . ALA A 1 393 ? 12.214 27.217 -9.770 1.00 74.00 393 ALA A N 1
ATOM 2936 C CA . ALA A 1 393 ? 11.888 26.018 -8.996 1.00 74.00 393 ALA A CA 1
ATOM 2937 C C . ALA A 1 393 ? 10.499 25.443 -9.336 1.00 74.00 393 ALA A C 1
ATOM 2939 O O . ALA A 1 393 ? 10.369 24.251 -9.594 1.00 74.00 393 ALA A O 1
ATOM 2940 N N . VAL A 1 394 ? 9.458 26.284 -9.415 1.00 83.38 394 VAL A N 1
ATOM 2941 C CA . VAL A 1 394 ? 8.104 25.825 -9.784 1.00 83.38 394 VAL A CA 1
ATOM 2942 C C . VAL A 1 394 ? 8.063 25.351 -11.239 1.00 83.38 394 VAL A C 1
ATOM 2944 O O . VAL A 1 394 ? 7.446 24.330 -11.533 1.00 83.38 394 VAL A O 1
ATOM 2947 N N . ARG A 1 395 ? 8.753 26.050 -12.152 1.00 85.19 395 ARG A N 1
ATOM 2948 C CA . ARG A 1 395 ? 8.830 25.665 -13.571 1.00 85.19 395 ARG A CA 1
ATOM 2949 C C . ARG A 1 395 ? 9.543 24.337 -13.775 1.00 85.19 395 ARG A C 1
ATOM 2951 O O . ARG A 1 395 ? 9.171 23.595 -14.677 1.00 85.19 395 ARG A O 1
ATOM 2958 N N . GLU A 1 396 ? 10.570 24.050 -12.984 1.00 84.88 396 GLU A N 1
ATOM 2959 C CA . GLU A 1 396 ? 11.299 22.786 -13.049 1.00 84.88 396 GLU A CA 1
ATOM 2960 C C . GLU A 1 396 ? 10.393 21.613 -12.660 1.00 84.88 396 GLU A C 1
ATOM 2962 O O . GLU A 1 396 ? 10.262 20.671 -13.444 1.00 84.88 396 GLU A O 1
ATOM 2967 N N . ILE A 1 397 ? 9.664 21.733 -11.543 1.00 86.50 397 ILE A N 1
ATOM 2968 C CA . ILE A 1 397 ? 8.668 20.739 -11.117 1.00 86.50 397 ILE A CA 1
ATOM 2969 C C . ILE A 1 397 ? 7.541 20.613 -12.156 1.00 86.50 397 ILE A C 1
ATOM 2971 O O . ILE A 1 397 ? 7.214 19.497 -12.556 1.00 86.50 397 ILE A O 1
ATOM 2975 N N . GLU A 1 398 ? 6.982 21.726 -12.660 1.00 86.88 398 GLU A N 1
ATOM 2976 C CA . GLU A 1 398 ? 5.933 21.700 -13.699 1.00 86.88 398 GLU A CA 1
ATOM 2977 C C . GLU A 1 398 ? 6.412 20.917 -14.918 1.00 86.88 398 GLU A C 1
ATOM 2979 O O . GLU A 1 398 ? 5.702 20.064 -15.454 1.00 86.88 398 GLU A O 1
ATOM 2984 N N . LYS A 1 399 ? 7.642 21.198 -15.356 1.00 86.06 399 LYS A N 1
ATOM 2985 C CA . LYS A 1 399 ? 8.222 20.561 -16.528 1.00 86.06 399 LYS A CA 1
ATOM 2986 C C . LYS A 1 399 ? 8.408 19.068 -16.298 1.00 86.06 399 LYS A C 1
ATOM 2988 O O . LYS A 1 399 ? 8.338 18.348 -17.277 1.00 86.06 399 LYS A O 1
ATOM 2993 N N . ILE A 1 400 ? 8.684 18.598 -15.086 1.00 83.62 400 ILE A N 1
ATOM 2994 C CA . ILE A 1 400 ? 8.815 17.164 -14.800 1.00 83.62 400 ILE A CA 1
ATOM 2995 C C . ILE A 1 400 ? 7.430 16.503 -14.758 1.00 83.62 400 ILE A C 1
ATOM 2997 O O . ILE A 1 400 ? 7.207 15.519 -15.452 1.00 83.62 400 ILE A O 1
ATOM 3001 N N . LEU A 1 401 ? 6.482 17.071 -14.010 1.00 83.62 401 LEU A N 1
ATOM 3002 C CA . LEU A 1 401 ? 5.207 16.410 -13.702 1.00 83.62 401 LEU A CA 1
ATOM 3003 C C . LEU A 1 401 ? 4.155 16.489 -14.813 1.00 83.62 401 LEU A C 1
ATOM 3005 O O . LEU A 1 401 ? 3.279 15.631 -14.890 1.00 83.62 401 LEU A O 1
ATOM 3009 N N . THR A 1 402 ? 4.212 17.517 -15.664 1.00 81.75 402 THR A N 1
ATOM 3010 C CA . THR A 1 402 ? 3.230 17.725 -16.747 1.00 81.75 402 THR A CA 1
ATOM 3011 C C . THR A 1 402 ? 3.699 17.189 -18.101 1.00 81.75 402 THR A C 1
ATOM 3013 O O . THR A 1 402 ? 2.967 17.288 -19.088 1.00 81.75 402 THR A O 1
ATOM 3016 N N . ARG A 1 403 ? 4.917 16.631 -18.177 1.00 76.38 403 ARG A N 1
ATOM 3017 C CA . ARG A 1 403 ? 5.409 15.962 -19.387 1.00 76.38 403 ARG A CA 1
ATOM 3018 C C . ARG A 1 403 ? 4.595 14.698 -19.644 1.00 76.38 403 ARG A C 1
ATOM 3020 O O . ARG A 1 403 ? 4.311 13.942 -18.723 1.00 76.38 403 ARG A O 1
ATOM 3027 N N . ASN A 1 404 ? 4.256 14.493 -20.911 1.00 65.88 404 ASN A N 1
ATOM 3028 C CA . ASN A 1 404 ? 3.811 13.204 -21.413 1.00 65.88 404 ASN A CA 1
ATOM 3029 C C . ASN A 1 404 ? 5.069 12.428 -21.827 1.00 65.88 404 ASN A C 1
ATOM 3031 O O . ASN A 1 404 ? 5.883 12.963 -22.585 1.00 65.88 404 ASN A O 1
ATOM 3035 N N . ASP A 1 405 ? 5.260 11.239 -21.267 1.00 57.06 405 ASP A N 1
ATOM 3036 C CA . ASP A 1 405 ? 6.407 10.360 -21.524 1.00 57.06 405 ASP A CA 1
ATOM 3037 C C . ASP A 1 405 ? 6.094 9.266 -22.560 1.00 57.06 405 ASP A C 1
ATOM 3039 O O . ASP A 1 405 ? 6.984 8.505 -22.924 1.00 57.06 405 ASP A O 1
ATOM 3043 N N . GLY A 1 406 ? 4.869 9.244 -23.101 1.00 44.69 406 GLY A N 1
ATOM 3044 C CA . GLY A 1 406 ? 4.424 8.279 -24.106 1.00 44.69 406 GLY A CA 1
ATOM 3045 C C . GLY A 1 406 ? 3.801 7.011 -23.520 1.00 44.69 406 GLY A C 1
ATOM 3046 O O . GLY A 1 406 ? 3.034 6.365 -24.228 1.00 44.69 406 GLY A O 1
ATOM 3047 N N . GLU A 1 407 ? 4.050 6.703 -22.243 1.00 37.19 407 GLU A N 1
ATOM 3048 C CA . GLU A 1 407 ? 3.476 5.549 -21.531 1.00 37.19 407 GLU A CA 1
ATOM 3049 C C . GLU A 1 407 ? 2.403 5.969 -20.507 1.00 37.19 407 GLU A C 1
ATOM 3051 O O . GLU A 1 407 ? 1.442 5.233 -20.273 1.00 37.19 407 GLU A O 1
ATOM 3056 N N . HIS A 1 408 ? 2.494 7.184 -19.950 1.00 46.91 408 HIS A N 1
ATOM 3057 C CA . HIS A 1 408 ? 1.558 7.718 -18.960 1.00 46.91 408 HIS A CA 1
ATOM 3058 C C . HIS A 1 408 ? 1.190 9.191 -19.218 1.00 46.91 408 HIS A C 1
ATOM 3060 O O . HIS A 1 408 ? 2.041 10.061 -19.428 1.00 46.91 408 HIS A O 1
ATOM 3066 N N . GLU A 1 409 ? -0.104 9.529 -19.120 1.00 59.81 409 GLU A N 1
ATOM 3067 C CA . GLU A 1 409 ? -0.542 10.922 -19.270 1.00 59.81 409 GLU A CA 1
ATOM 3068 C C . GLU A 1 409 ? 0.101 11.847 -18.214 1.00 59.81 409 GLU A C 1
ATOM 3070 O O . GLU A 1 409 ? 0.127 11.583 -17.006 1.00 59.81 409 GLU A O 1
ATOM 3075 N N . GLY A 1 410 ? 0.650 12.975 -18.681 1.00 64.69 410 GLY A N 1
ATOM 3076 C CA . GLY A 1 410 ? 1.127 14.102 -17.868 1.00 64.69 410 GLY A CA 1
ATOM 3077 C C . GLY A 1 410 ? 0.107 14.540 -16.818 1.00 64.69 410 GLY A C 1
ATOM 3078 O O . GLY A 1 410 ? -1.084 14.601 -17.114 1.00 64.69 410 GLY A O 1
ATOM 3079 N N . MET A 1 411 ? 0.546 14.918 -15.610 1.00 80.31 411 MET A N 1
ATOM 3080 C CA . MET A 1 411 ? -0.356 15.574 -14.662 1.00 80.31 411 MET A CA 1
ATOM 3081 C C . MET A 1 411 ? -0.942 16.806 -15.352 1.00 80.31 411 MET A C 1
ATOM 3083 O O . MET A 1 411 ? -0.207 17.609 -15.936 1.00 80.31 411 MET A O 1
ATOM 3087 N N . SER A 1 412 ? -2.264 16.976 -15.281 1.00 80.88 412 SER A N 1
ATOM 3088 C CA . SER A 1 412 ? -2.885 18.141 -15.900 1.00 80.88 412 SER A CA 1
ATOM 3089 C C . SER A 1 412 ? -2.296 19.423 -15.301 1.00 80.88 412 SER A C 1
ATOM 3091 O O . SER A 1 412 ? -2.094 19.544 -14.087 1.00 80.88 412 SER A O 1
ATOM 3093 N N . ARG A 1 413 ? -2.060 20.433 -16.143 1.00 80.38 413 ARG A N 1
ATOM 3094 C CA . ARG A 1 413 ? -1.588 21.747 -15.674 1.00 80.38 413 ARG A CA 1
ATOM 3095 C C . ARG A 1 413 ? -2.530 22.379 -14.648 1.00 80.38 413 ARG A C 1
ATOM 3097 O O . ARG A 1 413 ? -2.080 23.151 -13.805 1.00 80.38 413 ARG A O 1
ATOM 3104 N N . GLY A 1 414 ? -3.827 22.071 -14.721 1.00 76.69 414 GLY A N 1
ATOM 3105 C CA . GLY A 1 414 ? -4.818 22.510 -13.739 1.00 76.69 414 GLY A CA 1
ATOM 3106 C C . GLY A 1 414 ? -4.559 21.903 -12.360 1.00 76.69 414 GLY A C 1
ATOM 3107 O O . GLY A 1 414 ? -4.463 22.643 -11.381 1.00 76.69 414 GLY A O 1
ATOM 3108 N N . THR A 1 415 ? -4.364 20.584 -12.307 1.00 80.06 415 THR A N 1
ATOM 3109 C CA . THR A 1 415 ? -4.024 19.835 -11.087 1.00 80.06 415 THR A CA 1
ATOM 3110 C C . THR A 1 415 ? -2.707 20.325 -10.494 1.00 80.06 415 THR A C 1
ATOM 3112 O O . THR A 1 415 ? -2.653 20.667 -9.316 1.00 80.06 415 THR A O 1
ATOM 3115 N N . PHE A 1 416 ? -1.667 20.465 -11.321 1.00 85.69 416 PHE A N 1
ATOM 3116 C CA . PHE A 1 416 ? -0.368 20.966 -10.873 1.00 85.69 416 PHE A CA 1
ATOM 3117 C C . PHE A 1 416 ? -0.470 22.364 -10.242 1.00 85.69 416 PHE A C 1
ATOM 3119 O O . PHE A 1 416 ? 0.037 22.603 -9.148 1.00 85.69 416 PHE A O 1
ATOM 3126 N N . ARG A 1 417 ? -1.182 23.295 -10.892 1.00 85.19 417 ARG A N 1
ATOM 3127 C CA . ARG A 1 417 ? -1.382 24.651 -10.355 1.00 85.19 417 ARG A CA 1
ATOM 3128 C C . ARG A 1 417 ? -2.176 24.661 -9.050 1.00 85.19 417 ARG A C 1
ATOM 3130 O O . ARG A 1 417 ? -1.921 25.519 -8.208 1.00 85.19 417 ARG A O 1
ATOM 3137 N N . ALA A 1 418 ? -3.131 23.747 -8.880 1.00 82.50 418 ALA A N 1
ATOM 3138 C CA . ALA A 1 418 ? -3.852 23.599 -7.620 1.00 82.50 418 ALA A CA 1
ATOM 3139 C C . ALA A 1 418 ? -2.909 23.147 -6.494 1.00 82.50 418 ALA A C 1
ATOM 3141 O O . ALA A 1 418 ? -2.870 23.801 -5.456 1.00 82.50 418 ALA A O 1
ATOM 3142 N N . LEU A 1 419 ? -2.072 22.134 -6.746 1.00 84.81 419 LEU A N 1
ATOM 3143 C CA . LEU A 1 419 ? -1.075 21.655 -5.783 1.00 84.81 419 LEU A CA 1
ATOM 3144 C C . LEU A 1 419 ? -0.072 22.749 -5.393 1.00 84.81 419 LEU A C 1
ATOM 3146 O O . LEU A 1 419 ? 0.193 22.937 -4.213 1.00 84.81 419 LEU A O 1
ATOM 3150 N N . ILE A 1 420 ? 0.439 23.534 -6.348 1.00 87.00 420 ILE A N 1
ATOM 3151 C CA . ILE A 1 420 ? 1.351 24.649 -6.033 1.00 87.00 420 ILE A CA 1
ATOM 3152 C C . ILE A 1 420 ? 0.665 25.729 -5.189 1.00 87.00 420 ILE A C 1
ATOM 3154 O O . ILE A 1 420 ? 1.283 26.282 -4.278 1.00 87.00 420 ILE A O 1
ATOM 3158 N N . ARG A 1 421 ? -0.613 26.028 -5.454 1.00 86.69 421 ARG A N 1
ATOM 3159 C CA . ARG A 1 421 ? -1.378 26.982 -4.642 1.00 86.69 421 ARG A CA 1
ATOM 3160 C C . ARG A 1 421 ? -1.536 26.484 -3.206 1.00 86.69 421 ARG A C 1
ATOM 3162 O O . ARG A 1 421 ? -1.307 27.251 -2.274 1.00 86.69 421 ARG A O 1
ATOM 3169 N N . ASP A 1 422 ? -1.906 25.219 -3.039 1.00 85.12 422 ASP A N 1
ATOM 3170 C CA . ASP A 1 422 ? -2.117 24.615 -1.725 1.00 85.12 422 ASP A CA 1
ATOM 3171 C C . ASP A 1 422 ? -0.797 24.495 -0.953 1.00 85.12 422 ASP A C 1
ATOM 3173 O O . ASP A 1 422 ? -0.755 24.881 0.215 1.00 85.12 422 ASP A O 1
ATOM 3177 N N . LEU A 1 423 ? 0.300 24.107 -1.619 1.00 85.38 423 LEU A N 1
ATOM 3178 C CA . LEU A 1 423 ? 1.665 24.098 -1.073 1.00 85.38 423 LEU A CA 1
ATOM 3179 C C . LEU A 1 423 ? 2.043 25.463 -0.480 1.00 85.38 423 LEU A C 1
ATOM 3181 O O . LEU A 1 423 ? 2.621 25.533 0.600 1.00 85.38 423 LEU A O 1
ATOM 3185 N N . LYS A 1 424 ? 1.684 26.556 -1.160 1.00 81.44 424 LYS A N 1
ATOM 3186 C CA . LYS A 1 424 ? 1.973 27.927 -0.713 1.00 81.44 424 LYS A CA 1
ATOM 3187 C C . LYS A 1 424 ? 1.008 28.466 0.342 1.00 81.44 424 LYS A C 1
ATOM 3189 O O . LYS A 1 424 ? 1.284 29.510 0.926 1.00 81.44 424 LYS A O 1
ATOM 3194 N N . SER A 1 425 ? -0.113 27.793 0.602 1.00 78.56 425 SER A N 1
ATOM 3195 C CA . SER A 1 425 ? -1.092 28.246 1.601 1.00 78.56 425 SER A CA 1
ATOM 3196 C C . SER A 1 425 ? -0.618 28.089 3.054 1.00 78.56 425 SER A C 1
ATOM 3198 O O . SER A 1 425 ? -1.232 28.646 3.962 1.00 78.56 425 SER A O 1
ATOM 3200 N N . GLY A 1 426 ? 0.501 27.394 3.276 1.00 67.25 426 GLY A N 1
ATOM 3201 C CA . GLY A 1 426 ? 1.184 27.323 4.562 1.00 67.25 426 GLY A CA 1
ATOM 3202 C C . GLY A 1 426 ? 2.596 26.769 4.399 1.00 67.25 426 GLY A C 1
ATOM 3203 O O . GLY A 1 426 ? 2.787 25.753 3.743 1.00 67.25 426 GLY A O 1
ATOM 3204 N N . THR A 1 427 ? 3.597 27.414 4.991 1.00 49.69 427 THR A N 1
ATOM 3205 C CA . THR A 1 427 ? 4.982 26.925 4.952 1.00 49.69 427 THR A CA 1
ATOM 3206 C C . THR A 1 427 ? 5.107 25.663 5.817 1.00 49.69 427 THR A C 1
ATOM 3208 O O . THR A 1 427 ? 4.747 25.733 6.995 1.00 49.69 427 THR A O 1
ATOM 3211 N N . PRO A 1 428 ? 5.626 24.526 5.312 1.00 48.81 428 PRO A N 1
ATOM 3212 C CA . PRO A 1 428 ? 5.977 23.393 6.165 1.00 48.81 428 PRO A CA 1
ATOM 3213 C C . PRO A 1 428 ? 7.024 23.847 7.192 1.00 48.81 428 PRO A C 1
ATOM 3215 O O . PRO A 1 428 ? 8.156 24.177 6.838 1.00 48.81 428 PRO A O 1
ATOM 3218 N N . ALA A 1 429 ? 6.627 23.945 8.462 1.00 40.56 429 ALA A N 1
ATOM 3219 C CA . ALA A 1 429 ? 7.407 24.597 9.516 1.00 40.56 429 ALA A CA 1
ATOM 3220 C C . ALA A 1 429 ? 8.719 23.867 9.871 1.00 40.56 429 ALA A C 1
ATOM 3222 O O . ALA A 1 429 ? 9.607 24.475 10.464 1.00 40.56 429 ALA A O 1
ATOM 3223 N N . ALA A 1 430 ? 8.865 22.591 9.500 1.00 44.56 430 ALA A N 1
ATOM 3224 C CA . ALA A 1 430 ? 10.017 21.769 9.874 1.00 44.56 430 ALA A CA 1
ATOM 3225 C C . ALA A 1 430 ? 11.193 21.827 8.874 1.00 44.56 430 ALA A C 1
ATOM 3227 O O . ALA A 1 430 ? 12.338 21.599 9.260 1.00 44.56 430 ALA A O 1
ATOM 3228 N N . ALA A 1 431 ? 10.958 22.178 7.604 1.00 41.03 431 ALA A N 1
ATOM 3229 C CA . ALA A 1 431 ? 11.938 21.942 6.534 1.00 41.03 431 ALA A CA 1
ATOM 3230 C C . ALA A 1 431 ? 13.095 22.963 6.455 1.00 41.03 431 ALA A C 1
ATOM 3232 O O . ALA A 1 431 ? 14.066 22.733 5.738 1.00 41.03 431 ALA A O 1
ATOM 3233 N N . ALA A 1 432 ? 13.018 24.093 7.168 1.00 36.00 432 ALA A N 1
ATOM 3234 C CA . ALA A 1 432 ? 14.009 25.169 7.059 1.00 36.00 432 ALA A CA 1
ATOM 3235 C C . ALA A 1 432 ? 15.224 25.025 8.001 1.00 36.00 432 ALA A C 1
ATOM 3237 O O . ALA A 1 432 ? 16.182 25.775 7.841 1.00 36.00 432 ALA A O 1
ATOM 3238 N N . ASN A 1 433 ? 15.200 24.099 8.971 1.00 33.00 433 ASN A N 1
ATOM 3239 C CA . ASN A 1 433 ? 16.175 24.080 10.076 1.00 33.00 433 ASN A CA 1
ATOM 3240 C C . ASN A 1 433 ? 16.877 22.735 10.347 1.00 33.00 433 ASN A C 1
ATOM 3242 O O . ASN A 1 433 ? 17.511 22.593 11.390 1.00 33.00 433 ASN A O 1
ATOM 3246 N N . GLN A 1 434 ? 16.834 21.764 9.433 1.00 35.72 434 GLN A N 1
ATOM 3247 C CA . GLN A 1 434 ? 17.647 20.546 9.557 1.00 35.72 434 GLN A CA 1
ATOM 3248 C C . GLN A 1 434 ? 18.440 20.285 8.278 1.00 35.72 434 GLN A C 1
ATOM 3250 O O . GLN A 1 434 ? 17.973 19.639 7.345 1.00 35.72 434 GLN A O 1
ATOM 3255 N N . SER A 1 435 ? 19.672 20.790 8.256 1.00 30.05 435 SER A N 1
ATOM 3256 C CA . SER A 1 435 ? 20.753 20.134 7.526 1.00 30.05 435 SER A CA 1
ATOM 3257 C C . SER A 1 435 ? 21.003 18.771 8.178 1.00 30.05 435 SER A C 1
ATOM 3259 O O . SER A 1 435 ? 21.286 18.726 9.374 1.00 30.05 435 SER A O 1
ATOM 3261 N N . ASP A 1 436 ? 20.888 17.697 7.403 1.00 34.38 436 ASP A N 1
ATOM 3262 C CA . ASP A 1 436 ? 21.420 16.364 7.707 1.00 34.38 436 ASP A CA 1
ATOM 3263 C C . ASP A 1 436 ? 21.085 15.773 9.087 1.00 34.38 436 ASP A C 1
ATOM 3265 O O . ASP A 1 436 ? 21.976 15.467 9.877 1.00 34.38 436 ASP A O 1
ATOM 3269 N N . VAL A 1 437 ? 19.801 15.512 9.358 1.00 26.70 437 VAL A N 1
ATOM 3270 C CA . VAL A 1 437 ? 19.429 14.513 10.374 1.00 26.70 437 VAL A CA 1
ATOM 3271 C C . VAL A 1 437 ? 18.356 13.588 9.807 1.00 26.70 437 VAL A C 1
ATOM 3273 O O . VAL A 1 437 ? 17.166 13.890 9.821 1.00 26.70 437 VAL A O 1
ATOM 3276 N N . MET A 1 438 ? 18.798 12.441 9.294 1.00 26.19 438 MET A N 1
ATOM 3277 C CA . MET A 1 438 ? 17.959 11.250 9.187 1.00 26.19 438 MET A CA 1
ATOM 3278 C C . MET A 1 438 ? 17.791 10.686 10.606 1.00 26.19 438 MET A C 1
ATOM 3280 O O . MET A 1 438 ? 18.803 10.295 11.194 1.00 26.19 438 MET A O 1
ATOM 3284 N N . PRO A 1 439 ? 16.581 10.580 11.181 1.00 28.20 439 PRO A N 1
ATOM 3285 C CA . PRO A 1 439 ? 16.387 9.699 12.322 1.00 28.20 439 PRO A CA 1
ATOM 3286 C C . PRO A 1 439 ? 16.481 8.264 11.788 1.00 28.20 439 PRO A C 1
ATOM 3288 O O . PRO A 1 439 ? 15.543 7.731 11.208 1.00 28.20 439 PRO A O 1
ATOM 3291 N N . GLY A 1 440 ? 17.687 7.700 11.874 1.00 30.98 440 GLY A N 1
ATOM 3292 C CA . GLY A 1 440 ? 18.052 6.400 11.304 1.00 30.98 440 GLY A CA 1
ATOM 3293 C C . GLY A 1 440 ? 19.548 6.245 11.010 1.00 30.98 440 GLY A C 1
ATOM 3294 O O . GLY A 1 440 ? 20.028 5.122 10.887 1.00 30.98 440 GLY A O 1
ATOM 3295 N N . ALA A 1 441 ? 20.310 7.342 10.965 1.00 29.89 441 ALA A N 1
ATOM 3296 C CA . ALA A 1 441 ? 21.766 7.303 10.870 1.00 29.89 441 ALA A CA 1
ATOM 3297 C C . ALA A 1 441 ? 22.379 8.015 12.085 1.00 29.89 441 ALA A C 1
ATOM 3299 O O . ALA A 1 441 ? 22.243 9.221 12.234 1.00 29.89 441 ALA A O 1
ATOM 3300 N N . ASP A 1 442 ? 23.057 7.236 12.927 1.00 28.47 442 ASP A N 1
ATOM 3301 C CA . ASP A 1 442 ? 23.773 7.626 14.151 1.00 28.47 442 ASP A CA 1
ATOM 3302 C C . ASP A 1 442 ? 22.936 7.720 15.444 1.00 28.47 442 ASP A C 1
ATOM 3304 O O . ASP A 1 442 ? 22.655 8.785 15.991 1.00 28.47 442 ASP A O 1
ATOM 3308 N N . VAL A 1 443 ? 22.608 6.549 16.008 1.00 28.83 443 VAL A N 1
ATOM 3309 C CA . VAL A 1 443 ? 22.502 6.422 17.466 1.00 28.83 443 VAL A CA 1
ATOM 3310 C C . VAL A 1 443 ? 23.889 6.030 17.966 1.00 28.83 443 VAL A C 1
ATOM 3312 O O . VAL A 1 443 ? 24.245 4.853 18.005 1.00 28.83 443 VAL A O 1
ATOM 3315 N N . GLY A 1 444 ? 24.681 7.025 18.362 1.00 30.25 444 GLY A N 1
ATOM 3316 C CA . GLY A 1 444 ? 25.936 6.861 19.097 1.00 30.25 444 GLY A CA 1
ATOM 3317 C C . GLY A 1 444 ? 25.716 6.300 20.508 1.00 30.25 444 GLY A C 1
ATOM 3318 O O . GLY A 1 444 ? 26.116 6.902 21.501 1.00 30.25 444 GLY A O 1
ATOM 3319 N N . SER A 1 445 ? 25.053 5.150 20.619 1.00 32.06 445 SER A N 1
ATOM 3320 C CA . SER A 1 445 ? 24.808 4.419 21.858 1.00 32.06 445 SER A CA 1
ATOM 3321 C C . SER A 1 445 ? 25.250 2.978 21.654 1.00 32.06 445 SER A C 1
ATOM 3323 O O . SER A 1 445 ? 24.772 2.294 20.754 1.00 32.06 445 SER A O 1
ATOM 3325 N N . LYS A 1 446 ? 26.202 2.524 22.478 1.00 29.17 446 LYS A N 1
ATOM 3326 C CA . LYS A 1 446 ? 26.700 1.140 22.486 1.00 29.17 446 LYS A CA 1
ATOM 3327 C C . LYS A 1 446 ? 25.530 0.142 22.403 1.00 29.17 446 LYS A C 1
ATOM 3329 O O . LYS A 1 446 ? 24.537 0.358 23.100 1.00 29.17 446 LYS A O 1
ATOM 3334 N N . PRO A 1 447 ? 25.647 -0.943 21.616 1.00 30.06 447 PRO A N 1
ATOM 3335 C CA . PRO A 1 447 ? 24.547 -1.875 21.395 1.00 30.06 447 PRO A CA 1
ATOM 3336 C C . PRO A 1 447 ? 24.040 -2.445 22.723 1.00 30.06 447 PRO A C 1
ATOM 3338 O O . PRO A 1 447 ? 24.793 -3.051 23.488 1.00 30.06 447 PRO A O 1
ATOM 3341 N N . GLY A 1 448 ? 22.754 -2.220 22.996 1.00 34.19 448 GLY A N 1
ATOM 3342 C CA . GLY A 1 448 ? 22.026 -2.889 24.067 1.00 34.19 448 GLY A CA 1
ATOM 3343 C C . GLY A 1 448 ? 21.812 -4.365 23.727 1.00 34.19 448 GLY A C 1
ATOM 3344 O O . GLY A 1 448 ? 21.657 -4.730 22.561 1.00 34.19 448 GLY A O 1
ATOM 3345 N N . ALA A 1 449 ? 21.799 -5.208 24.759 1.00 35.56 449 ALA A N 1
ATOM 3346 C CA . ALA A 1 449 ? 21.850 -6.671 24.679 1.00 35.56 449 ALA A CA 1
ATOM 3347 C C . ALA A 1 449 ? 20.836 -7.338 23.716 1.00 35.56 449 ALA A C 1
ATOM 3349 O O . ALA A 1 449 ? 21.140 -8.393 23.172 1.00 35.56 449 ALA A O 1
ATOM 3350 N N . GLY A 1 450 ? 19.688 -6.712 23.426 1.00 34.03 450 GLY A N 1
ATOM 3351 C CA . GLY A 1 450 ? 18.650 -7.291 22.558 1.00 34.03 450 GLY A CA 1
ATOM 3352 C C . GLY A 1 450 ? 18.965 -7.306 21.052 1.00 34.03 450 GLY A C 1
ATOM 3353 O O . GLY A 1 450 ? 18.540 -8.218 20.348 1.00 34.03 450 GLY A O 1
ATOM 3354 N N . GLN A 1 451 ? 19.749 -6.353 20.526 1.00 35.03 451 GLN A N 1
ATOM 3355 C CA . GLN A 1 451 ? 20.139 -6.378 19.100 1.00 35.03 451 GLN A CA 1
ATOM 3356 C C . GLN A 1 451 ? 21.202 -7.446 18.808 1.00 35.03 451 GLN A C 1
ATOM 3358 O O . GLN A 1 451 ? 21.234 -8.016 17.716 1.00 35.03 451 GLN A O 1
ATOM 3363 N N . ALA A 1 452 ? 22.045 -7.760 19.797 1.00 35.38 452 ALA A N 1
ATOM 3364 C CA . ALA A 1 452 ? 23.010 -8.848 19.696 1.00 35.38 452 ALA A CA 1
ATOM 3365 C C . ALA A 1 452 ? 22.312 -10.219 19.674 1.00 35.38 452 ALA A C 1
ATOM 3367 O O . ALA A 1 452 ? 22.732 -11.105 18.929 1.00 35.38 452 ALA A O 1
ATOM 3368 N N . GLU A 1 453 ? 21.217 -10.385 20.420 1.00 39.75 453 GLU A N 1
ATOM 3369 C CA . GLU A 1 453 ? 20.415 -11.615 20.417 1.00 39.75 453 GLU A CA 1
ATOM 3370 C C . GLU A 1 453 ? 19.702 -11.840 19.075 1.00 39.75 453 GLU A C 1
ATOM 3372 O O . GLU A 1 453 ? 19.731 -12.955 18.556 1.00 39.75 453 GLU A O 1
ATOM 3377 N N . LEU A 1 454 ? 19.169 -10.785 18.446 1.00 35.41 454 LEU A N 1
ATOM 3378 C CA . LEU A 1 454 ? 18.522 -10.880 17.131 1.00 35.41 454 LEU A CA 1
ATOM 3379 C C . LEU A 1 454 ? 19.519 -11.226 16.010 1.00 35.41 454 LEU A C 1
ATOM 3381 O O . LEU A 1 454 ? 19.251 -12.093 15.179 1.00 35.41 454 LEU A O 1
ATOM 3385 N N . LEU A 1 455 ? 20.705 -10.609 16.012 1.00 37.75 455 LEU A N 1
ATOM 3386 C CA . LEU A 1 455 ? 21.769 -10.936 15.055 1.00 37.75 455 LEU A CA 1
ATOM 3387 C C . LEU A 1 455 ? 22.319 -12.355 15.262 1.00 37.75 455 LEU A C 1
ATOM 3389 O O . LEU A 1 455 ? 22.645 -13.038 14.290 1.00 37.75 455 LEU A O 1
ATOM 3393 N N . THR A 1 456 ? 22.364 -12.826 16.511 1.00 42.72 456 THR A N 1
ATOM 3394 C CA . THR A 1 456 ? 22.758 -14.204 16.837 1.00 42.72 456 THR A CA 1
ATOM 3395 C C . THR A 1 456 ? 21.691 -15.209 16.389 1.00 42.72 456 THR A C 1
ATOM 3397 O O . THR A 1 456 ? 22.036 -16.252 15.835 1.00 42.72 456 THR A O 1
ATOM 3400 N N . ALA A 1 457 ? 20.402 -14.880 16.527 1.00 37.69 457 ALA A N 1
ATOM 3401 C CA . ALA A 1 457 ? 19.298 -15.703 16.031 1.00 37.69 457 ALA A CA 1
ATOM 3402 C C . ALA A 1 457 ? 19.295 -15.806 14.493 1.00 37.69 457 ALA A C 1
ATOM 3404 O O . ALA A 1 457 ? 19.146 -16.899 13.947 1.00 37.69 457 ALA A O 1
ATOM 3405 N N . ILE A 1 458 ? 19.560 -14.700 13.787 1.00 39.03 458 ILE A N 1
ATOM 3406 C CA . ILE A 1 458 ? 19.685 -14.676 12.319 1.00 39.03 458 ILE A CA 1
ATOM 3407 C C . ILE A 1 458 ? 20.910 -15.485 11.853 1.00 39.03 458 ILE A C 1
ATOM 3409 O O . ILE A 1 458 ? 20.846 -16.199 10.847 1.00 39.03 458 ILE A O 1
ATOM 3413 N N . ALA A 1 459 ? 22.023 -15.423 12.589 1.00 40.94 459 ALA A N 1
ATOM 3414 C CA . ALA A 1 459 ? 23.212 -16.222 12.300 1.00 40.94 459 ALA A CA 1
ATOM 3415 C C . ALA A 1 459 ? 22.979 -17.728 12.531 1.00 40.94 459 ALA A C 1
ATOM 3417 O O . ALA A 1 459 ? 23.400 -18.539 11.705 1.00 40.94 459 ALA A O 1
ATOM 3418 N N . ALA A 1 460 ? 22.256 -18.101 13.592 1.00 39.28 460 ALA A N 1
ATOM 3419 C CA . ALA A 1 460 ? 21.888 -19.488 13.875 1.00 39.28 460 ALA A CA 1
ATOM 3420 C C . ALA A 1 460 ? 20.933 -20.060 12.811 1.00 39.28 460 ALA A C 1
ATOM 3422 O O . ALA A 1 460 ? 21.123 -21.187 12.352 1.00 39.28 460 ALA A O 1
ATOM 3423 N N . PHE A 1 461 ? 19.974 -19.260 12.331 1.00 33.34 461 PHE A N 1
ATOM 3424 C CA . PHE A 1 461 ? 19.045 -19.668 11.271 1.00 33.34 461 PHE A CA 1
ATOM 3425 C C . PHE A 1 461 ? 19.767 -19.945 9.939 1.00 33.34 461 PHE A C 1
ATOM 3427 O O . PHE A 1 461 ? 19.467 -20.913 9.241 1.00 33.34 461 PHE A O 1
ATOM 3434 N N . ARG A 1 462 ? 20.806 -19.159 9.620 1.00 39.19 462 ARG A N 1
ATOM 3435 C CA . ARG A 1 462 ? 21.673 -19.385 8.446 1.00 39.19 462 ARG A CA 1
ATOM 3436 C C . ARG A 1 462 ? 22.547 -20.636 8.548 1.00 39.19 462 ARG A C 1
ATOM 3438 O O . ARG A 1 462 ? 23.005 -21.126 7.517 1.00 39.19 462 ARG A O 1
ATOM 3445 N N . GLN A 1 463 ? 22.813 -21.124 9.757 1.00 37.03 463 GLN A N 1
ATOM 3446 C CA . GLN A 1 463 ? 23.644 -22.306 9.979 1.00 37.03 463 GLN A CA 1
ATOM 3447 C C . GLN A 1 463 ? 22.825 -23.599 9.882 1.00 37.03 463 GLN A C 1
ATOM 3449 O O . GLN A 1 463 ? 23.316 -24.574 9.323 1.00 37.03 463 GLN A O 1
ATOM 3454 N N . VAL A 1 464 ? 21.562 -23.572 10.325 1.00 42.88 464 VAL A N 1
ATOM 3455 C CA . VAL A 1 464 ? 20.612 -24.692 10.186 1.00 42.88 464 VAL A CA 1
ATOM 3456 C C . VAL A 1 464 ? 20.150 -24.871 8.736 1.00 42.88 464 VAL A C 1
ATOM 3458 O O . VAL A 1 464 ? 19.972 -25.993 8.293 1.00 42.88 464 VAL A O 1
ATOM 3461 N N . ALA A 1 465 ? 20.051 -23.796 7.947 1.00 37.53 465 ALA A N 1
ATOM 3462 C CA . ALA A 1 465 ? 19.726 -23.886 6.517 1.00 37.53 465 ALA A CA 1
ATOM 3463 C C . ALA A 1 465 ? 20.878 -24.419 5.630 1.00 37.53 465 ALA A C 1
ATOM 3465 O O . ALA A 1 465 ? 20.723 -24.531 4.415 1.00 37.53 465 ALA A O 1
ATOM 3466 N N . LYS A 1 466 ? 22.053 -24.701 6.213 1.00 40.19 466 LYS A N 1
ATOM 3467 C CA . LYS A 1 466 ? 23.235 -25.246 5.518 1.00 40.19 466 LYS A CA 1
ATOM 3468 C C . LYS A 1 466 ? 23.628 -26.657 5.980 1.00 40.19 466 LYS A C 1
ATOM 3470 O O . LYS A 1 466 ? 24.654 -27.162 5.525 1.00 40.19 466 LYS A O 1
ATOM 3475 N N . SER A 1 467 ? 22.837 -27.274 6.854 1.00 38.59 467 SER A N 1
ATOM 3476 C CA . SER A 1 467 ? 22.915 -28.690 7.247 1.00 38.59 467 SER A CA 1
ATOM 3477 C C . SER A 1 467 ? 21.651 -29.402 6.809 1.00 38.59 467 SER A C 1
ATOM 3479 O O . SER A 1 467 ? 21.761 -30.564 6.369 1.00 38.59 467 SER A O 1
#